Protein AF-A0A2D5YYH2-F1 (afdb_monomer)

pLDDT: mean 70.25, std 17.54, range [35.25, 97.06]

Sequence (377 aa):
MSHDRSPGPSRPSGIATRGNWPSPDDRNKMNWLDHTPHRRPAPARYPSQESLMVQPTHATRDHGFSLIELMVVIMILAALLGIVLPVVSHVRKSADQAASSAQVNSIADACRQYQLTFNAFPGYLSDNVLADDSVKINNRITGTENLLISLLGRIEDENAVTNASDRFGAGFLGTAFRNTGTDDVVDLSKIGDGPMIKSFRTYGAFYAPKDGELGNVTTQDNLWYEDNKMPELLDARTLVPILYYRGNASRRLTASERHVNNQNQNGAFYRAGNAFYTDTILYNQNGDKYEQQGKSLIGVAAGGNLMNNFAYTLINPTLSKLTSGPNAPDGPVLRGSVALFAPGTDGIYFSLDELGDTEINNADELKRFDDIMQFVE

Solvent-accessible surface area (backbone atoms only — not comparable to full-atom values): 23145 Å² total; per-residue (Å²): 137,84,88,80,86,89,87,87,84,84,88,90,90,85,92,84,84,92,83,83,83,86,78,97,76,91,76,90,88,88,86,81,87,84,87,87,89,87,84,85,86,88,88,89,86,89,85,82,89,85,90,77,91,74,80,82,72,82,74,82,74,79,78,73,83,50,73,63,61,54,51,52,50,53,52,51,52,50,55,52,49,67,59,48,57,66,50,53,59,52,54,47,53,54,52,45,51,52,50,41,39,51,49,55,49,50,50,48,50,21,38,50,55,42,22,74,75,65,79,44,68,68,37,75,63,55,65,65,65,38,34,35,74,86,55,44,80,68,64,64,62,34,31,39,46,29,31,43,45,41,29,18,18,24,63,43,53,54,84,74,55,86,47,79,88,36,46,42,57,72,95,80,37,56,77,75,51,48,82,77,84,55,51,47,18,38,34,62,85,40,58,55,58,9,27,51,52,90,92,78,45,77,39,71,36,53,50,79,80,57,95,75,24,58,40,66,68,49,47,78,79,62,86,59,56,91,73,63,79,75,60,39,54,27,35,82,76,64,42,40,61,40,45,44,37,58,28,47,70,79,68,87,69,49,60,68,30,54,53,54,62,79,76,81,61,70,28,49,43,55,60,55,20,49,38,73,73,27,55,33,37,40,25,24,78,87,64,53,79,31,60,15,45,45,39,7,49,66,10,81,55,38,90,66,66,53,48,55,44,46,43,55,76,72,48,61,57,83,57,88,69,92,52,93,49,93,82,31,77,86,67,82,73,69,83,48,21,38,40,39,35,45,46,41,99,83,44,26,44,62,28,44,81,82,58,44,98,60,76,88,79,58,41,67,69,56,59,80,44,57,68,37,48,46,77,44,121

Mean predicted aligned error: 16.24 Å

Radius of gyration: 37.35 Å; Cα contacts (8 Å, |Δi|>4): 551; chains: 1; bounding box: 129×44×101 Å

Secondary structure (DSSP, 8-state):
--------------------PPPS---------------------------------------PPPHHHHHHHHHHHHHHHHHHHHHHHHHHHHHHHHHHHHHHHHHHHHHHHHHHHHSS-S-SS-HHHHT-GGGGGT-PPPHHHHHHHHHT-EEEETTT---TTSEESTTT-TTTS-SSSS-EEEEGGGTTS--EETTTEE---S--PPTTSEE--EESS-TT-SS--PPEEB-TTT-PBPEEEEBP-SSS--TTTTS--SSSS--SB-GGGGHHHHSSEEE-TT--EEEHHHHBTTSTTSSS-HHHHHHHHTS-TT------STT---PPPPSS-EEEE---TTS-TTBHHHH-S----SSSGGGGGTTTEEEE-

Structure (mmCIF, N/CA/C/O backbone):
data_AF-A0A2D5YYH2-F1
#
_entry.id   AF-A0A2D5YYH2-F1
#
loop_
_atom_site.group_PDB
_atom_site.id
_atom_site.type_symbol
_atom_site.label_atom_id
_atom_site.label_alt_id
_atom_site.label_comp_id
_atom_site.label_asym_id
_atom_site.label_entity_id
_atom_site.label_seq_id
_atom_site.pdbx_PDB_ins_code
_atom_site.Cartn_x
_atom_site.Cartn_y
_atom_site.Cartn_z
_atom_site.occupancy
_atom_site.B_iso_or_equiv
_atom_site.auth_seq_id
_atom_site.auth_comp_id
_atom_site.auth_asym_id
_atom_site.auth_atom_id
_atom_site.pdbx_PDB_model_num
ATOM 1 N N . MET A 1 1 ? -34.853 8.305 -70.351 1.00 44.81 1 MET A N 1
ATOM 2 C CA . MET A 1 1 ? -34.768 6.926 -69.830 1.00 44.81 1 MET A CA 1
ATOM 3 C C . MET A 1 1 ? -34.804 7.015 -68.307 1.00 44.81 1 MET A C 1
ATOM 5 O O . MET A 1 1 ? -33.748 7.035 -67.705 1.00 44.81 1 MET A O 1
ATOM 9 N N . SER A 1 2 ? -35.907 7.326 -67.613 1.00 37.56 2 SER A N 1
ATOM 10 C CA . SER A 1 2 ? -37.355 7.058 -67.780 1.00 37.56 2 SER A CA 1
ATOM 11 C C . SER A 1 2 ? -37.797 5.615 -67.493 1.00 37.56 2 SER A C 1
ATOM 13 O O . SER A 1 2 ? -37.319 4.711 -68.168 1.00 37.56 2 SER A O 1
ATOM 15 N N . HIS A 1 3 ? -38.801 5.508 -66.602 1.00 42.25 3 HIS A N 1
ATOM 16 C CA . HIS A 1 3 ? -39.676 4.363 -66.261 1.00 42.25 3 HIS A CA 1
ATOM 17 C C . HIS A 1 3 ? -39.196 3.352 -65.194 1.00 42.25 3 HIS A C 1
ATOM 19 O O . HIS A 1 3 ? -38.014 3.040 -65.145 1.00 42.25 3 HIS A O 1
ATOM 25 N N . ASP A 1 4 ? -40.075 2.756 -64.363 1.00 42.84 4 ASP A N 1
ATOM 26 C CA . ASP A 1 4 ? -41.384 3.195 -63.798 1.00 42.84 4 ASP A CA 1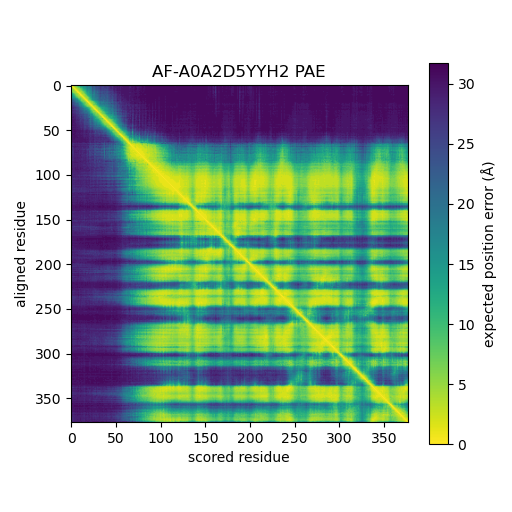
ATOM 27 C C . ASP A 1 4 ? -41.863 2.212 -62.686 1.00 42.84 4 ASP A C 1
ATOM 29 O O . ASP A 1 4 ? -41.386 1.085 -62.641 1.00 42.84 4 ASP A O 1
ATOM 33 N N . ARG A 1 5 ? -42.835 2.645 -61.859 1.00 39.91 5 ARG A N 1
ATOM 34 C CA . ARG A 1 5 ? -43.883 1.918 -61.074 1.00 39.91 5 ARG A CA 1
ATOM 35 C C . ARG A 1 5 ? -43.609 0.544 -60.389 1.00 39.91 5 ARG A C 1
ATOM 37 O O . ARG A 1 5 ? -43.254 -0.414 -61.053 1.00 39.91 5 ARG A O 1
ATOM 44 N N . SER A 1 6 ? -43.786 0.352 -59.062 1.00 50.72 6 SER A N 1
ATOM 45 C CA . SER A 1 6 ? -45.017 0.314 -58.192 1.00 50.72 6 SER A CA 1
ATOM 46 C C . SER A 1 6 ? -45.542 -1.152 -57.904 1.00 50.72 6 SER A C 1
ATOM 48 O O . SER A 1 6 ? -44.806 -2.068 -58.251 1.00 50.72 6 SER A O 1
ATOM 50 N N . PRO A 1 7 ? -46.624 -1.453 -57.116 1.00 57.81 7 PRO A N 1
ATOM 51 C CA . PRO A 1 7 ? -46.446 -2.118 -55.795 1.00 57.81 7 PRO A CA 1
ATOM 52 C C . PRO A 1 7 ? -47.453 -3.247 -55.356 1.00 57.81 7 PRO A C 1
ATOM 54 O O . PRO A 1 7 ? -48.514 -3.424 -55.944 1.00 57.81 7 PRO A O 1
ATOM 57 N N . GLY A 1 8 ? -47.195 -3.904 -54.202 1.00 37.22 8 GLY A N 1
ATOM 58 C CA . GLY A 1 8 ? -48.178 -4.670 -53.375 1.00 37.22 8 GLY A CA 1
ATOM 59 C C . GLY A 1 8 ? -48.463 -6.145 -53.765 1.00 37.22 8 GLY A C 1
ATOM 60 O O . GLY A 1 8 ? -47.914 -6.582 -54.774 1.00 37.22 8 GLY A O 1
ATOM 61 N N . PRO A 1 9 ? -49.318 -6.922 -53.029 1.00 50.22 9 PRO A N 1
ATOM 62 C CA . PRO A 1 9 ? -50.138 -6.555 -51.848 1.00 50.22 9 PRO A CA 1
ATOM 63 C C . PRO A 1 9 ? -50.278 -7.590 -50.662 1.00 50.22 9 PRO A C 1
ATOM 65 O O . PRO A 1 9 ? -49.979 -8.770 -50.777 1.00 50.22 9 PRO A O 1
ATOM 68 N N . SER A 1 10 ? -50.834 -7.103 -49.531 1.00 45.78 10 SER A N 1
ATOM 69 C CA . SER A 1 10 ? -51.777 -7.724 -48.538 1.00 45.78 10 SER A CA 1
ATOM 70 C C . SER A 1 10 ? -51.595 -9.100 -47.820 1.00 45.78 10 SER A C 1
ATOM 72 O O . SER A 1 10 ? -51.805 -10.145 -48.420 1.00 45.78 10 SER A O 1
ATOM 74 N N . ARG A 1 11 ? -51.446 -9.035 -46.470 1.00 41.47 11 ARG A N 1
ATOM 75 C CA . ARG A 1 11 ? -52.327 -9.522 -45.340 1.00 41.47 11 ARG A CA 1
ATOM 76 C C . ARG A 1 11 ? -53.135 -10.844 -45.444 1.00 41.47 11 ARG A C 1
ATOM 78 O O . ARG A 1 11 ? -53.731 -11.083 -46.487 1.00 41.47 11 ARG A O 1
ATOM 85 N N . PRO A 1 12 ? -53.290 -11.631 -44.338 1.00 48.62 12 PRO A N 1
ATOM 86 C CA . PRO A 1 12 ? -54.151 -11.309 -43.152 1.00 48.62 12 PRO A CA 1
ATOM 87 C C . PRO A 1 12 ? -53.598 -11.832 -41.776 1.00 48.62 12 PRO A C 1
ATOM 89 O O . PRO A 1 12 ? -52.423 -12.162 -41.713 1.00 48.62 12 PRO A O 1
ATOM 92 N N . SER A 1 13 ? -54.340 -11.994 -40.651 1.00 42.84 13 SER A N 1
ATOM 93 C CA . SER A 1 13 ? -55.106 -11.020 -39.810 1.00 42.84 13 SER A CA 1
ATOM 94 C C . SER A 1 13 ? -55.521 -11.602 -38.418 1.00 42.84 13 SER A C 1
ATOM 96 O O . SER A 1 13 ? -55.949 -12.750 -38.377 1.00 42.84 13 SER A O 1
ATOM 98 N N . GLY A 1 14 ? -55.520 -10.813 -37.320 1.00 35.25 14 GLY A N 1
ATOM 99 C CA . GLY A 1 14 ? -56.053 -11.176 -35.972 1.00 35.25 14 GLY A CA 1
ATOM 100 C C . GLY A 1 14 ? -55.368 -10.383 -34.834 1.00 35.25 14 GLY A C 1
ATOM 101 O O . GLY A 1 14 ? -54.190 -10.590 -34.589 1.00 35.25 14 GLY A O 1
ATOM 102 N N . ILE A 1 15 ? -55.914 -9.276 -34.309 1.00 45.12 15 ILE A N 1
ATOM 103 C CA . ILE A 1 15 ? -56.978 -9.107 -33.285 1.00 45.12 15 ILE A CA 1
ATOM 104 C C . ILE A 1 15 ? -56.595 -9.605 -31.873 1.00 45.12 15 ILE A C 1
ATOM 106 O O . ILE A 1 15 ? -56.732 -10.781 -31.559 1.00 45.12 15 ILE A O 1
ATOM 110 N N . ALA A 1 16 ? -56.255 -8.649 -31.000 1.00 44.34 16 ALA A N 1
ATOM 111 C CA . ALA A 1 16 ? -56.471 -8.681 -29.549 1.00 44.34 16 ALA A CA 1
ATOM 112 C C . ALA A 1 16 ? -56.748 -7.238 -29.061 1.00 44.34 16 ALA A C 1
ATOM 114 O O . ALA A 1 16 ? -56.322 -6.272 -29.700 1.00 44.34 16 ALA A O 1
ATOM 115 N N . THR A 1 17 ? -57.545 -7.078 -28.004 1.00 47.06 17 THR A N 1
ATOM 116 C CA . THR A 1 17 ? -58.273 -5.834 -27.678 1.00 47.06 17 THR A CA 1
ATOM 117 C C . THR A 1 17 ? -57.567 -4.889 -26.696 1.00 47.06 17 THR A C 1
ATOM 119 O O . THR A 1 17 ? -56.698 -5.277 -25.922 1.00 47.06 17 THR A O 1
ATOM 122 N N . ARG A 1 18 ? -57.965 -3.607 -26.738 1.00 39.38 18 ARG A N 1
ATOM 123 C CA . ARG A 1 18 ? -57.440 -2.511 -25.901 1.00 39.38 18 ARG A CA 1
ATOM 124 C C . ARG A 1 18 ? -57.848 -2.646 -24.427 1.00 39.38 18 ARG A C 1
ATOM 126 O O . ARG A 1 18 ? -59.027 -2.841 -24.147 1.00 39.38 18 ARG A O 1
ATOM 133 N N . GLY A 1 19 ? -56.916 -2.363 -23.516 1.00 41.22 19 GLY A N 1
ATOM 134 C CA . GLY A 1 19 ? -57.194 -1.930 -22.142 1.00 41.22 19 GLY A CA 1
ATOM 135 C C . GLY A 1 19 ? -56.616 -0.529 -21.930 1.00 41.22 19 GLY A C 1
ATOM 136 O O . GLY A 1 19 ? -55.413 -0.343 -22.081 1.00 41.22 19 GLY A O 1
ATOM 137 N N . ASN A 1 20 ? -57.465 0.461 -21.646 1.00 49.16 20 ASN A N 1
ATOM 138 C CA . ASN A 1 20 ? -57.086 1.875 -21.568 1.00 49.16 20 ASN A CA 1
ATOM 139 C C . ASN A 1 20 ? -57.325 2.396 -20.145 1.00 49.16 20 ASN A C 1
ATOM 141 O O . ASN A 1 20 ? -58.476 2.473 -19.718 1.00 49.16 20 ASN A O 1
ATOM 145 N N . TRP A 1 21 ? -56.260 2.745 -19.419 1.00 49.03 21 TRP A N 1
ATOM 146 C CA . TRP A 1 21 ? -56.371 3.335 -18.078 1.00 49.03 21 TRP A CA 1
ATOM 147 C C . TRP A 1 21 ? -56.717 4.840 -18.156 1.00 49.03 21 TRP A C 1
ATOM 149 O O . TRP A 1 21 ? -56.350 5.482 -19.144 1.00 49.03 21 TRP A O 1
ATOM 159 N N . PRO A 1 22 ? -57.440 5.422 -17.175 1.00 53.34 22 PRO A N 1
ATOM 160 C CA . PRO A 1 22 ? -57.966 6.786 -17.297 1.00 53.34 22 PRO A CA 1
ATOM 161 C C . PRO A 1 22 ? -56.924 7.879 -17.019 1.00 53.34 22 PRO A C 1
ATOM 163 O O . PRO A 1 22 ? -56.088 7.745 -16.127 1.00 53.34 22 PRO A O 1
ATOM 166 N N . SER A 1 23 ? -57.040 8.998 -17.741 1.00 57.03 23 SER A N 1
ATOM 167 C CA . SER A 1 23 ? -56.306 10.247 -17.483 1.00 57.03 23 SER A CA 1
ATOM 168 C C . SER A 1 23 ? -57.031 11.097 -16.422 1.00 57.03 23 SER A C 1
ATOM 170 O O . SER A 1 23 ? -58.264 11.091 -16.401 1.00 57.03 23 SER A O 1
ATOM 172 N N . PRO A 1 24 ? -56.325 11.843 -15.552 1.00 50.91 24 PRO A N 1
ATOM 173 C CA . PRO A 1 24 ? -56.948 12.561 -14.441 1.00 50.91 24 PRO A CA 1
ATOM 174 C C . PRO A 1 24 ? -57.419 13.973 -14.833 1.00 50.91 24 PRO A C 1
ATOM 176 O O . PRO A 1 24 ? -56.683 14.926 -14.603 1.00 50.91 24 PRO A O 1
ATOM 179 N N . ASP A 1 25 ? -58.634 14.135 -15.386 1.00 56.56 25 ASP A N 1
ATOM 180 C CA . ASP A 1 25 ? -59.163 15.495 -15.655 1.00 56.56 25 ASP A CA 1
ATOM 181 C C . ASP A 1 25 ? -60.704 15.680 -15.685 1.00 56.56 25 ASP A C 1
ATOM 183 O O . ASP A 1 25 ? -61.213 16.622 -16.285 1.00 56.56 25 ASP A O 1
ATOM 187 N N . ASP A 1 26 ? -61.478 14.836 -14.987 1.00 48.16 26 ASP A N 1
ATOM 188 C CA . ASP A 1 26 ? -62.938 15.020 -14.819 1.00 48.16 26 ASP A CA 1
ATOM 189 C C . ASP A 1 26 ? -63.309 15.594 -13.436 1.00 48.16 26 ASP A C 1
ATOM 191 O O . ASP A 1 26 ? -64.127 15.061 -12.680 1.00 48.16 26 ASP A O 1
ATOM 195 N N . ARG A 1 27 ? -62.701 16.736 -13.089 1.00 48.84 27 ARG A N 1
ATOM 196 C CA . ARG A 1 27 ? -63.204 17.612 -12.019 1.00 48.84 27 ARG A CA 1
ATOM 197 C C . ARG A 1 27 ? -64.135 18.666 -12.622 1.00 48.84 27 ARG A C 1
ATOM 199 O O . ARG A 1 27 ? -63.738 19.415 -13.504 1.00 48.84 27 ARG A O 1
ATOM 206 N N . ASN A 1 28 ? -65.338 18.775 -12.057 1.00 46.72 28 ASN A N 1
ATOM 207 C CA . ASN A 1 28 ? -66.399 19.738 -12.388 1.00 46.72 28 ASN A CA 1
ATOM 208 C C . ASN A 1 28 ? -67.116 19.547 -13.740 1.00 46.72 28 ASN A C 1
ATOM 210 O O . ASN A 1 28 ? -66.774 20.187 -14.732 1.00 46.72 28 ASN A O 1
ATOM 214 N N . LYS A 1 29 ? -68.244 18.821 -13.703 1.00 46.59 29 LYS A N 1
ATOM 215 C CA . LYS A 1 29 ? -69.532 19.215 -14.322 1.00 46.59 29 LYS A CA 1
ATOM 216 C C . LYS A 1 29 ? -70.669 18.331 -13.796 1.00 46.59 29 LYS A C 1
ATOM 218 O O . LYS A 1 29 ? -70.842 17.218 -14.268 1.00 46.59 29 LYS A O 1
ATOM 223 N N . MET A 1 30 ? -71.480 18.861 -12.883 1.00 43.94 30 MET A N 1
ATOM 224 C CA . MET A 1 30 ? -72.923 19.071 -13.100 1.00 43.94 30 MET A CA 1
ATOM 225 C C . MET A 1 30 ? -73.550 19.691 -11.851 1.00 43.94 30 MET A C 1
ATOM 227 O O . MET A 1 30 ? -73.353 19.228 -10.733 1.00 43.94 30 MET A O 1
ATOM 231 N N . ASN A 1 31 ? -74.274 20.784 -12.070 1.00 48.94 31 ASN A N 1
ATOM 232 C CA . ASN A 1 31 ? -74.849 21.642 -11.047 1.00 48.94 31 ASN A CA 1
ATOM 233 C C . ASN A 1 31 ? -76.370 21.617 -11.225 1.00 48.94 31 ASN A C 1
ATOM 235 O O . ASN A 1 31 ? -76.836 21.954 -12.312 1.00 48.94 31 ASN A O 1
ATOM 239 N N . TRP A 1 32 ? -77.125 21.232 -10.194 1.00 42.91 32 TRP A N 1
ATOM 240 C CA . TRP A 1 32 ? -78.591 21.258 -10.217 1.00 42.91 32 TRP A CA 1
ATOM 241 C C . TRP A 1 32 ? -79.150 21.852 -8.916 1.00 42.91 32 TRP A C 1
ATOM 243 O O . TRP A 1 32 ? -79.260 21.195 -7.885 1.00 42.91 32 TRP A O 1
ATOM 253 N N . LEU A 1 33 ? -79.485 23.137 -9.034 1.00 44.72 33 LEU A N 1
ATOM 254 C CA . LEU A 1 33 ? -80.516 23.895 -8.309 1.00 44.72 33 LEU A CA 1
ATOM 255 C C . LEU A 1 33 ? -81.878 23.148 -8.346 1.00 44.72 33 LEU A C 1
ATOM 257 O O . LEU A 1 33 ? -82.088 22.370 -9.273 1.00 44.72 33 LEU A O 1
ATOM 261 N N . ASP A 1 34 ? -82.900 23.359 -7.504 1.00 45.50 34 ASP A N 1
ATOM 262 C CA . ASP A 1 34 ? -83.128 24.058 -6.215 1.00 45.50 34 ASP A CA 1
ATOM 263 C C . ASP A 1 34 ? -84.602 23.721 -5.791 1.00 45.50 34 ASP A C 1
ATOM 265 O O . ASP A 1 34 ? -85.326 23.055 -6.532 1.00 45.50 34 ASP A O 1
ATOM 269 N N . HIS A 1 35 ? -85.068 24.219 -4.641 1.00 49.69 35 HIS A N 1
ATOM 270 C CA . HIS A 1 35 ? -86.465 24.506 -4.257 1.00 49.69 35 HIS A CA 1
ATOM 271 C C . HIS A 1 35 ? -87.388 23.380 -3.714 1.00 49.69 35 HIS A C 1
ATOM 273 O O . HIS A 1 35 ? -88.131 22.738 -4.445 1.00 49.69 35 HIS A O 1
ATOM 279 N N . THR A 1 36 ? -87.484 23.234 -2.380 1.00 52.94 36 THR A N 1
ATOM 280 C CA . THR A 1 36 ? -88.596 23.728 -1.501 1.00 52.94 36 THR A CA 1
ATOM 281 C C . THR A 1 36 ? -89.719 22.673 -1.217 1.00 52.94 36 THR A C 1
ATOM 283 O O . THR A 1 36 ? -89.514 21.516 -1.574 1.00 52.94 36 THR A O 1
ATOM 286 N N . PRO A 1 37 ? -90.752 22.902 -0.361 1.00 66.56 37 PRO A N 1
ATOM 287 C CA . PRO A 1 37 ? -90.818 22.203 0.940 1.00 66.56 37 PRO A CA 1
ATOM 288 C C . PRO A 1 37 ? -92.143 21.437 1.207 1.00 66.56 37 PRO A C 1
ATOM 290 O O . PRO A 1 37 ? -93.091 21.600 0.454 1.00 66.56 37 PRO A O 1
ATOM 293 N N . HIS A 1 38 ? -92.263 20.677 2.322 1.00 52.41 38 HIS A N 1
ATOM 294 C CA . HIS A 1 38 ? -93.435 20.714 3.247 1.00 52.41 38 HIS A CA 1
ATOM 295 C C . HIS A 1 38 ? -93.498 19.632 4.367 1.00 52.41 38 HIS A C 1
ATOM 297 O O . HIS A 1 38 ? -93.256 18.456 4.146 1.00 52.41 38 HIS A O 1
ATOM 303 N N . ARG A 1 39 ? -93.995 20.087 5.538 1.00 39.94 39 ARG A N 1
ATOM 304 C CA . ARG A 1 39 ? -94.895 19.437 6.538 1.00 39.94 39 ARG A CA 1
ATOM 305 C C . ARG A 1 39 ? -94.504 18.145 7.311 1.00 39.94 39 ARG A C 1
ATOM 307 O O . ARG A 1 39 ? -94.452 17.044 6.787 1.00 39.94 39 ARG A O 1
ATOM 314 N N . ARG A 1 40 ? -94.454 18.312 8.647 1.00 48.69 40 ARG A N 1
ATOM 315 C CA . ARG A 1 40 ? -94.787 17.341 9.733 1.00 48.69 40 ARG A CA 1
ATOM 316 C C . ARG A 1 40 ? -96.311 17.000 9.721 1.00 48.69 40 ARG A C 1
ATOM 318 O O . ARG A 1 40 ? -97.019 17.801 9.103 1.00 48.69 40 ARG A O 1
ATOM 325 N N . PRO A 1 41 ? -96.869 15.960 10.416 1.00 56.00 41 PRO A N 1
ATOM 326 C CA . PRO A 1 41 ? -96.434 15.372 11.707 1.00 56.00 41 PRO A CA 1
ATOM 327 C C . PRO A 1 41 ? -96.591 13.825 11.895 1.00 56.00 41 PRO A C 1
ATOM 329 O O . PRO A 1 41 ? -96.852 13.090 10.953 1.00 56.00 41 PRO A O 1
ATOM 332 N N . ALA A 1 42 ? -96.387 13.351 13.138 1.00 50.88 42 ALA A N 1
ATOM 333 C CA . ALA A 1 42 ? -96.524 11.963 13.654 1.00 50.88 42 ALA A CA 1
ATOM 334 C C . ALA A 1 42 ? -97.985 11.646 14.120 1.00 50.88 42 ALA A C 1
ATOM 336 O O . ALA A 1 42 ? -98.841 12.485 13.827 1.00 50.88 42 ALA A O 1
ATOM 337 N N . PRO A 1 43 ? -98.331 10.581 14.910 1.00 68.38 43 PRO A N 1
ATOM 338 C CA . PRO A 1 43 ? -97.600 9.377 15.393 1.00 68.38 43 PRO A CA 1
ATOM 339 C C . PRO A 1 43 ? -98.390 8.025 15.285 1.00 68.38 43 PRO A C 1
ATOM 341 O O . PRO A 1 43 ? -99.550 8.024 14.884 1.00 68.38 43 PRO A O 1
ATOM 344 N N . ALA A 1 44 ? -97.829 6.876 15.726 1.00 48.56 44 ALA A N 1
ATOM 345 C CA . ALA A 1 44 ? -98.584 5.607 15.909 1.00 48.56 44 ALA A CA 1
ATOM 346 C C . ALA A 1 44 ? -97.988 4.613 16.949 1.00 48.56 44 ALA A C 1
ATOM 348 O O . ALA A 1 44 ? -96.879 4.804 17.439 1.00 48.56 44 ALA A O 1
ATOM 349 N N . ARG A 1 45 ? -98.760 3.563 17.299 1.00 49.62 45 ARG A N 1
ATOM 350 C CA . ARG A 1 45 ? -98.645 2.687 18.498 1.00 49.62 45 ARG A CA 1
ATOM 351 C C . ARG A 1 45 ? -99.077 1.221 18.200 1.00 49.62 45 ARG A C 1
ATOM 353 O O . ARG A 1 45 ? -99.682 1.000 17.161 1.00 49.62 45 ARG A O 1
ATOM 360 N N . TYR A 1 46 ? -98.861 0.199 19.054 1.00 48.47 46 TYR A N 1
ATOM 361 C CA . TYR A 1 46 ? -98.309 0.214 20.427 1.00 48.47 46 TYR A CA 1
ATOM 362 C C . TYR A 1 46 ? -97.235 -0.877 20.738 1.00 48.47 46 TYR A C 1
ATOM 364 O O . TYR A 1 46 ? -96.100 -0.442 20.930 1.00 48.47 46 TYR A O 1
ATOM 372 N N . PRO A 1 47 ? -97.512 -2.202 20.911 1.00 61.34 47 PRO A N 1
ATOM 373 C CA . PRO A 1 47 ? -96.862 -2.883 22.049 1.00 61.34 47 PRO A CA 1
ATOM 374 C C . PRO A 1 47 ? -96.259 -4.301 21.845 1.00 61.34 47 PRO A C 1
ATOM 376 O O . PRO A 1 47 ? -96.432 -4.945 20.819 1.00 61.34 47 PRO A O 1
ATOM 379 N N . SER A 1 48 ? -95.654 -4.770 22.951 1.00 51.62 48 SER A N 1
ATOM 380 C CA . SER A 1 48 ? -95.524 -6.158 23.460 1.00 51.62 48 SER A CA 1
ATOM 381 C C . SER A 1 48 ? -94.655 -7.211 22.742 1.00 51.62 48 SER A C 1
ATOM 383 O O . SER A 1 48 ? -94.982 -7.688 21.667 1.00 51.62 48 SER A O 1
ATOM 385 N N . GLN A 1 49 ? -93.614 -7.627 23.484 1.00 56.47 49 GLN A N 1
ATOM 386 C CA . GLN A 1 49 ? -93.090 -8.992 23.705 1.00 56.47 49 GLN A CA 1
ATOM 387 C C . GLN A 1 49 ? -93.394 -10.099 22.677 1.00 56.47 49 GLN A C 1
ATOM 389 O O . GLN A 1 49 ? -94.530 -10.546 22.579 1.00 56.47 49 GLN A O 1
ATOM 394 N N . GLU A 1 50 ? -92.330 -10.736 22.176 1.00 48.25 50 GLU A N 1
ATOM 395 C CA . GLU A 1 50 ? -92.141 -12.174 22.423 1.00 48.25 50 GLU A CA 1
ATOM 396 C C . GLU A 1 50 ? -90.650 -12.556 22.420 1.00 48.25 50 GLU A C 1
ATOM 398 O O . GLU A 1 50 ? -89.819 -11.893 21.796 1.00 48.25 50 GLU A O 1
ATOM 403 N N . SER A 1 51 ? -90.299 -13.587 23.189 1.00 52.03 51 SER A N 1
ATOM 404 C CA . SER A 1 51 ? -88.914 -13.994 23.449 1.00 52.03 51 SER A CA 1
ATOM 405 C C . SER A 1 51 ? -88.486 -15.122 22.513 1.00 52.03 51 SER A C 1
ATOM 407 O O . SER A 1 51 ? -89.096 -16.188 22.542 1.00 52.03 51 SER A O 1
ATOM 409 N N . LEU A 1 52 ? -87.370 -14.964 21.793 1.00 58.00 52 LEU A N 1
ATOM 410 C CA . LEU A 1 52 ? -86.648 -16.101 21.212 1.00 58.00 52 LEU A CA 1
ATOM 411 C C . LEU A 1 52 ? -85.230 -16.188 21.785 1.00 58.00 52 LEU A C 1
ATOM 413 O O . LEU A 1 52 ? -84.453 -15.237 21.715 1.00 58.00 52 LEU A O 1
ATOM 417 N N . MET A 1 53 ? -84.898 -17.352 22.349 1.00 51.59 53 MET A N 1
ATOM 418 C CA . MET A 1 53 ? -83.548 -17.674 22.810 1.00 51.59 53 MET A CA 1
ATOM 419 C C . MET A 1 53 ? -82.567 -17.675 21.633 1.00 51.59 53 MET A C 1
ATOM 421 O O . MET A 1 53 ? -82.613 -18.563 20.783 1.00 51.59 53 MET A O 1
ATOM 425 N N . VAL A 1 54 ? -81.625 -16.734 21.634 1.00 59.97 54 VAL A N 1
ATOM 426 C CA . VAL A 1 54 ? -80.403 -16.826 20.830 1.00 59.97 54 VAL A CA 1
ATOM 427 C C . VAL A 1 54 ? -79.330 -17.473 21.701 1.00 59.97 54 VAL A C 1
ATOM 429 O O . VAL A 1 54 ? -78.999 -16.955 22.768 1.00 59.97 54 VAL A O 1
ATOM 432 N N . GLN A 1 55 ? -78.798 -18.619 21.271 1.00 62.66 55 GLN A N 1
ATOM 433 C CA . GLN A 1 55 ? -77.653 -19.237 21.942 1.00 62.66 55 GLN A CA 1
ATOM 434 C C . GLN A 1 55 ? -76.431 -18.313 21.828 1.00 62.66 55 GLN A C 1
ATOM 436 O O . GLN A 1 55 ? -76.142 -17.838 20.727 1.00 62.66 55 GLN A O 1
ATOM 441 N N . PRO A 1 56 ? -75.681 -18.069 22.917 1.00 56.56 56 PRO A N 1
ATOM 442 C CA . PRO A 1 56 ? -74.436 -17.329 22.827 1.00 56.56 56 PRO A CA 1
ATOM 443 C C . PRO A 1 56 ? -73.398 -18.190 22.102 1.00 56.56 56 PRO A C 1
ATOM 445 O O . PRO A 1 56 ? -72.835 -19.125 22.671 1.00 56.56 56 PRO A O 1
ATOM 448 N N . THR A 1 57 ? -73.119 -17.859 20.841 1.00 60.22 57 THR A N 1
ATOM 449 C CA . THR A 1 57 ? -71.902 -18.320 20.169 1.00 60.22 57 THR A CA 1
ATOM 450 C C . THR A 1 57 ? -70.705 -17.903 21.011 1.00 60.22 57 THR A C 1
ATOM 452 O O . THR A 1 57 ? -70.608 -16.737 21.399 1.00 60.22 57 THR A O 1
ATOM 455 N N . HIS A 1 58 ? -69.808 -18.845 21.299 1.00 59.50 58 HIS A N 1
ATOM 456 C CA . HIS A 1 58 ? -68.616 -18.603 22.106 1.00 59.50 58 HIS A CA 1
ATOM 457 C C . HIS A 1 58 ? -67.819 -17.439 21.501 1.00 59.50 58 HIS A C 1
ATOM 459 O O . HIS A 1 58 ? -67.209 -17.588 20.444 1.00 59.50 58 HIS A O 1
ATOM 465 N N . ALA A 1 59 ? -67.848 -16.272 22.150 1.00 61.97 59 ALA A N 1
ATOM 466 C CA . ALA A 1 59 ? -67.068 -15.131 21.703 1.00 61.97 59 ALA A CA 1
ATOM 467 C C . ALA A 1 59 ? -65.587 -15.514 21.784 1.00 61.97 59 ALA A C 1
ATOM 469 O O . ALA A 1 59 ? -65.073 -15.797 22.873 1.00 61.97 59 ALA A O 1
ATOM 470 N N . THR A 1 60 ? -64.914 -15.538 20.635 1.00 62.88 60 THR A N 1
ATOM 471 C CA . THR A 1 60 ? -63.457 -15.586 20.569 1.00 62.88 60 THR A CA 1
ATOM 472 C C . THR A 1 60 ? -62.946 -14.356 21.299 1.00 62.88 60 THR A C 1
ATOM 474 O O . THR A 1 60 ? -63.103 -13.229 20.833 1.00 62.88 60 THR A O 1
ATOM 477 N N . ARG A 1 61 ? -62.419 -14.564 22.508 1.00 62.75 61 ARG A N 1
ATOM 478 C CA . ARG A 1 61 ? -61.796 -13.498 23.282 1.00 62.75 61 ARG A CA 1
ATOM 479 C C . ARG A 1 61 ? -60.500 -13.133 22.580 1.00 62.75 61 ARG A C 1
ATOM 481 O O . ARG A 1 61 ? -59.503 -13.829 22.747 1.00 62.75 61 ARG A O 1
ATOM 488 N N . ASP A 1 62 ? -60.528 -12.045 21.823 1.00 63.06 62 ASP A N 1
ATOM 489 C CA . ASP A 1 62 ? -59.308 -11.399 21.363 1.00 63.06 62 ASP A CA 1
ATOM 490 C C . ASP A 1 62 ? -58.527 -10.951 22.601 1.00 63.06 62 ASP A C 1
ATOM 492 O O . ASP A 1 62 ? -58.893 -10.006 23.307 1.00 63.06 62 ASP A O 1
ATOM 496 N N . HIS A 1 63 ? -57.479 -11.708 22.918 1.00 68.94 63 HIS A N 1
ATOM 497 C CA . HIS A 1 63 ? -56.593 -11.433 24.035 1.00 68.94 63 HIS A CA 1
ATOM 498 C C . HIS A 1 63 ? -55.716 -10.229 23.679 1.00 68.94 63 HIS A C 1
ATOM 500 O O . HIS A 1 63 ? -54.636 -10.369 23.109 1.00 68.94 63 HIS A O 1
ATOM 506 N N . GLY A 1 64 ? -56.211 -9.031 23.998 1.00 73.69 64 GLY A N 1
ATOM 507 C CA . GLY A 1 64 ? -55.435 -7.800 23.905 1.00 73.69 64 GLY A CA 1
ATOM 508 C C . GLY A 1 64 ? -54.176 -7.885 24.769 1.00 73.69 64 GLY A C 1
ATOM 509 O O . GLY A 1 64 ? -54.251 -8.244 25.944 1.00 73.69 64 GLY A O 1
ATOM 510 N N . PHE A 1 65 ? -53.032 -7.553 24.171 1.00 74.50 65 PHE A N 1
ATOM 511 C CA . PHE A 1 65 ? -51.715 -7.589 24.808 1.00 74.50 65 PHE A CA 1
ATOM 512 C C . PHE A 1 65 ? -51.695 -6.704 26.061 1.00 74.50 65 PHE A C 1
ATOM 514 O O . PHE A 1 65 ? -52.100 -5.538 26.000 1.00 74.50 65 PHE A O 1
ATOM 521 N N . SER A 1 66 ? -51.227 -7.219 27.200 1.00 88.38 66 SER A N 1
ATOM 522 C CA . SER A 1 66 ? -51.141 -6.400 28.407 1.00 88.38 66 SER A CA 1
ATOM 523 C C . SER A 1 66 ? -49.975 -5.411 28.327 1.00 88.38 66 SER A C 1
ATOM 525 O O . SER A 1 66 ? -48.930 -5.664 27.723 1.00 88.38 66 SER A O 1
ATOM 527 N N . LEU A 1 67 ? -50.131 -4.272 29.008 1.00 89.56 67 LEU A N 1
ATOM 528 C CA . LEU A 1 67 ? -49.073 -3.264 29.133 1.00 89.56 67 LEU A CA 1
ATOM 529 C C . LEU A 1 67 ? -47.809 -3.864 29.780 1.00 89.56 67 LEU A C 1
ATOM 531 O O . LEU A 1 67 ? -46.697 -3.499 29.413 1.00 89.56 67 LEU A O 1
ATOM 535 N N . ILE A 1 68 ? -47.979 -4.834 30.687 1.00 93.00 68 ILE A N 1
ATOM 536 C CA . ILE A 1 68 ? -46.886 -5.548 31.360 1.00 93.00 68 ILE A CA 1
ATOM 537 C C . ILE A 1 68 ? -46.120 -6.441 30.376 1.00 93.00 68 ILE A C 1
ATOM 539 O O . ILE A 1 68 ? -44.893 -6.393 30.366 1.00 93.00 68 ILE A O 1
ATOM 543 N N . GLU A 1 69 ? -46.806 -7.209 29.525 1.00 91.69 69 GLU A N 1
ATOM 544 C CA . GLU A 1 69 ? -46.149 -8.033 28.498 1.00 91.69 69 GLU A CA 1
ATOM 545 C C . GLU A 1 69 ? -45.342 -7.163 27.529 1.00 91.69 69 GLU A C 1
ATOM 547 O O . GLU A 1 69 ? -44.182 -7.468 27.251 1.00 91.69 69 GLU A O 1
ATOM 552 N N . LEU A 1 70 ? -45.897 -6.026 27.087 1.00 91.62 70 LEU A N 1
ATOM 553 C CA . LEU A 1 70 ? -45.162 -5.081 26.242 1.00 91.62 70 LEU A CA 1
ATOM 554 C C . LEU A 1 70 ? -43.946 -4.492 26.976 1.00 91.62 70 LEU A C 1
ATOM 556 O O . LEU A 1 70 ? -42.864 -4.402 26.395 1.00 91.62 70 LEU A O 1
ATOM 560 N N . MET A 1 71 ? -44.100 -4.138 28.257 1.00 93.31 71 MET A N 1
ATOM 561 C CA . MET A 1 71 ? -43.026 -3.579 29.082 1.00 93.31 71 MET A CA 1
ATOM 562 C C . MET A 1 71 ? -41.875 -4.575 29.301 1.00 93.31 71 MET A C 1
ATOM 564 O O . MET A 1 71 ? -40.710 -4.191 29.225 1.00 93.31 71 MET A O 1
ATOM 568 N N . VAL A 1 72 ? -42.173 -5.857 29.530 1.00 94.56 72 VAL A N 1
ATOM 569 C CA . VAL A 1 72 ? -41.148 -6.905 29.671 1.00 94.56 72 VAL A CA 1
ATOM 570 C C . VAL A 1 72 ? -40.426 -7.150 28.343 1.00 94.56 72 VAL A C 1
ATOM 572 O O . VAL A 1 72 ? -39.203 -7.278 28.335 1.00 94.56 72 VAL A O 1
ATOM 575 N N . VAL A 1 73 ? -41.140 -7.141 27.212 1.00 94.81 73 VAL A N 1
ATOM 576 C CA . VAL A 1 73 ? -40.519 -7.290 25.884 1.00 94.81 73 VAL A CA 1
ATOM 577 C C . VAL A 1 73 ? -39.540 -6.148 25.594 1.00 94.81 73 VAL A C 1
ATOM 579 O O . VAL A 1 73 ? -38.406 -6.422 25.203 1.00 94.81 73 VAL A O 1
ATOM 582 N N . ILE A 1 74 ? -39.908 -4.884 25.843 1.00 96.19 74 ILE A N 1
ATOM 583 C CA . ILE A 1 74 ? -38.975 -3.760 25.631 1.00 96.19 74 ILE A CA 1
ATOM 584 C C . ILE A 1 74 ? -37.801 -3.769 26.624 1.00 96.19 74 ILE A C 1
ATOM 586 O O . ILE A 1 74 ? -36.693 -3.415 26.230 1.00 96.19 74 ILE A O 1
ATOM 590 N N . MET A 1 75 ? -37.997 -4.231 27.867 1.00 97.06 75 MET A N 1
ATOM 591 C CA . MET A 1 75 ? -36.907 -4.421 28.840 1.00 97.06 75 MET A CA 1
ATOM 592 C C . MET A 1 75 ? -35.881 -5.448 28.338 1.00 97.06 75 MET A C 1
ATOM 594 O O . MET A 1 75 ? -34.677 -5.198 28.391 1.00 97.06 75 MET A O 1
ATOM 598 N N . ILE A 1 76 ? -36.346 -6.584 27.806 1.00 96.25 76 ILE A N 1
ATOM 599 C CA . ILE A 1 76 ? -35.475 -7.634 27.259 1.00 96.25 76 ILE A CA 1
ATOM 600 C C . ILE A 1 76 ? -34.775 -7.145 25.982 1.00 96.25 76 ILE A C 1
ATOM 602 O O . ILE A 1 76 ? -33.567 -7.331 25.848 1.00 96.25 76 ILE A O 1
ATOM 606 N N . LEU A 1 77 ? -35.483 -6.465 25.073 1.00 96.00 77 LEU A N 1
ATOM 607 C CA . LEU A 1 77 ? -34.875 -5.882 23.869 1.00 96.00 77 LEU A CA 1
ATOM 608 C C . LEU A 1 77 ? -33.798 -4.841 24.211 1.00 96.00 77 LEU A C 1
ATOM 610 O O . LEU A 1 77 ? -32.723 -4.866 23.616 1.00 96.00 77 LEU A O 1
ATOM 614 N N . ALA A 1 78 ? -34.044 -3.970 25.194 1.00 96.06 78 ALA A N 1
ATOM 615 C CA . ALA A 1 78 ? -33.057 -2.999 25.663 1.00 96.06 78 ALA A CA 1
ATOM 616 C C . ALA A 1 78 ? -31.818 -3.680 26.272 1.00 96.06 78 ALA A C 1
ATOM 618 O O . ALA A 1 78 ? -30.693 -3.280 25.972 1.00 96.06 78 ALA A O 1
ATOM 619 N N . ALA A 1 79 ? -32.006 -4.741 27.066 1.00 94.50 79 ALA A N 1
ATOM 620 C CA . ALA A 1 79 ? -30.904 -5.520 27.631 1.00 94.50 79 ALA A CA 1
ATOM 621 C C . ALA A 1 79 ? -30.059 -6.216 26.547 1.00 94.50 79 ALA A C 1
ATOM 623 O O . ALA A 1 79 ? -28.831 -6.172 26.604 1.00 94.50 79 ALA A O 1
ATOM 624 N N . LEU A 1 80 ? -30.697 -6.807 25.530 1.00 95.88 80 LEU A N 1
ATOM 625 C CA . LEU A 1 80 ? -30.003 -7.440 24.403 1.00 95.88 80 LEU A CA 1
ATOM 626 C C . LEU A 1 80 ? -29.218 -6.413 23.572 1.00 95.88 80 LEU A C 1
ATOM 628 O O . LEU A 1 80 ? -28.035 -6.619 23.300 1.00 95.88 80 LEU A O 1
ATOM 632 N N . LEU A 1 81 ? -29.835 -5.282 23.216 1.00 94.31 81 LEU A N 1
ATOM 633 C CA . LEU A 1 81 ? -29.168 -4.209 22.467 1.00 94.31 81 LEU A CA 1
ATOM 634 C C . LEU A 1 81 ? -27.986 -3.609 23.244 1.00 94.31 81 LEU A C 1
ATOM 636 O O . LEU A 1 81 ? -26.942 -3.347 22.647 1.00 94.31 81 LEU A O 1
ATOM 640 N N . GLY A 1 82 ? -28.110 -3.463 24.568 1.00 91.88 82 GLY A N 1
ATOM 641 C CA . GLY A 1 82 ? -27.030 -2.985 25.436 1.00 91.88 82 GLY A CA 1
ATOM 642 C C . GLY A 1 82 ? -25.769 -3.858 25.409 1.00 91.88 82 GLY A C 1
ATOM 643 O O . GLY A 1 82 ? -24.670 -3.336 25.576 1.00 91.88 82 GLY A O 1
ATOM 644 N N . ILE A 1 83 ? -25.906 -5.163 25.143 1.00 92.00 83 ILE A N 1
ATOM 645 C CA . ILE A 1 83 ? -24.774 -6.095 25.000 1.00 92.00 83 ILE A CA 1
ATOM 646 C C . ILE A 1 83 ? -24.236 -6.101 23.560 1.00 92.00 83 ILE A C 1
ATOM 648 O O . ILE A 1 83 ? -23.025 -6.162 23.356 1.00 92.00 83 ILE A O 1
ATOM 652 N N . VAL A 1 84 ? -25.109 -6.019 22.550 1.00 90.81 84 VAL A N 1
ATOM 653 C CA . VAL A 1 84 ? -24.714 -6.119 21.131 1.00 90.81 84 VAL A CA 1
ATOM 654 C C . VAL A 1 84 ? -23.927 -4.895 20.649 1.00 90.81 84 VAL A C 1
ATOM 656 O O . VAL A 1 84 ? -22.911 -5.054 19.971 1.00 90.81 84 VAL A O 1
ATOM 659 N N . LEU A 1 85 ? -24.358 -3.679 21.001 1.00 88.69 85 LEU A N 1
ATOM 660 C CA . LEU A 1 85 ? -23.765 -2.431 20.495 1.00 88.69 85 LEU A CA 1
ATOM 661 C C . LEU A 1 85 ? -22.236 -2.303 20.698 1.00 88.69 85 LEU A C 1
ATOM 663 O O . LEU A 1 85 ? -21.551 -2.017 19.712 1.00 88.69 85 LEU A O 1
ATOM 667 N N . PRO A 1 86 ? -21.654 -2.532 21.897 1.00 84.81 86 PRO A N 1
ATOM 668 C CA . PRO A 1 86 ? -20.201 -2.443 22.067 1.00 84.81 86 PRO A CA 1
ATOM 669 C C . PRO A 1 86 ? -19.448 -3.517 21.268 1.00 84.81 86 PRO A C 1
ATOM 671 O O . PRO A 1 86 ? -18.410 -3.220 20.676 1.00 84.81 86 PRO A O 1
ATOM 674 N N . VAL A 1 87 ? -19.985 -4.741 21.184 1.00 89.31 87 VAL A N 1
ATOM 675 C CA . VAL A 1 87 ? -19.345 -5.866 20.478 1.00 89.31 87 VAL A CA 1
ATOM 676 C C . VAL A 1 87 ? -19.243 -5.603 18.974 1.00 89.31 87 VAL A C 1
ATOM 678 O O . VAL A 1 87 ? -18.194 -5.862 18.385 1.00 89.31 87 VAL A O 1
ATOM 681 N N . VAL A 1 88 ? -20.277 -5.018 18.357 1.00 87.94 88 VAL A N 1
ATOM 682 C CA . VAL A 1 88 ? -20.270 -4.671 16.922 1.00 87.94 88 VAL A CA 1
ATOM 683 C C . VAL A 1 88 ? -19.109 -3.734 16.567 1.00 87.94 88 VAL A C 1
ATOM 685 O O . VAL A 1 88 ? -18.494 -3.904 15.516 1.00 87.94 88 VAL A O 1
ATOM 688 N N . SER A 1 89 ? -18.753 -2.791 17.448 1.00 83.19 89 SER A N 1
ATOM 689 C CA . SER A 1 89 ? -17.624 -1.878 17.206 1.00 83.19 89 SER A CA 1
ATOM 690 C C . SER A 1 89 ? -16.269 -2.598 17.153 1.00 83.19 89 SER A C 1
ATOM 692 O O . SER A 1 89 ? -15.416 -2.244 16.341 1.00 83.19 89 SER A O 1
ATOM 694 N N . HIS A 1 90 ? -16.084 -3.640 17.970 1.00 83.00 90 HIS A N 1
ATOM 695 C CA . HIS A 1 90 ? -14.862 -4.443 17.986 1.00 83.00 90 HIS A CA 1
ATOM 696 C C . HIS A 1 90 ? -14.805 -5.385 16.777 1.00 83.00 90 HIS A C 1
ATOM 698 O O . HIS A 1 90 ? -13.803 -5.406 16.067 1.00 83.00 90 HIS A O 1
ATOM 704 N N . VAL A 1 91 ? -15.911 -6.081 16.479 1.00 86.19 91 VAL A N 1
ATOM 705 C CA . VAL A 1 91 ? -16.027 -6.961 15.300 1.00 86.19 91 VAL A CA 1
ATOM 706 C C . VAL A 1 91 ? -15.760 -6.194 14.007 1.00 86.19 91 VAL A C 1
ATOM 708 O O . VAL A 1 91 ? -15.046 -6.703 13.147 1.00 86.19 91 VAL A O 1
ATOM 711 N N . ARG A 1 92 ? -16.273 -4.961 13.882 1.00 85.88 92 ARG A N 1
ATOM 712 C CA . ARG A 1 92 ? -15.981 -4.100 12.732 1.00 85.88 92 ARG A CA 1
ATOM 713 C C . ARG A 1 92 ? -14.485 -3.801 12.618 1.00 85.88 92 ARG A C 1
ATOM 715 O O . ARG A 1 92 ? -13.923 -4.076 11.571 1.00 85.88 92 ARG A O 1
ATOM 722 N N . LYS A 1 93 ? -13.823 -3.343 13.689 1.00 81.31 93 LYS A N 1
ATOM 723 C CA . LYS A 1 93 ? -12.372 -3.072 13.665 1.00 81.31 93 LYS A CA 1
ATOM 724 C C . LYS A 1 93 ? -11.546 -4.289 13.233 1.00 81.31 93 LYS A C 1
ATOM 726 O O . LYS A 1 93 ? -10.649 -4.140 12.410 1.00 81.31 93 LYS A O 1
ATOM 731 N N . SER A 1 94 ? -11.872 -5.483 13.733 1.00 82.50 94 SER A N 1
ATOM 732 C CA . SER A 1 94 ? -11.181 -6.720 13.344 1.00 82.50 94 SER A CA 1
ATOM 733 C C . SER A 1 94 ? -11.470 -7.145 11.900 1.00 82.50 94 SER A C 1
ATOM 735 O O . SER A 1 94 ? -10.567 -7.627 11.221 1.00 82.50 94 SER A O 1
ATOM 737 N N . ALA A 1 95 ? -12.702 -6.964 11.412 1.00 84.94 95 ALA A N 1
ATOM 738 C CA . ALA A 1 95 ? -13.054 -7.227 10.016 1.00 84.94 95 ALA A CA 1
ATOM 739 C C . ALA A 1 95 ? -12.358 -6.243 9.063 1.00 84.94 95 ALA A C 1
ATOM 741 O O . ALA A 1 95 ? -11.815 -6.660 8.042 1.00 84.94 95 ALA A O 1
ATOM 742 N N . ASP A 1 96 ? -12.315 -4.965 9.443 1.00 82.81 96 ASP A N 1
ATOM 743 C CA . ASP A 1 96 ? -11.611 -3.913 8.721 1.00 82.81 96 ASP A CA 1
ATOM 744 C C . ASP A 1 96 ? -10.107 -4.265 8.659 1.00 82.81 96 ASP A C 1
ATOM 746 O O . ASP A 1 96 ? -9.566 -4.383 7.564 1.00 82.81 96 ASP A O 1
ATOM 750 N N . GLN A 1 97 ? -9.434 -4.540 9.792 1.00 81.88 97 GLN A N 1
ATOM 751 C CA . GLN A 1 97 ? -8.033 -5.020 9.822 1.00 81.88 97 GLN A CA 1
ATOM 752 C C . GLN A 1 97 ? -7.796 -6.222 8.894 1.00 81.88 97 GLN A C 1
ATOM 754 O O . GLN A 1 97 ? -6.901 -6.176 8.052 1.00 81.88 97 GLN A O 1
ATOM 759 N N . ALA A 1 98 ? -8.631 -7.262 8.987 1.00 85.88 98 ALA A N 1
ATOM 760 C CA . ALA A 1 98 ? -8.509 -8.449 8.144 1.00 85.88 98 ALA A CA 1
ATOM 761 C C . ALA A 1 98 ? -8.636 -8.136 6.640 1.00 85.88 98 ALA A C 1
ATOM 763 O O . ALA A 1 98 ? -7.983 -8.795 5.832 1.00 85.88 98 ALA A O 1
ATOM 764 N N . ALA A 1 99 ? -9.430 -7.130 6.254 1.00 86.69 99 ALA A N 1
ATOM 765 C CA . ALA A 1 99 ? -9.542 -6.691 4.864 1.00 86.69 99 ALA A CA 1
ATOM 766 C C . ALA A 1 99 ? -8.243 -6.044 4.348 1.00 86.69 99 ALA A C 1
ATOM 768 O O . ALA A 1 99 ? -7.808 -6.375 3.244 1.00 86.69 99 ALA A O 1
ATOM 769 N N . SER A 1 100 ? -7.596 -5.193 5.153 1.00 85.31 100 SER A N 1
ATOM 770 C CA . SER A 1 100 ? -6.307 -4.569 4.806 1.00 85.31 100 SER A CA 1
ATOM 771 C C . SER A 1 100 ? -5.192 -5.608 4.682 1.00 85.31 100 SER A C 1
ATOM 773 O O . SER A 1 100 ? -4.555 -5.715 3.632 1.00 85.31 100 SER A O 1
ATOM 775 N N . SER A 1 101 ? -5.025 -6.477 5.686 1.00 87.12 101 SER A N 1
ATOM 776 C CA . SER A 1 101 ? -4.020 -7.544 5.626 1.00 87.12 101 SER A CA 1
ATOM 777 C C . SER A 1 101 ? -4.281 -8.506 4.455 1.00 87.12 101 SER A C 1
ATOM 779 O O . SER A 1 101 ? -3.333 -8.965 3.819 1.00 87.12 101 SER A O 1
ATOM 781 N N . ALA A 1 102 ? -5.542 -8.792 4.103 1.00 89.75 102 ALA A N 1
ATOM 782 C CA . ALA A 1 102 ? -5.874 -9.589 2.917 1.00 89.75 102 ALA A CA 1
ATOM 783 C C . ALA A 1 102 ? -5.531 -8.871 1.596 1.00 89.75 102 ALA A C 1
ATOM 785 O O . ALA A 1 102 ? -5.050 -9.516 0.663 1.00 89.75 102 ALA A O 1
ATOM 786 N N . GLN A 1 103 ? -5.736 -7.553 1.511 1.00 92.00 103 GLN A N 1
ATOM 787 C CA . GLN A 1 103 ? -5.349 -6.739 0.354 1.00 92.00 103 GLN A CA 1
ATOM 788 C C . GLN A 1 103 ? -3.823 -6.728 0.177 1.00 92.00 103 GLN A C 1
ATOM 790 O O . GLN A 1 103 ? -3.329 -7.073 -0.896 1.00 92.00 103 GLN A O 1
ATOM 795 N N . VAL A 1 104 ? -3.070 -6.440 1.244 1.00 90.19 104 VAL A N 1
ATOM 796 C CA . VAL A 1 104 ? -1.596 -6.463 1.242 1.00 90.19 104 VAL A CA 1
ATOM 797 C C . VAL A 1 104 ? -1.055 -7.841 0.850 1.00 90.19 104 VAL A C 1
ATOM 799 O O . VAL A 1 104 ? -0.146 -7.925 0.023 1.00 90.19 104 VAL A O 1
ATOM 802 N N . ASN A 1 105 ? -1.641 -8.930 1.359 1.00 91.06 105 ASN A N 1
ATOM 803 C CA . ASN A 1 105 ? -1.269 -10.288 0.947 1.00 91.06 105 ASN A CA 1
ATOM 804 C C . ASN A 1 105 ? -1.570 -10.559 -0.537 1.00 91.06 105 ASN A C 1
ATOM 806 O O . ASN A 1 105 ? -0.734 -11.135 -1.231 1.00 91.06 105 ASN A O 1
ATOM 810 N N . SER A 1 106 ? -2.706 -10.087 -1.059 1.00 92.94 106 SER A N 1
ATOM 811 C CA . SER A 1 106 ? -3.030 -10.218 -2.486 1.00 92.94 106 SER A CA 1
ATOM 812 C C . SER A 1 106 ? -2.056 -9.447 -3.388 1.00 92.94 106 SER A C 1
ATOM 814 O O . SER A 1 106 ? -1.740 -9.916 -4.482 1.00 92.94 106 SER A O 1
ATOM 816 N N . ILE A 1 107 ? -1.560 -8.288 -2.943 1.00 93.50 107 ILE A N 1
ATOM 817 C CA . ILE A 1 107 ? -0.519 -7.523 -3.648 1.00 93.50 107 ILE A CA 1
ATOM 818 C C . ILE A 1 107 ? 0.832 -8.251 -3.545 1.00 93.50 107 ILE A C 1
ATOM 820 O O . ILE A 1 107 ? 1.556 -8.355 -4.533 1.00 93.50 107 ILE A O 1
ATOM 824 N N . ALA A 1 108 ? 1.164 -8.812 -2.379 1.00 92.00 108 ALA A N 1
ATOM 825 C CA . ALA A 1 108 ? 2.374 -9.609 -2.184 1.00 92.00 108 ALA A CA 1
ATOM 826 C C . ALA A 1 108 ? 2.414 -10.847 -3.098 1.00 92.00 108 ALA A C 1
ATOM 828 O O . ALA A 1 108 ? 3.454 -11.138 -3.692 1.00 92.00 108 ALA A O 1
ATOM 829 N N . ASP A 1 109 ? 1.289 -11.541 -3.274 1.00 94.31 109 ASP A N 1
ATOM 830 C CA . ASP A 1 109 ? 1.182 -12.664 -4.209 1.00 94.31 109 ASP A CA 1
ATOM 831 C C . ASP A 1 109 ? 1.280 -12.219 -5.675 1.00 94.31 109 ASP A C 1
ATOM 833 O O . ASP A 1 109 ? 1.965 -12.880 -6.459 1.00 94.31 109 ASP A O 1
ATOM 837 N N . ALA A 1 110 ? 0.704 -11.070 -6.043 1.00 94.00 110 ALA A N 1
ATOM 838 C CA . ALA A 1 110 ? 0.911 -10.467 -7.362 1.00 94.00 110 ALA A CA 1
ATOM 839 C C . ALA A 1 110 ? 2.401 -10.156 -7.622 1.00 94.00 110 ALA A C 1
ATOM 841 O O . ALA A 1 110 ? 2.930 -10.479 -8.689 1.00 94.00 110 ALA A O 1
ATOM 842 N N . CYS A 1 111 ? 3.112 -9.615 -6.625 1.00 92.88 111 CYS A N 1
ATOM 843 C CA . CYS A 1 111 ? 4.560 -9.392 -6.676 1.00 92.88 111 CYS A CA 1
ATOM 844 C C . CYS A 1 111 ? 5.348 -10.696 -6.888 1.00 92.88 111 CYS A C 1
ATOM 846 O O . CYS A 1 111 ? 6.247 -10.719 -7.730 1.00 92.88 111 CYS A O 1
ATOM 848 N N . ARG A 1 112 ? 4.995 -11.789 -6.189 1.00 92.56 112 ARG A N 1
ATOM 849 C CA . ARG A 1 112 ? 5.608 -13.122 -6.379 1.00 92.56 112 ARG A CA 1
ATOM 850 C C . ARG A 1 112 ? 5.350 -13.671 -7.784 1.00 92.56 112 ARG A C 1
ATOM 852 O O . ARG A 1 112 ? 6.268 -14.166 -8.429 1.00 92.56 112 ARG A O 1
ATOM 859 N N . GLN A 1 113 ? 4.124 -13.566 -8.298 1.00 92.94 113 GLN A N 1
ATOM 860 C CA . GLN A 1 113 ? 3.783 -14.031 -9.651 1.00 92.94 113 GLN A CA 1
ATOM 861 C C . GLN A 1 113 ? 4.527 -13.242 -10.740 1.00 92.94 113 GLN A C 1
ATOM 863 O O . GLN A 1 113 ? 5.037 -13.827 -11.701 1.00 92.94 113 GLN A O 1
ATOM 868 N N . TYR A 1 114 ? 4.654 -11.925 -10.563 1.00 91.12 114 TYR A N 1
ATOM 869 C CA . TYR A 1 114 ? 5.456 -11.064 -11.429 1.00 91.12 114 TYR A CA 1
ATOM 870 C C . TYR A 1 114 ? 6.945 -11.462 -11.382 1.00 91.12 114 TYR A C 1
ATOM 872 O O . TYR A 1 114 ? 7.560 -11.684 -12.427 1.00 91.12 114 TYR A O 1
ATOM 880 N N . GLN A 1 115 ? 7.506 -11.664 -10.183 1.00 88.62 115 GLN A N 1
ATOM 881 C CA . GLN A 1 115 ? 8.884 -12.134 -9.976 1.00 88.62 115 GLN A CA 1
ATOM 882 C C . GLN A 1 115 ? 9.134 -13.501 -10.635 1.00 88.62 115 GLN A C 1
ATOM 884 O O . GLN A 1 115 ? 10.146 -13.663 -11.313 1.00 88.62 115 GLN A O 1
ATOM 889 N N . LEU A 1 116 ? 8.210 -14.461 -10.523 1.00 90.88 116 LEU A N 1
ATOM 890 C CA . LEU A 1 116 ? 8.307 -15.765 -11.196 1.00 90.88 116 LEU A CA 1
ATOM 891 C C . LEU A 1 116 ? 8.287 -15.650 -12.729 1.00 90.88 116 LEU A C 1
ATOM 893 O O . LEU A 1 116 ? 8.909 -16.461 -13.414 1.00 90.88 116 LEU A O 1
ATOM 897 N N . THR A 1 117 ? 7.589 -14.651 -13.274 1.00 88.94 117 THR A N 1
ATOM 898 C CA . THR A 1 117 ? 7.450 -14.463 -14.728 1.00 88.94 117 THR A CA 1
ATOM 899 C C . THR A 1 117 ? 8.626 -13.687 -15.332 1.00 88.94 117 THR A C 1
ATOM 901 O O . THR A 1 117 ? 9.030 -13.968 -16.463 1.00 88.94 117 THR A O 1
ATOM 904 N N . PHE A 1 118 ? 9.198 -12.730 -14.591 1.00 85.75 118 PHE A N 1
ATOM 905 C CA . PHE A 1 118 ? 10.195 -11.777 -15.106 1.00 85.75 118 PHE A CA 1
ATOM 906 C C . PHE A 1 118 ? 11.553 -11.811 -14.399 1.00 85.75 118 PHE A C 1
ATOM 908 O O . PHE A 1 118 ? 12.468 -11.095 -14.806 1.00 85.75 118 PHE A O 1
ATOM 915 N N . ASN A 1 119 ? 11.710 -12.654 -13.375 1.00 86.06 119 ASN A N 1
ATOM 916 C CA . ASN A 1 119 ? 12.914 -12.787 -12.550 1.00 86.06 119 ASN A CA 1
ATOM 917 C C . ASN A 1 119 ? 13.369 -11.458 -11.902 1.00 86.06 119 ASN A C 1
ATOM 919 O O . ASN A 1 119 ? 14.559 -11.231 -11.675 1.00 86.06 119 ASN A O 1
ATOM 923 N N . ALA A 1 120 ? 12.413 -10.567 -11.631 1.00 83.31 120 ALA A N 1
ATOM 924 C CA . ALA A 1 120 ? 12.597 -9.263 -11.000 1.00 83.31 120 ALA A CA 1
ATOM 925 C C . ALA A 1 120 ? 11.287 -8.831 -10.326 1.00 83.31 120 ALA A C 1
ATOM 927 O O . ALA A 1 120 ? 10.212 -9.126 -10.842 1.00 83.31 120 ALA A O 1
ATOM 928 N N . PHE A 1 121 ? 11.363 -8.116 -9.202 1.00 87.44 121 PHE A N 1
ATOM 929 C CA . PHE A 1 121 ? 10.175 -7.561 -8.546 1.00 87.44 121 PHE A CA 1
ATOM 930 C C . PHE A 1 121 ? 9.581 -6.363 -9.315 1.00 87.44 121 PHE A C 1
ATOM 932 O O . PHE A 1 121 ? 10.335 -5.651 -9.992 1.00 87.44 121 PHE A O 1
ATOM 939 N N . PRO A 1 122 ? 8.260 -6.110 -9.193 1.00 88.56 122 PRO A N 1
ATOM 940 C CA . PRO A 1 122 ? 7.569 -5.023 -9.889 1.00 88.56 122 PRO A CA 1
ATOM 941 C C . PRO A 1 122 ? 8.209 -3.642 -9.707 1.00 88.56 122 PRO A C 1
ATOM 943 O O . PRO A 1 122 ? 8.881 -3.364 -8.714 1.00 88.56 122 PRO A O 1
ATOM 946 N N . GLY A 1 123 ? 7.960 -2.750 -10.657 1.00 83.06 123 GLY A N 1
ATOM 947 C CA . GLY A 1 123 ? 8.420 -1.366 -10.662 1.00 83.06 123 GLY A CA 1
ATOM 948 C C . GLY A 1 123 ? 9.158 -1.070 -11.960 1.00 83.06 123 GLY A C 1
ATOM 949 O O . GLY A 1 123 ? 10.268 -1.564 -12.165 1.00 83.06 123 GLY A O 1
ATOM 950 N N . TYR A 1 124 ? 8.541 -0.279 -12.830 1.00 79.38 124 TYR A N 1
ATOM 951 C CA . TYR A 1 124 ? 9.035 0.008 -14.173 1.00 79.38 124 TYR A CA 1
ATOM 952 C C . TYR A 1 124 ? 10.270 0.916 -14.146 1.00 79.38 124 TYR A C 1
ATOM 954 O O . TYR A 1 124 ? 11.295 0.619 -14.760 1.00 79.38 124 TYR A O 1
ATOM 962 N N . LEU A 1 125 ? 10.187 1.993 -13.366 1.00 77.38 125 LEU A N 1
ATOM 963 C CA . LEU A 1 125 ? 11.298 2.884 -13.061 1.00 77.38 125 LEU A CA 1
ATOM 964 C C . LEU A 1 125 ? 12.213 2.249 -12.013 1.00 77.38 125 LEU A C 1
ATOM 966 O O . LEU A 1 125 ? 11.752 1.527 -11.123 1.00 77.38 125 LEU A O 1
ATOM 970 N N . SER A 1 126 ? 13.508 2.542 -12.096 1.00 75.56 126 SER A N 1
ATOM 971 C CA . SER A 1 126 ? 14.494 2.152 -11.092 1.00 75.56 126 SER A CA 1
ATOM 972 C C . SER A 1 126 ? 14.462 3.095 -9.886 1.00 75.56 126 SER A C 1
ATOM 974 O O . SER A 1 126 ? 14.159 4.283 -9.999 1.00 75.56 126 SER A O 1
ATOM 976 N N . ASP A 1 127 ? 14.792 2.574 -8.706 1.00 72.56 127 ASP A N 1
ATOM 977 C CA . ASP A 1 127 ? 14.526 3.278 -7.443 1.00 72.56 127 ASP A CA 1
ATOM 978 C C . ASP A 1 127 ? 15.400 4.540 -7.253 1.00 72.56 127 ASP A C 1
ATOM 980 O O . ASP A 1 127 ? 15.030 5.446 -6.509 1.00 72.56 127 ASP A O 1
ATOM 984 N N . ASN A 1 128 ? 16.514 4.656 -7.989 1.00 70.50 128 ASN A N 1
ATOM 985 C CA . ASN A 1 128 ? 17.312 5.882 -8.082 1.00 70.50 128 ASN A CA 1
ATOM 986 C C . ASN A 1 128 ? 16.595 7.011 -8.848 1.00 70.50 128 ASN A C 1
ATOM 988 O O . ASN A 1 128 ? 16.769 8.169 -8.489 1.00 70.50 128 ASN A O 1
ATOM 992 N N . VAL A 1 129 ? 15.775 6.691 -9.858 1.00 72.88 129 VAL A N 1
ATOM 993 C CA . VAL A 1 129 ? 14.965 7.676 -10.604 1.00 72.88 129 VAL A CA 1
ATOM 994 C C . VAL A 1 129 ? 13.810 8.172 -9.733 1.00 72.88 129 VAL A C 1
ATOM 996 O O . VAL A 1 129 ? 13.549 9.369 -9.686 1.00 72.88 129 VAL A O 1
ATOM 999 N N . LEU A 1 130 ? 13.183 7.279 -8.956 1.00 73.56 130 LEU A N 1
ATOM 1000 C CA . LEU A 1 130 ? 12.178 7.650 -7.946 1.00 73.56 130 LEU A CA 1
ATOM 1001 C C . LEU A 1 130 ? 12.755 8.502 -6.796 1.00 73.56 130 LEU A C 1
ATOM 1003 O O . LEU A 1 130 ? 12.009 9.167 -6.074 1.00 73.56 130 LEU A O 1
ATOM 1007 N N . ALA A 1 131 ? 14.075 8.456 -6.595 1.00 68.31 131 ALA A N 1
ATOM 1008 C CA . ALA A 1 131 ? 14.782 9.188 -5.550 1.00 68.31 131 ALA A CA 1
ATOM 1009 C C . ALA A 1 131 ? 15.400 10.521 -6.012 1.00 68.31 131 ALA A C 1
ATOM 1011 O O . ALA A 1 131 ? 15.955 11.229 -5.173 1.00 68.31 131 ALA A O 1
ATOM 1012 N N . ASP A 1 132 ? 15.321 10.862 -7.300 1.00 68.88 132 ASP A N 1
ATOM 1013 C CA . ASP A 1 132 ? 15.917 12.069 -7.877 1.00 68.88 132 ASP A CA 1
ATOM 1014 C C . ASP A 1 132 ? 14.982 13.287 -7.725 1.00 68.88 132 ASP A C 1
ATOM 1016 O O . ASP A 1 132 ? 13.835 13.283 -8.177 1.00 68.88 132 ASP A O 1
ATOM 1020 N N . ASP A 1 133 ? 15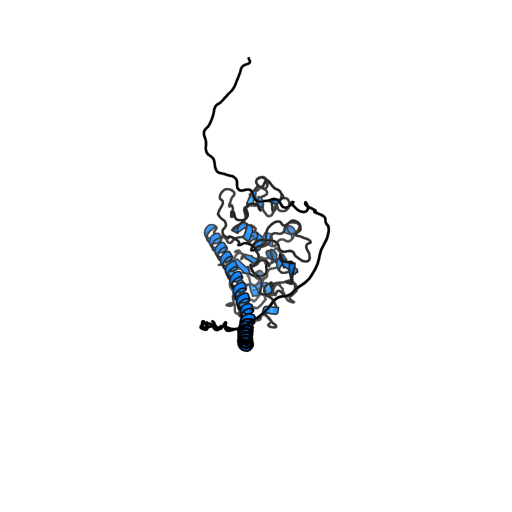.461 14.363 -7.091 1.00 61.78 133 ASP A N 1
ATOM 1021 C CA . ASP A 1 133 ? 14.662 15.579 -6.897 1.00 61.78 133 ASP A CA 1
ATOM 1022 C C . ASP A 1 133 ? 14.507 16.405 -8.175 1.00 61.78 133 ASP A C 1
ATOM 1024 O O . ASP A 1 133 ? 13.549 17.169 -8.286 1.00 61.78 133 ASP A O 1
ATOM 1028 N N . SER A 1 134 ? 15.390 16.235 -9.161 1.00 57.91 134 SER A N 1
ATOM 1029 C CA . SER A 1 134 ? 15.277 16.916 -10.455 1.00 57.91 134 SER A CA 1
ATOM 1030 C C . SER A 1 134 ? 14.115 16.383 -11.305 1.00 57.91 134 SER A C 1
ATOM 1032 O O . SER A 1 134 ? 13.594 17.102 -12.156 1.00 57.91 134 SER A O 1
ATOM 1034 N N . VAL A 1 135 ? 13.629 15.172 -11.008 1.00 54.69 135 VAL A N 1
ATOM 1035 C CA . VAL A 1 135 ? 12.435 14.555 -11.617 1.00 54.69 135 VAL A CA 1
ATOM 1036 C C . VAL A 1 135 ? 11.131 15.142 -11.039 1.00 54.69 135 VAL A C 1
ATOM 1038 O O . VAL A 1 135 ? 10.075 15.058 -11.664 1.00 54.69 135 VAL A O 1
ATOM 1041 N N . LYS A 1 136 ? 11.174 15.802 -9.870 1.00 54.09 136 LYS A N 1
ATOM 1042 C CA . LYS A 1 136 ? 9.977 16.215 -9.105 1.00 54.09 136 LYS A CA 1
ATOM 1043 C C . LYS A 1 136 ? 9.185 17.393 -9.685 1.00 54.09 136 LYS A C 1
ATOM 1045 O O . LYS A 1 136 ? 8.143 17.721 -9.130 1.00 54.09 136 LYS A O 1
ATOM 1050 N N . ILE A 1 137 ? 9.667 18.069 -10.730 1.00 49.78 137 ILE A N 1
ATOM 1051 C CA . ILE A 1 137 ? 9.210 19.441 -11.016 1.00 49.78 137 ILE A CA 1
ATOM 1052 C C . ILE A 1 137 ? 7.819 19.575 -11.663 1.00 49.78 137 ILE A C 1
ATOM 1054 O O . ILE A 1 137 ? 7.250 20.648 -11.517 1.00 49.78 137 ILE A O 1
ATOM 1058 N N . ASN A 1 138 ? 7.259 18.551 -12.332 1.00 50.59 138 ASN A N 1
ATOM 1059 C CA . ASN A 1 138 ? 5.866 18.598 -12.844 1.00 50.59 138 ASN A CA 1
ATOM 1060 C C . ASN A 1 138 ? 5.106 17.249 -12.923 1.00 50.59 138 ASN A C 1
ATOM 1062 O O . ASN A 1 138 ? 3.924 17.273 -13.235 1.00 50.59 138 ASN A O 1
ATOM 1066 N N . ASN A 1 139 ? 5.725 16.079 -12.701 1.00 57.41 139 ASN A N 1
ATOM 1067 C CA . ASN A 1 139 ? 5.014 14.782 -12.705 1.00 57.41 139 ASN A CA 1
ATOM 1068 C C . ASN A 1 139 ? 5.804 13.731 -11.906 1.00 57.41 139 ASN A C 1
ATOM 1070 O O . ASN A 1 139 ? 6.538 12.922 -12.468 1.00 57.41 139 ASN A O 1
ATOM 1074 N N . ARG A 1 140 ? 5.730 13.777 -10.572 1.00 67.88 140 ARG A N 1
ATOM 1075 C CA . ARG A 1 140 ? 6.453 12.830 -9.710 1.00 67.88 140 ARG A CA 1
ATOM 1076 C C . ARG A 1 140 ? 5.673 11.523 -9.586 1.00 67.88 140 ARG A C 1
ATOM 1078 O O . ARG A 1 140 ? 4.554 11.546 -9.092 1.00 67.88 140 ARG A O 1
ATOM 1085 N N . ILE A 1 141 ? 6.323 10.418 -9.948 1.00 75.38 141 ILE A N 1
ATOM 1086 C CA . ILE A 1 141 ? 5.821 9.052 -9.753 1.00 75.38 141 ILE A CA 1
ATOM 1087 C C . ILE A 1 141 ? 6.300 8.520 -8.400 1.00 75.38 141 ILE A C 1
ATOM 1089 O O . ILE A 1 141 ? 7.477 8.673 -8.053 1.00 75.38 141 ILE A O 1
ATOM 1093 N N . THR A 1 142 ? 5.411 7.891 -7.640 1.00 80.88 142 THR A N 1
ATOM 1094 C CA . THR A 1 142 ? 5.720 7.261 -6.353 1.00 80.88 142 THR A CA 1
ATOM 1095 C C . THR A 1 142 ? 6.138 5.799 -6.506 1.00 80.88 142 THR A C 1
ATOM 1097 O O . THR A 1 142 ? 6.054 5.201 -7.581 1.00 80.88 142 THR A O 1
ATOM 1100 N N . GLY A 1 143 ? 6.616 5.181 -5.423 1.00 82.50 143 GLY A N 1
ATOM 1101 C CA . GLY A 1 143 ? 6.907 3.745 -5.415 1.00 82.50 143 GLY A CA 1
ATOM 1102 C C . GLY A 1 143 ? 5.657 2.902 -5.681 1.00 82.50 143 GLY A C 1
ATOM 1103 O O . GLY A 1 143 ? 5.727 1.909 -6.405 1.00 82.50 143 GLY A O 1
ATOM 1104 N N . THR A 1 144 ? 4.510 3.329 -5.154 1.00 87.31 144 THR A N 1
ATOM 1105 C CA . THR A 1 144 ? 3.218 2.646 -5.300 1.00 87.31 144 THR A CA 1
ATOM 1106 C C . THR A 1 144 ? 2.634 2.801 -6.703 1.00 87.31 144 THR A C 1
ATOM 1108 O O . THR A 1 144 ? 2.209 1.813 -7.299 1.00 87.31 144 THR A O 1
ATOM 1111 N N . GLU A 1 145 ? 2.709 3.989 -7.299 1.00 85.69 145 GLU A N 1
ATOM 1112 C CA . GLU A 1 145 ? 2.369 4.178 -8.714 1.00 85.69 145 GLU A CA 1
ATOM 1113 C C . GLU A 1 145 ? 3.282 3.332 -9.617 1.00 85.69 145 GLU A C 1
ATOM 1115 O O . GLU A 1 145 ? 2.815 2.625 -10.509 1.00 85.69 145 GLU A O 1
ATOM 1120 N N . ASN A 1 146 ? 4.590 3.298 -9.341 1.00 85.25 146 ASN A N 1
ATOM 1121 C CA . ASN A 1 146 ? 5.543 2.489 -10.103 1.00 85.25 146 ASN A CA 1
ATOM 1122 C C . ASN A 1 146 ? 5.248 0.972 -10.029 1.00 85.25 146 ASN A C 1
ATOM 1124 O O . ASN A 1 146 ? 5.412 0.250 -11.021 1.00 85.25 146 ASN A O 1
ATOM 1128 N N . LEU A 1 147 ? 4.783 0.489 -8.869 1.00 90.19 147 LEU A N 1
ATOM 1129 C CA . LEU A 1 147 ? 4.237 -0.861 -8.685 1.00 90.19 147 LEU A CA 1
ATOM 1130 C C . LEU A 1 147 ? 3.007 -1.080 -9.579 1.00 90.19 147 LEU A C 1
ATOM 1132 O O . LEU A 1 147 ? 2.968 -2.057 -10.330 1.00 90.19 147 LEU A O 1
ATOM 1136 N N . LEU A 1 148 ? 2.032 -0.166 -9.539 1.00 90.06 148 LEU A N 1
ATOM 1137 C CA . LEU A 1 148 ? 0.807 -0.242 -10.341 1.00 90.06 148 LEU A CA 1
ATOM 1138 C C . LEU A 1 148 ? 1.087 -0.265 -11.850 1.00 90.06 148 LEU A C 1
ATOM 1140 O O . LEU A 1 148 ? 0.486 -1.080 -12.553 1.00 90.06 148 LEU A O 1
ATOM 1144 N N . ILE A 1 149 ? 2.041 0.536 -12.347 1.00 86.75 149 ILE A N 1
ATOM 1145 C CA . ILE A 1 149 ? 2.484 0.498 -13.756 1.00 86.75 149 ILE A CA 1
ATOM 1146 C C . ILE A 1 149 ? 2.904 -0.927 -14.156 1.00 86.75 149 ILE A C 1
ATOM 1148 O O . ILE A 1 149 ? 2.616 -1.370 -15.262 1.00 86.75 149 ILE A O 1
ATOM 1152 N N . SER A 1 150 ? 3.558 -1.663 -13.253 1.00 88.69 150 SER A N 1
ATOM 1153 C CA . SER A 1 150 ? 4.077 -3.007 -13.540 1.00 88.69 150 SER A CA 1
ATOM 1154 C C . SER A 1 150 ? 3.061 -4.131 -13.332 1.00 88.69 150 SER A C 1
ATOM 1156 O O . SER A 1 150 ? 3.157 -5.155 -14.001 1.00 88.69 150 SER A O 1
ATOM 1158 N N . LEU A 1 151 ? 2.107 -3.981 -12.409 1.00 91.56 151 LEU A N 1
ATOM 1159 C CA . LEU A 1 151 ? 1.090 -5.009 -12.152 1.00 91.56 151 LEU A CA 1
ATOM 1160 C C . LEU A 1 151 ? -0.151 -4.863 -13.041 1.00 91.56 151 LEU A C 1
ATOM 1162 O O . LEU A 1 151 ? -0.712 -5.879 -13.454 1.00 91.56 151 LEU A O 1
ATOM 1166 N N . LEU A 1 152 ? -0.579 -3.624 -13.309 1.00 90.19 152 LEU A N 1
ATOM 1167 C CA . LEU A 1 152 ? -1.846 -3.284 -13.973 1.00 90.19 152 LEU A CA 1
ATOM 1168 C C . LEU A 1 152 ? -1.666 -2.473 -15.258 1.00 90.19 152 LEU A C 1
ATOM 1170 O O . LEU A 1 152 ? -2.480 -2.596 -16.173 1.00 90.19 152 LEU A O 1
ATOM 1174 N N . GLY A 1 153 ? -0.675 -1.581 -15.275 1.00 84.31 153 GLY A N 1
ATOM 1175 C CA . GLY A 1 153 ? -0.552 -0.531 -16.278 1.00 84.31 153 GLY A CA 1
ATOM 1176 C C . GLY A 1 153 ? -0.148 -1.038 -17.657 1.00 84.31 153 GLY A C 1
ATOM 1177 O O . GLY A 1 153 ? 0.516 -2.064 -17.810 1.00 84.31 153 GLY A O 1
ATOM 1178 N N . ARG A 1 154 ? -0.510 -0.261 -18.677 1.00 83.75 154 ARG A N 1
ATOM 1179 C CA . ARG A 1 154 ? -0.024 -0.427 -20.043 1.00 83.75 154 ARG A CA 1
ATOM 1180 C C . ARG A 1 154 ? 0.858 0.762 -20.403 1.00 83.75 154 ARG A C 1
ATOM 1182 O O . ARG A 1 154 ? 0.482 1.905 -20.170 1.00 83.75 154 ARG A O 1
ATOM 1189 N N . ILE A 1 155 ? 2.023 0.474 -20.968 1.00 80.75 155 ILE A N 1
ATOM 1190 C CA . ILE A 1 155 ? 2.940 1.475 -21.515 1.00 80.75 155 ILE A CA 1
ATOM 1191 C C . ILE A 1 155 ? 2.905 1.334 -23.029 1.00 80.75 155 ILE A C 1
ATOM 1193 O O . ILE A 1 155 ? 3.045 0.215 -23.524 1.00 80.75 155 ILE A O 1
ATOM 1197 N N . GLU A 1 156 ? 2.704 2.435 -23.743 1.00 79.38 156 GLU A N 1
ATOM 1198 C CA . GLU A 1 156 ? 2.678 2.488 -25.208 1.00 79.38 156 GLU A CA 1
ATOM 1199 C C . GLU A 1 156 ? 3.477 3.699 -25.708 1.00 79.38 156 GLU A C 1
ATOM 1201 O O . GLU A 1 156 ? 3.778 4.613 -24.940 1.00 79.38 156 GLU A O 1
ATOM 1206 N N . ASP A 1 157 ? 3.804 3.726 -27.002 1.00 78.38 157 ASP A N 1
ATOM 1207 C CA . ASP A 1 157 ? 4.367 4.923 -27.629 1.00 78.38 157 ASP A CA 1
ATOM 1208 C C . ASP A 1 157 ? 3.400 6.109 -27.464 1.00 78.38 157 ASP A C 1
ATOM 1210 O O . ASP A 1 157 ? 2.189 5.958 -27.649 1.00 78.38 157 ASP A O 1
ATOM 1214 N N . GLU A 1 158 ? 3.923 7.317 -27.231 1.00 76.44 158 GLU A N 1
ATOM 12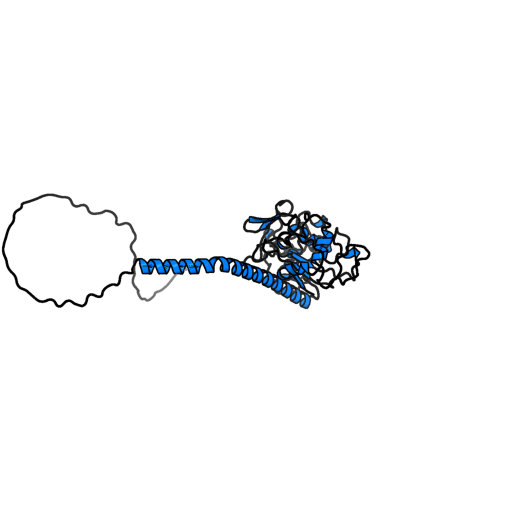15 C CA . GLU A 1 158 ? 3.123 8.544 -27.078 1.00 76.44 158 GLU A CA 1
ATOM 1216 C C . GLU A 1 158 ? 2.050 8.734 -28.178 1.00 76.44 158 GLU A C 1
ATOM 1218 O O . GLU A 1 158 ? 0.954 9.241 -27.922 1.00 76.44 158 GLU A O 1
ATOM 1223 N N . ASN A 1 159 ? 2.359 8.313 -29.409 1.00 80.44 159 ASN A N 1
ATOM 1224 C CA . ASN A 1 159 ? 1.491 8.445 -30.582 1.00 80.44 159 ASN A CA 1
ATOM 1225 C C . ASN A 1 159 ? 0.408 7.354 -30.701 1.00 80.44 159 ASN A C 1
ATOM 1227 O O . ASN A 1 159 ? -0.491 7.496 -31.530 1.00 80.44 159 ASN A O 1
ATOM 1231 N N . ALA A 1 160 ? 0.492 6.269 -29.926 1.00 81.62 160 ALA A N 1
ATOM 1232 C CA . ALA A 1 160 ? -0.511 5.202 -29.911 1.00 81.62 160 ALA A CA 1
ATOM 1233 C C . ALA A 1 160 ? -1.747 5.593 -29.083 1.00 81.62 160 ALA A C 1
ATOM 1235 O O . ALA A 1 160 ? -2.873 5.241 -29.441 1.00 81.62 160 ALA A O 1
ATOM 1236 N N . VAL A 1 161 ? -1.550 6.375 -28.016 1.00 82.19 161 VAL A N 1
ATOM 1237 C CA . VAL A 1 161 ? -2.634 6.854 -27.152 1.00 82.19 161 VAL A CA 1
ATOM 1238 C C . VAL A 1 161 ? -3.228 8.139 -27.738 1.00 82.19 161 VAL A C 1
ATOM 1240 O O . VAL A 1 161 ? -2.618 9.209 -27.707 1.00 82.19 161 VAL A O 1
ATOM 1243 N N . THR A 1 162 ? -4.432 8.042 -28.307 1.00 84.81 162 THR A N 1
ATOM 1244 C CA . THR A 1 162 ? -5.031 9.123 -29.115 1.00 84.81 162 THR A CA 1
ATOM 1245 C C . THR A 1 162 ? -5.540 10.314 -28.304 1.00 84.81 162 THR A C 1
ATOM 1247 O O . THR A 1 162 ? -5.650 11.415 -28.843 1.00 84.81 162 THR A O 1
ATOM 1250 N N . ASN A 1 163 ? -5.869 10.108 -27.027 1.00 85.44 163 ASN A N 1
ATOM 1251 C CA . ASN A 1 163 ? -6.410 11.140 -26.147 1.00 85.44 163 ASN A CA 1
ATOM 1252 C C . ASN A 1 163 ? -5.323 11.651 -25.196 1.00 85.44 163 ASN A C 1
ATOM 1254 O O . ASN A 1 163 ? -4.719 10.878 -24.458 1.00 85.44 163 ASN A O 1
ATOM 1258 N N . ALA A 1 164 ? -5.116 12.968 -25.143 1.00 78.62 164 ALA A N 1
ATOM 1259 C CA . ALA A 1 164 ? -4.165 13.575 -24.207 1.00 78.62 164 ALA A CA 1
ATOM 1260 C C . ALA A 1 164 ? -4.595 13.467 -22.726 1.00 78.62 164 ALA A C 1
ATOM 1262 O O . ALA A 1 164 ? -3.748 13.574 -21.844 1.00 78.62 164 ALA A O 1
ATOM 1263 N N . SER A 1 165 ? -5.885 13.238 -22.448 1.00 80.25 165 SER A N 1
ATOM 1264 C CA . SER A 1 165 ? -6.400 12.930 -21.104 1.00 80.25 165 SER A CA 1
ATOM 1265 C C . SER A 1 165 ? -5.917 11.581 -20.584 1.00 80.25 165 SER A C 1
ATOM 1267 O O . SER A 1 165 ? -5.700 11.435 -19.388 1.00 80.25 165 SER A O 1
ATOM 1269 N N . ASP A 1 166 ? -5.724 10.619 -21.487 1.00 82.75 166 ASP A N 1
ATOM 1270 C CA . ASP A 1 166 ? -5.476 9.216 -21.150 1.00 82.75 166 ASP A CA 1
ATOM 1271 C C . ASP A 1 166 ? -3.961 8.928 -21.102 1.00 82.75 166 ASP A C 1
ATOM 1273 O O . ASP A 1 166 ? -3.530 7.806 -20.861 1.00 82.75 166 ASP A O 1
ATOM 1277 N N . ARG A 1 167 ? -3.142 9.965 -21.320 1.00 80.12 167 ARG A N 1
ATOM 1278 C CA . ARG A 1 167 ? -1.680 9.924 -21.360 1.00 80.12 167 ARG A CA 1
ATOM 1279 C C . ARG A 1 167 ? -1.096 10.457 -20.061 1.00 80.12 167 ARG A C 1
ATOM 1281 O O . ARG A 1 167 ? -1.162 11.658 -19.791 1.00 80.12 167 ARG A O 1
ATOM 1288 N N . PHE A 1 168 ? -0.429 9.585 -19.315 1.00 79.50 168 PHE A N 1
ATOM 1289 C CA . PHE A 1 168 ? 0.423 9.975 -18.195 1.00 79.50 168 PHE A CA 1
ATOM 1290 C C . PHE A 1 168 ? 1.912 9.839 -18.564 1.00 79.50 168 PHE A C 1
ATOM 1292 O O . PHE A 1 168 ? 2.318 8.887 -19.229 1.00 79.50 168 PHE A O 1
ATOM 1299 N N . GLY A 1 169 ? 2.722 10.834 -18.181 1.00 68.75 169 GLY A N 1
ATOM 1300 C CA . GLY A 1 169 ? 4.153 10.942 -18.520 1.00 68.75 169 GLY A CA 1
ATOM 1301 C C . GLY A 1 169 ? 4.489 11.777 -19.770 1.00 68.75 169 GLY A C 1
ATOM 1302 O O . GLY A 1 169 ? 5.629 12.231 -19.911 1.00 68.75 169 GLY A O 1
ATOM 1303 N N . ALA A 1 170 ? 3.511 12.055 -20.640 1.00 52.88 170 ALA A N 1
ATOM 1304 C CA . ALA A 1 170 ? 3.719 12.818 -21.875 1.00 52.88 170 ALA A CA 1
ATOM 1305 C C . ALA A 1 170 ? 4.220 14.255 -21.619 1.00 52.88 170 ALA A C 1
ATOM 1307 O O . ALA A 1 170 ? 3.635 15.003 -20.839 1.00 52.88 170 ALA A O 1
ATOM 1308 N N . GLY A 1 171 ? 5.279 14.668 -22.321 1.00 53.41 171 GLY A N 1
ATOM 1309 C CA . GLY A 1 171 ? 5.735 16.064 -22.377 1.00 53.41 171 GLY A CA 1
ATOM 1310 C C . GLY A 1 171 ? 6.641 16.571 -21.243 1.00 53.41 171 GLY A C 1
ATOM 1311 O O . GLY A 1 171 ? 7.224 17.642 -21.406 1.00 53.41 171 GLY A O 1
ATOM 1312 N N . PHE A 1 172 ? 6.830 15.833 -20.138 1.00 45.62 172 PHE A N 1
ATOM 1313 C CA . PHE A 1 172 ? 7.760 16.246 -19.064 1.00 45.62 172 PHE A CA 1
ATOM 1314 C C . PHE A 1 172 ? 8.825 15.207 -18.677 1.00 45.62 172 PHE A C 1
ATOM 1316 O O . PHE A 1 172 ? 9.870 15.581 -18.148 1.00 45.62 172 PHE A O 1
ATOM 1323 N N . LEU A 1 173 ? 8.614 13.919 -18.969 1.00 46.16 173 LEU A N 1
ATOM 1324 C CA . LEU A 1 173 ? 9.490 12.831 -18.512 1.00 46.16 173 LEU A CA 1
ATOM 1325 C C . LEU A 1 173 ? 10.066 11.963 -19.632 1.00 46.16 173 LEU A C 1
ATOM 1327 O O . LEU A 1 173 ? 10.388 10.793 -19.411 1.00 46.16 173 LEU A O 1
ATOM 1331 N N . GLY A 1 174 ? 10.307 12.564 -20.800 1.00 44.78 174 GLY A N 1
ATOM 1332 C CA . GLY A 1 174 ? 10.987 11.887 -21.903 1.00 44.78 174 GLY A CA 1
ATOM 1333 C C . GLY A 1 174 ? 12.274 11.180 -21.459 1.00 44.78 174 GLY A C 1
ATOM 1334 O O . GLY A 1 174 ? 12.557 10.102 -21.949 1.00 44.78 174 GLY A O 1
ATOM 1335 N N . THR A 1 175 ? 13.028 11.707 -20.484 1.00 45.22 175 THR A N 1
ATOM 1336 C CA . THR A 1 175 ? 14.256 11.079 -19.953 1.00 45.22 175 THR A CA 1
ATOM 1337 C C . THR A 1 175 ? 14.054 9.962 -18.924 1.00 45.22 175 THR A C 1
ATOM 1339 O O . THR A 1 175 ? 14.938 9.116 -18.820 1.00 45.22 175 THR A O 1
ATOM 1342 N N . ALA A 1 176 ? 12.946 9.922 -18.176 1.00 48.16 176 ALA A N 1
ATOM 1343 C CA . ALA A 1 176 ? 12.724 8.909 -17.132 1.00 48.16 176 ALA A CA 1
ATOM 1344 C C . ALA A 1 176 ? 12.089 7.624 -17.688 1.00 48.16 176 ALA A C 1
ATOM 1346 O O . ALA A 1 176 ? 12.425 6.530 -17.242 1.00 48.16 176 ALA A O 1
ATOM 1347 N N . PHE A 1 177 ? 11.236 7.753 -18.708 1.00 53.81 177 PHE A N 1
ATOM 1348 C CA . PHE A 1 177 ? 10.676 6.619 -19.450 1.00 53.81 177 PHE A CA 1
ATOM 1349 C C . PHE A 1 177 ? 11.575 6.150 -20.616 1.00 53.81 177 PHE A C 1
ATOM 1351 O O . PHE A 1 177 ? 11.290 5.124 -21.228 1.00 53.81 177 PHE A O 1
ATOM 1358 N N . ARG A 1 178 ? 12.696 6.842 -20.899 1.00 52.47 178 ARG A N 1
ATOM 1359 C CA . ARG A 1 178 ? 13.631 6.578 -22.018 1.00 52.47 178 ARG A CA 1
ATOM 1360 C C . ARG A 1 178 ? 14.448 5.287 -21.871 1.00 52.47 178 ARG A C 1
ATOM 1362 O O . ARG A 1 178 ? 15.670 5.312 -21.737 1.00 52.47 178 ARG A O 1
ATOM 1369 N N . ASN A 1 179 ? 13.789 4.139 -21.980 1.00 49.09 179 ASN A N 1
ATOM 1370 C CA . ASN A 1 179 ? 14.466 2.856 -22.188 1.00 49.09 179 ASN A CA 1
ATOM 1371 C C . ASN A 1 179 ? 14.642 2.540 -23.690 1.00 49.09 179 ASN A C 1
ATOM 1373 O O . ASN A 1 179 ? 15.528 1.772 -24.063 1.00 49.09 179 ASN A O 1
ATOM 1377 N N . THR A 1 180 ? 13.822 3.155 -24.557 1.00 45.41 180 THR A N 1
ATOM 1378 C CA . THR A 1 180 ? 13.567 2.621 -25.911 1.00 45.41 180 THR A CA 1
ATOM 1379 C C . THR A 1 180 ? 13.753 3.607 -27.074 1.00 45.41 180 THR A C 1
ATOM 1381 O O . THR A 1 180 ? 13.821 3.182 -28.225 1.00 45.41 180 THR A O 1
ATOM 1384 N N . GLY A 1 181 ? 13.932 4.906 -26.806 1.00 47.28 181 GLY A N 1
ATOM 1385 C CA . GLY A 1 181 ? 14.257 5.922 -27.824 1.00 47.28 181 GLY A CA 1
ATOM 1386 C C . GLY A 1 181 ? 13.054 6.599 -28.497 1.00 47.28 181 GLY A C 1
ATOM 1387 O O . GLY A 1 181 ? 13.244 7.601 -29.185 1.00 47.28 181 GLY A O 1
ATOM 1388 N N . THR A 1 182 ? 11.842 6.109 -28.251 1.00 54.72 182 THR A N 1
ATOM 1389 C CA . THR A 1 182 ? 10.587 6.868 -28.336 1.00 54.72 182 THR A CA 1
ATOM 1390 C C . THR A 1 182 ? 10.232 7.429 -26.952 1.00 54.72 182 THR A C 1
ATOM 1392 O O . THR A 1 182 ? 10.807 7.014 -25.942 1.00 54.72 182 THR A O 1
ATOM 1395 N N . ASP A 1 183 ? 9.344 8.425 -26.897 1.00 66.44 183 ASP A N 1
ATOM 1396 C CA . ASP A 1 183 ? 8.765 8.868 -25.627 1.00 66.44 183 ASP A CA 1
ATOM 1397 C C . ASP A 1 183 ? 7.615 7.895 -25.278 1.00 66.44 183 ASP A C 1
ATOM 1399 O O . ASP A 1 183 ? 6.555 7.895 -25.909 1.00 66.44 183 ASP A O 1
ATOM 1403 N N . ASP A 1 184 ? 7.886 6.998 -24.327 1.00 72.94 184 ASP A N 1
ATOM 1404 C CA . ASP A 1 184 ? 6.944 6.003 -23.801 1.00 72.94 184 ASP A CA 1
ATOM 1405 C C . ASP A 1 184 ? 5.999 6.666 -22.774 1.00 72.94 184 ASP A C 1
ATOM 1407 O O . ASP A 1 184 ? 6.450 7.412 -21.898 1.00 72.94 184 ASP A O 1
ATOM 1411 N N . VAL A 1 185 ? 4.693 6.385 -22.850 1.00 77.81 185 VAL A N 1
ATOM 1412 C CA . VAL A 1 185 ? 3.658 6.932 -21.948 1.00 77.81 185 VAL A CA 1
ATOM 1413 C C . VAL A 1 185 ? 2.852 5.818 -21.288 1.00 77.81 185 VAL A C 1
ATOM 1415 O O . VAL A 1 185 ? 2.664 4.747 -21.866 1.00 77.81 185 VAL A O 1
ATOM 1418 N N . VAL A 1 186 ? 2.329 6.073 -20.088 1.00 83.06 186 VAL A N 1
ATOM 1419 C CA . VAL A 1 186 ? 1.335 5.190 -19.463 1.00 83.06 186 VAL A CA 1
ATOM 1420 C C . VAL A 1 186 ? -0.036 5.518 -20.050 1.00 83.06 186 VAL A C 1
ATOM 1422 O O . VAL A 1 186 ? -0.481 6.667 -19.982 1.00 83.06 186 VAL A O 1
ATOM 1425 N N . ASP A 1 187 ? -0.696 4.508 -20.615 1.00 86.12 187 ASP A N 1
ATOM 1426 C CA . ASP A 1 187 ? -2.075 4.594 -21.093 1.00 86.12 187 ASP A CA 1
ATOM 1427 C C . ASP A 1 187 ? -3.042 4.309 -19.936 1.00 86.12 187 ASP A C 1
ATOM 1429 O O . ASP A 1 187 ? -3.259 3.161 -19.531 1.00 86.12 187 ASP A O 1
ATOM 1433 N N . LEU A 1 188 ? -3.625 5.381 -19.406 1.00 85.44 188 LEU A N 1
ATOM 1434 C CA . LEU A 1 188 ? -4.587 5.358 -18.307 1.00 85.44 188 LEU A CA 1
ATOM 1435 C C . LEU A 1 188 ? -5.877 4.615 -18.687 1.00 85.44 188 LEU A C 1
ATOM 1437 O O . LEU A 1 188 ? -6.516 4.025 -17.818 1.00 85.44 188 LEU A O 1
ATOM 1441 N N . SER A 1 189 ? -6.247 4.594 -19.975 1.00 87.12 189 SER A N 1
ATOM 1442 C CA . SER A 1 189 ? -7.454 3.906 -20.457 1.00 87.12 189 SER A CA 1
ATOM 1443 C C . SER A 1 189 ? -7.327 2.377 -20.438 1.00 87.12 189 SER A C 1
ATOM 1445 O O . SER A 1 189 ? -8.338 1.677 -20.491 1.00 87.12 189 SER A O 1
ATOM 1447 N N . LYS A 1 190 ? -6.093 1.862 -20.322 1.00 86.06 190 LYS A N 1
ATOM 1448 C CA . LYS A 1 190 ? -5.752 0.429 -20.314 1.00 86.06 190 LYS A CA 1
ATOM 1449 C C . LYS A 1 190 ? -5.186 -0.055 -18.971 1.00 86.06 190 LYS A C 1
ATOM 1451 O O . LYS A 1 190 ? -4.573 -1.122 -18.901 1.00 86.06 190 LYS A O 1
ATOM 1456 N N . ILE A 1 191 ? -5.380 0.698 -17.883 1.00 86.44 191 ILE A N 1
ATOM 1457 C CA . ILE A 1 191 ? -5.078 0.207 -16.529 1.00 86.44 191 ILE A CA 1
ATOM 1458 C C . ILE A 1 191 ? -5.978 -1.000 -16.234 1.00 86.44 191 ILE A C 1
ATOM 1460 O O . ILE A 1 191 ? -7.200 -0.897 -16.260 1.00 86.44 191 ILE A O 1
ATOM 1464 N N . GLY A 1 192 ? -5.359 -2.147 -15.949 1.00 85.50 192 GLY A N 1
ATOM 1465 C CA . GLY A 1 192 ? -6.042 -3.430 -15.752 1.00 85.50 192 GLY A CA 1
ATOM 1466 C C . GLY A 1 192 ? -5.870 -4.414 -16.915 1.00 85.50 192 GLY A C 1
ATOM 1467 O O . GLY A 1 192 ? -6.057 -5.612 -16.713 1.00 85.50 192 GLY A O 1
ATOM 1468 N N . ASP A 1 193 ? -5.410 -3.963 -18.089 1.00 85.25 193 ASP A N 1
ATOM 1469 C CA . ASP A 1 193 ? -5.032 -4.865 -19.189 1.00 85.25 193 ASP A CA 1
ATOM 1470 C C . ASP A 1 193 ? -3.680 -5.563 -18.943 1.00 85.25 193 ASP A C 1
ATOM 1472 O O . ASP A 1 193 ? -3.340 -6.515 -19.650 1.00 85.25 193 ASP A O 1
ATOM 1476 N N . GLY A 1 194 ? -2.895 -5.085 -17.972 1.00 85.12 194 GLY A N 1
ATOM 1477 C CA . GLY A 1 194 ? -1.612 -5.654 -17.569 1.00 85.12 194 GLY A CA 1
ATOM 1478 C C . GLY A 1 194 ? -0.407 -5.215 -18.413 1.00 85.12 194 GLY A C 1
ATOM 1479 O O . GLY A 1 194 ? -0.553 -4.637 -19.503 1.00 85.12 194 GLY A O 1
ATOM 1480 N N . PRO A 1 195 ? 0.812 -5.497 -17.916 1.00 84.94 195 PRO A N 1
ATOM 1481 C CA . PRO A 1 195 ? 2.047 -4.939 -18.451 1.00 84.94 195 PRO A CA 1
ATOM 1482 C C . PRO A 1 195 ? 2.352 -5.427 -19.869 1.00 84.94 195 PRO A C 1
ATOM 1484 O O . PRO A 1 195 ? 2.160 -6.594 -20.224 1.00 84.94 195 PRO A O 1
ATOM 1487 N N . MET A 1 196 ? 2.913 -4.527 -20.678 1.00 72.50 196 MET A N 1
ATOM 1488 C CA . MET A 1 196 ? 3.577 -4.878 -21.932 1.00 72.50 196 MET A CA 1
ATOM 1489 C C . MET A 1 196 ? 5.091 -4.868 -21.733 1.00 72.50 196 MET A C 1
ATOM 1491 O O . MET A 1 196 ? 5.641 -3.949 -21.133 1.00 72.50 196 MET A O 1
ATOM 1495 N N . ILE A 1 197 ? 5.780 -5.881 -22.264 1.00 65.81 197 ILE A N 1
ATOM 1496 C CA . ILE A 1 197 ? 7.240 -5.985 -22.182 1.00 65.81 197 ILE A CA 1
ATOM 1497 C C . ILE A 1 197 ? 7.849 -5.974 -23.580 1.00 65.81 197 ILE A C 1
ATOM 1499 O O . ILE A 1 197 ? 7.458 -6.753 -24.455 1.00 65.81 197 ILE A O 1
ATOM 1503 N N . LYS A 1 198 ? 8.847 -5.095 -23.759 1.00 59.66 198 LYS A N 1
ATOM 1504 C CA . LYS A 1 198 ? 9.615 -4.909 -25.003 1.00 59.66 198 LYS A CA 1
ATOM 1505 C C . LYS A 1 198 ? 8.721 -4.708 -26.236 1.00 59.66 198 LYS A C 1
ATOM 1507 O O . LYS A 1 198 ? 9.005 -5.284 -27.278 1.00 59.66 198 LYS A O 1
ATOM 1512 N N . SER A 1 199 ? 7.619 -3.972 -26.087 1.00 60.28 199 SER A N 1
ATOM 1513 C CA . SER A 1 199 ? 6.713 -3.548 -27.173 1.00 60.28 199 SER A CA 1
ATOM 1514 C C . SER A 1 199 ? 6.090 -4.658 -28.046 1.00 60.28 199 SER A C 1
ATOM 1516 O O . SER A 1 199 ? 5.494 -4.356 -29.075 1.00 60.28 199 SER A O 1
ATOM 1518 N N . PHE A 1 200 ? 6.196 -5.941 -27.661 1.00 60.88 200 PHE A N 1
ATOM 1519 C CA . PHE A 1 200 ? 5.729 -7.073 -28.487 1.00 60.88 200 PHE A CA 1
ATOM 1520 C C . PHE A 1 200 ? 4.925 -8.148 -27.745 1.00 60.88 200 PHE A C 1
ATOM 1522 O O . PHE A 1 200 ? 4.348 -9.025 -28.392 1.00 60.88 200 PHE A O 1
ATOM 1529 N N . ARG A 1 201 ? 4.885 -8.138 -26.407 1.00 75.62 201 ARG A N 1
ATOM 1530 C CA . ARG A 1 201 ? 4.080 -9.096 -25.635 1.00 75.62 201 ARG A CA 1
ATOM 1531 C C . ARG A 1 201 ? 3.363 -8.413 -24.482 1.00 75.62 201 ARG A C 1
ATOM 1533 O O . ARG A 1 201 ? 4.006 -7.892 -23.572 1.00 75.62 201 ARG A O 1
ATOM 1540 N N . THR A 1 202 ? 2.041 -8.487 -24.520 1.00 80.06 202 THR A N 1
ATOM 1541 C CA . THR A 1 202 ? 1.158 -8.175 -23.402 1.00 80.06 202 THR A CA 1
ATOM 1542 C C . THR A 1 202 ? 1.041 -9.384 -22.477 1.00 80.06 202 THR A C 1
ATOM 1544 O O . THR A 1 202 ? 1.022 -10.537 -22.918 1.00 80.06 202 THR A O 1
ATOM 1547 N N . TYR A 1 203 ? 0.977 -9.110 -21.182 1.00 86.19 203 TYR A N 1
ATOM 1548 C CA . TYR A 1 203 ? 0.612 -10.058 -20.140 1.00 86.19 203 TYR A CA 1
ATOM 1549 C C . TYR A 1 203 ? -0.680 -9.554 -19.499 1.00 86.19 203 TYR A C 1
ATOM 1551 O O . TYR A 1 203 ? -0.881 -8.345 -19.425 1.00 86.19 203 TYR A O 1
ATOM 1559 N N . GLY A 1 204 ? -1.546 -10.463 -19.043 1.00 87.81 204 GLY A N 1
ATOM 1560 C CA . GLY A 1 204 ? -2.692 -10.063 -18.224 1.00 87.81 204 GLY A CA 1
ATOM 1561 C C . GLY A 1 204 ? -2.225 -9.416 -16.919 1.00 87.81 204 GLY A C 1
ATOM 1562 O O . GLY A 1 204 ? -1.094 -9.650 -16.483 1.00 87.81 204 GLY A O 1
ATOM 1563 N N . ALA A 1 205 ? -3.079 -8.600 -16.303 1.00 90.88 205 ALA A N 1
ATOM 1564 C CA . ALA A 1 205 ? -2.741 -7.954 -15.043 1.00 90.88 205 ALA A CA 1
ATOM 1565 C C . ALA A 1 205 ? -2.449 -8.988 -13.942 1.00 90.88 205 ALA A C 1
ATOM 1567 O O . ALA A 1 205 ? -3.153 -9.988 -13.791 1.00 90.88 205 ALA A O 1
ATOM 1568 N N . PHE A 1 206 ? -1.389 -8.732 -13.177 1.00 92.31 206 PHE A N 1
ATOM 1569 C CA . PHE A 1 206 ? -0.940 -9.589 -12.072 1.00 92.31 206 PHE A CA 1
ATOM 1570 C C . PHE A 1 206 ? -1.722 -9.334 -10.781 1.00 92.31 206 PHE A C 1
ATOM 1572 O O . PHE A 1 206 ? -1.717 -10.157 -9.871 1.00 92.31 206 PHE A O 1
ATOM 1579 N N . TYR A 1 207 ? -2.390 -8.186 -10.710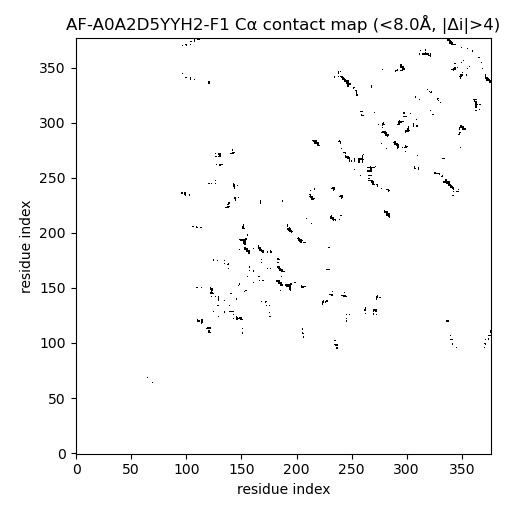 1.00 93.69 207 TYR A N 1
ATOM 1580 C CA . TYR A 1 207 ? -3.292 -7.790 -9.639 1.00 93.69 207 TYR A CA 1
ATOM 1581 C C . TYR A 1 207 ? -4.638 -7.388 -10.257 1.00 93.69 207 TYR A C 1
ATOM 1583 O O . TYR A 1 207 ? -4.706 -7.052 -11.438 1.00 93.69 207 TYR A O 1
ATOM 1591 N N . ALA A 1 208 ? -5.710 -7.424 -9.473 1.00 91.50 208 ALA A N 1
ATOM 1592 C CA . ALA A 1 208 ? -7.030 -6.965 -9.890 1.00 91.50 208 ALA A CA 1
ATOM 1593 C C . ALA A 1 208 ? -7.631 -6.168 -8.722 1.00 91.50 208 ALA A C 1
ATOM 1595 O O . ALA A 1 208 ? -8.113 -6.787 -7.770 1.00 91.50 208 ALA A O 1
ATOM 1596 N N . PRO A 1 209 ? -7.541 -4.824 -8.737 1.00 89.56 209 PRO A N 1
ATOM 1597 C CA . PRO A 1 209 ? -8.063 -4.008 -7.652 1.00 89.56 209 PRO A CA 1
ATOM 1598 C C . PRO A 1 209 ? -9.582 -4.147 -7.569 1.00 89.56 209 PRO A C 1
ATOM 1600 O O . PRO A 1 209 ? -10.267 -4.232 -8.591 1.00 89.56 209 PRO A O 1
ATOM 1603 N N . LYS A 1 210 ? -10.108 -4.164 -6.345 1.00 90.00 210 LYS A N 1
ATOM 1604 C CA . LYS A 1 210 ? -11.558 -4.131 -6.108 1.00 90.00 210 LYS A CA 1
ATOM 1605 C C . LYS A 1 210 ? -12.099 -2.705 -6.240 1.00 90.00 210 LYS A C 1
ATOM 1607 O O . LYS A 1 210 ? -11.344 -1.734 -6.186 1.00 90.00 210 LYS A O 1
ATOM 1612 N N . ASP A 1 211 ? -13.420 -2.585 -6.352 1.00 84.56 211 ASP A N 1
ATOM 1613 C CA . ASP A 1 211 ? -14.114 -1.295 -6.350 1.00 84.56 211 ASP A CA 1
ATOM 1614 C C . ASP A 1 211 ? -13.685 -0.445 -5.136 1.00 84.56 211 ASP A C 1
ATOM 1616 O O . ASP A 1 211 ? -13.841 -0.862 -3.988 1.00 84.56 211 ASP A O 1
ATOM 1620 N N . GLY A 1 212 ? -13.133 0.745 -5.396 1.00 84.69 212 GLY A N 1
ATOM 1621 C CA . GLY A 1 212 ? -12.650 1.681 -4.371 1.00 84.69 212 GLY A CA 1
ATOM 1622 C C . GLY A 1 212 ? -11.190 1.505 -3.924 1.00 84.69 212 GLY A C 1
ATOM 1623 O O . GLY A 1 212 ? -10.678 2.385 -3.239 1.00 84.69 212 GLY A O 1
ATOM 1624 N N . GLU A 1 213 ? -10.491 0.438 -4.334 1.00 90.12 213 GLU A N 1
ATOM 1625 C CA . GLU A 1 213 ? -9.050 0.272 -4.051 1.00 90.12 213 GLU A CA 1
ATOM 1626 C C . GLU A 1 213 ? -8.159 1.155 -4.944 1.00 90.12 213 GLU A C 1
ATOM 1628 O O . GLU A 1 213 ? -6.991 1.357 -4.623 1.00 90.12 213 GLU A O 1
ATOM 1633 N N . LEU A 1 214 ? -8.688 1.684 -6.055 1.00 91.00 214 LEU A N 1
ATOM 1634 C CA . LEU A 1 214 ? -8.024 2.701 -6.873 1.00 91.00 214 LEU A CA 1
ATOM 1635 C C . LEU A 1 214 ? -8.720 4.057 -6.745 1.00 91.00 214 LEU A C 1
ATOM 1637 O O . LEU A 1 214 ? -9.947 4.147 -6.809 1.00 91.00 214 LEU A O 1
ATOM 1641 N N . GLY A 1 215 ? -7.927 5.122 -6.660 1.00 88.56 215 GLY A N 1
ATOM 1642 C CA . GLY A 1 215 ? -8.385 6.497 -6.857 1.00 88.56 215 GLY A CA 1
ATOM 1643 C C . GLY A 1 215 ? -7.418 7.506 -6.255 1.00 88.56 215 GLY A C 1
ATOM 1644 O O . GLY A 1 215 ? -6.232 7.228 -6.166 1.00 88.56 215 GLY A O 1
ATOM 1645 N N . ASN A 1 216 ? -7.891 8.686 -5.858 1.00 85.88 216 ASN A N 1
ATOM 1646 C CA . ASN A 1 216 ? -6.993 9.825 -5.642 1.00 85.88 216 ASN A CA 1
ATOM 1647 C C . ASN A 1 216 ? -6.867 10.205 -4.161 1.00 85.88 216 ASN A C 1
ATOM 1649 O O . ASN A 1 216 ? -7.830 10.124 -3.400 1.00 85.88 216 ASN A O 1
ATOM 1653 N N . VAL A 1 217 ? -5.689 10.687 -3.772 1.00 85.06 217 VAL A N 1
ATOM 1654 C CA . VAL A 1 217 ? -5.406 11.279 -2.456 1.00 85.06 217 VAL A CA 1
ATOM 1655 C C . VAL A 1 217 ? -4.806 12.657 -2.690 1.00 85.06 217 VAL A C 1
ATOM 1657 O O . VAL A 1 217 ? -3.995 12.838 -3.595 1.00 85.06 217 VAL A O 1
ATOM 1660 N N . THR A 1 218 ? -5.224 13.643 -1.899 1.00 83.81 218 THR A N 1
ATOM 1661 C CA . THR A 1 218 ? -4.693 15.014 -1.991 1.00 83.81 218 THR A CA 1
ATOM 1662 C C . THR A 1 218 ? -3.858 15.345 -0.764 1.00 83.81 218 THR A C 1
ATOM 1664 O O . THR A 1 218 ? -3.973 14.693 0.276 1.00 83.81 218 THR A O 1
ATOM 1667 N N . THR A 1 219 ? -2.987 16.346 -0.875 1.00 80.81 219 THR A N 1
ATOM 1668 C CA . THR A 1 219 ? -2.084 16.750 0.210 1.00 80.81 219 THR A CA 1
ATOM 1669 C C . THR A 1 219 ? -2.254 18.225 0.535 1.00 80.81 219 THR A C 1
ATOM 1671 O O . THR A 1 219 ? -2.591 19.013 -0.346 1.00 80.81 219 THR A O 1
ATOM 1674 N N . GLN A 1 220 ? -2.009 18.614 1.790 1.00 77.50 220 GLN A N 1
ATOM 1675 C CA . GLN A 1 220 ? -2.250 19.988 2.261 1.00 77.50 220 GLN A CA 1
ATOM 1676 C C . GLN A 1 220 ? -1.560 21.058 1.405 1.00 77.50 220 GLN A C 1
ATOM 1678 O O . GLN A 1 220 ? -2.176 22.068 1.068 1.00 77.50 220 GLN A O 1
ATOM 1683 N N . ASP A 1 221 ? -0.312 20.810 1.017 1.00 63.59 221 ASP A N 1
ATOM 1684 C CA . ASP A 1 221 ? 0.438 21.670 0.110 1.00 63.59 221 ASP A CA 1
ATOM 1685 C C . ASP A 1 221 ? 0.307 21.124 -1.319 1.00 63.59 221 ASP A C 1
ATOM 1687 O O . ASP A 1 221 ? 1.209 20.471 -1.839 1.00 63.59 221 ASP A O 1
ATOM 1691 N N . ASN A 1 222 ? -0.838 21.361 -1.965 1.00 60.91 222 ASN A N 1
ATOM 1692 C CA . ASN A 1 222 ? -1.211 20.801 -3.279 1.00 60.91 222 ASN A CA 1
ATOM 1693 C C . ASN A 1 222 ? -0.363 21.326 -4.477 1.00 60.91 222 ASN A C 1
ATOM 1695 O O . ASN A 1 222 ? -0.795 21.295 -5.624 1.00 60.91 222 ASN A O 1
ATOM 1699 N N . LEU A 1 223 ? 0.844 21.841 -4.215 1.00 52.59 223 LEU A N 1
ATOM 1700 C CA . LEU A 1 223 ? 1.654 22.713 -5.076 1.00 52.59 223 LEU A CA 1
ATOM 1701 C C . LEU A 1 223 ? 2.485 21.974 -6.151 1.00 52.59 223 LEU A C 1
ATOM 1703 O O . LEU A 1 223 ? 3.281 22.611 -6.840 1.00 52.59 223 LEU A O 1
ATOM 1707 N N . TRP A 1 224 ? 2.342 20.649 -6.283 1.00 51.12 224 TRP A N 1
ATOM 1708 C CA . TRP A 1 224 ? 3.173 19.807 -7.170 1.00 51.12 224 TRP A CA 1
ATOM 1709 C C . TRP A 1 224 ? 2.400 18.738 -7.961 1.00 51.12 224 TRP A C 1
ATOM 1711 O O . TRP A 1 224 ? 3.026 17.884 -8.587 1.00 51.12 224 TRP A O 1
ATOM 1721 N N . TYR A 1 225 ? 1.063 18.731 -7.902 1.00 54.56 225 TYR A N 1
ATOM 1722 C CA . TYR A 1 225 ? 0.262 17.563 -8.305 1.00 54.56 225 TYR A CA 1
ATOM 1723 C C . TYR A 1 225 ? -1.057 17.916 -9.021 1.00 54.56 225 TYR A C 1
ATOM 1725 O O . TYR A 1 225 ? -1.993 17.125 -9.020 1.00 54.56 225 TYR A O 1
ATOM 1733 N N . GLU A 1 226 ? -1.150 19.090 -9.658 1.00 49.00 226 GLU A N 1
ATOM 1734 C CA . GLU A 1 226 ? -2.358 19.479 -10.415 1.00 49.00 226 GLU A CA 1
ATOM 1735 C C . GLU A 1 226 ? -2.560 18.682 -11.726 1.00 49.00 226 GLU A C 1
ATOM 1737 O O . GLU A 1 226 ? -3.644 18.745 -12.300 1.00 49.00 226 GLU A O 1
ATOM 1742 N N . ASP A 1 227 ? -1.555 17.924 -12.194 1.00 49.84 227 ASP A N 1
ATOM 1743 C CA . ASP A 1 227 ? -1.612 17.150 -13.452 1.00 49.84 227 ASP A CA 1
ATOM 1744 C C . ASP A 1 227 ? -1.199 15.667 -13.325 1.00 49.84 227 ASP A C 1
ATOM 1746 O O . ASP A 1 227 ? -1.082 14.982 -14.347 1.00 49.84 227 ASP A O 1
ATOM 1750 N N . ASN A 1 228 ? -1.012 15.127 -12.108 1.00 62.81 228 ASN A N 1
ATOM 1751 C CA . ASN A 1 228 ? -0.871 13.674 -11.990 1.00 62.81 228 ASN A CA 1
ATOM 1752 C C . ASN A 1 228 ? -2.256 13.016 -12.094 1.00 62.81 228 ASN A C 1
ATOM 1754 O O . ASN A 1 228 ? -3.155 13.236 -11.283 1.00 62.81 228 ASN A O 1
ATOM 1758 N N . LYS A 1 229 ? -2.412 12.235 -13.163 1.00 73.50 229 LYS A N 1
ATOM 1759 C CA . LYS A 1 229 ? -3.644 11.559 -13.579 1.00 73.50 229 LYS A CA 1
ATOM 1760 C C . LYS A 1 229 ? -3.657 10.076 -13.201 1.00 73.50 229 LYS A C 1
ATOM 1762 O O . LYS A 1 229 ? -4.635 9.388 -13.491 1.00 73.50 229 LYS A O 1
ATOM 1767 N N . MET A 1 230 ? -2.564 9.563 -12.638 1.00 80.19 230 MET A N 1
ATOM 1768 C CA . MET A 1 230 ? -2.450 8.166 -12.252 1.00 80.19 230 MET A CA 1
ATOM 1769 C C . MET A 1 230 ? -3.214 7.914 -10.938 1.00 80.19 230 MET A C 1
ATOM 1771 O O . MET A 1 230 ? -3.063 8.683 -9.992 1.00 80.19 230 MET A O 1
ATOM 1775 N N . PRO A 1 231 ? -4.061 6.869 -10.862 1.00 86.50 231 PRO A N 1
ATOM 1776 C CA . PRO A 1 231 ? -4.734 6.516 -9.619 1.00 86.50 231 PRO A CA 1
ATOM 1777 C C . PRO A 1 231 ? -3.775 5.838 -8.638 1.00 86.50 231 PRO A C 1
ATOM 1779 O O . PRO A 1 231 ? -2.930 5.027 -9.022 1.00 86.50 231 PRO A O 1
ATOM 1782 N N . GLU A 1 232 ? -3.994 6.106 -7.358 1.00 87.69 232 GLU A N 1
ATOM 1783 C CA . GLU A 1 232 ? -3.282 5.522 -6.228 1.00 87.69 232 GLU A CA 1
ATOM 1784 C C . GLU A 1 232 ? -3.910 4.205 -5.777 1.00 87.69 232 GLU A C 1
ATOM 1786 O O . GLU A 1 232 ? -5.127 4.025 -5.861 1.00 87.69 232 GLU A O 1
ATOM 1791 N N . LEU A 1 233 ? -3.085 3.304 -5.235 1.00 92.38 233 LEU A N 1
ATOM 1792 C CA . LEU A 1 233 ? -3.546 2.071 -4.592 1.00 92.38 233 LEU A CA 1
ATOM 1793 C C . LEU A 1 233 ? -3.834 2.338 -3.116 1.00 92.38 233 LEU A C 1
ATOM 1795 O O . LEU A 1 233 ? -2.908 2.535 -2.327 1.00 92.38 233 LEU A O 1
ATOM 1799 N N . LEU A 1 234 ? -5.110 2.339 -2.751 1.00 92.75 234 LEU A N 1
ATOM 1800 C CA . LEU A 1 234 ? -5.588 2.736 -1.433 1.00 92.75 234 LEU A CA 1
ATOM 1801 C C . LEU A 1 234 ? -5.922 1.530 -0.556 1.00 92.75 234 LEU A C 1
ATOM 1803 O O . LEU A 1 234 ? -6.483 0.539 -1.022 1.00 92.75 234 LEU A O 1
ATOM 1807 N N . ASP A 1 235 ? -5.625 1.649 0.736 1.00 92.38 235 ASP A N 1
ATOM 1808 C CA . ASP A 1 235 ? -6.106 0.739 1.771 1.00 92.38 235 ASP A CA 1
ATOM 1809 C C . ASP A 1 235 ? -7.639 0.735 1.812 1.00 92.38 235 ASP A C 1
ATOM 1811 O O . ASP A 1 235 ? -8.271 1.784 1.968 1.00 92.38 235 ASP A O 1
ATOM 1815 N N . ALA A 1 236 ? -8.231 -0.458 1.743 1.00 85.19 236 ALA A N 1
ATOM 1816 C CA . ALA A 1 236 ? -9.676 -0.672 1.650 1.00 85.19 236 ALA A CA 1
ATOM 1817 C C . ALA A 1 236 ? -10.512 -0.113 2.827 1.00 85.19 236 ALA A C 1
ATOM 1819 O O . ALA A 1 236 ? -11.741 -0.161 2.775 1.00 85.19 236 ALA A O 1
ATOM 1820 N N . ARG A 1 237 ? -9.876 0.382 3.900 1.00 86.50 237 ARG A N 1
ATOM 1821 C CA . ARG A 1 237 ? -10.531 0.871 5.127 1.00 86.50 237 ARG A CA 1
ATOM 1822 C C . ARG A 1 237 ? -10.399 2.382 5.286 1.00 86.50 237 ARG A C 1
ATOM 1824 O O . ARG A 1 237 ? -11.376 3.064 5.578 1.00 86.50 237 ARG A O 1
ATOM 1831 N N . THR A 1 238 ? -9.172 2.880 5.155 1.00 87.62 238 THR A N 1
ATOM 1832 C CA . THR A 1 238 ? -8.791 4.272 5.447 1.00 87.62 238 THR A CA 1
ATOM 1833 C C . THR A 1 238 ? -8.778 5.151 4.198 1.00 87.62 238 THR A C 1
ATOM 1835 O O . THR A 1 238 ? -8.826 6.376 4.308 1.00 87.62 238 THR A O 1
ATOM 1838 N N . LEU A 1 239 ? -8.739 4.535 3.009 1.00 90.88 239 LEU A N 1
ATOM 1839 C CA . LEU A 1 239 ? -8.541 5.207 1.722 1.00 90.88 239 LEU A CA 1
ATOM 1840 C C . LEU A 1 239 ? -7.244 6.045 1.679 1.00 90.88 239 LEU A C 1
ATOM 1842 O O . LEU A 1 239 ? -7.148 7.040 0.961 1.00 90.88 239 LEU A O 1
ATOM 1846 N N . VAL A 1 240 ? -6.245 5.631 2.463 1.00 92.12 240 VAL A N 1
ATOM 1847 C CA . VAL A 1 240 ? -4.869 6.147 2.473 1.00 92.12 240 VAL A CA 1
ATOM 1848 C C . VAL A 1 240 ? -3.986 5.185 1.654 1.00 92.12 240 VAL A C 1
ATOM 1850 O O . VAL A 1 240 ? -4.274 3.985 1.651 1.00 92.12 240 VAL A O 1
ATOM 1853 N N . PRO A 1 241 ? -2.949 5.649 0.927 1.00 92.06 241 PRO A N 1
ATOM 1854 C CA . PRO A 1 241 ? -2.188 4.782 0.026 1.00 92.06 241 PRO A CA 1
ATOM 1855 C C . PRO A 1 241 ? -1.479 3.621 0.737 1.00 92.06 241 PRO A C 1
ATOM 1857 O O . PRO A 1 241 ? -1.056 3.733 1.883 1.00 92.06 241 PRO A O 1
ATOM 1860 N N . ILE A 1 242 ? -1.297 2.499 0.044 1.00 92.81 242 ILE A N 1
ATOM 1861 C CA . ILE A 1 242 ? -0.390 1.430 0.486 1.00 92.81 242 ILE A CA 1
ATOM 1862 C C . ILE A 1 242 ? 1.019 1.798 0.021 1.00 92.81 242 ILE A C 1
ATOM 1864 O O . ILE A 1 242 ? 1.220 2.105 -1.150 1.00 92.81 242 ILE A O 1
ATOM 1868 N N . LEU A 1 243 ? 2.017 1.760 0.903 1.00 90.75 243 LEU A N 1
ATOM 1869 C CA . LEU A 1 243 ? 3.400 2.098 0.559 1.00 90.75 243 LEU A CA 1
ATOM 1870 C C . LEU A 1 243 ? 4.126 0.886 -0.030 1.00 90.75 243 LEU A C 1
ATOM 1872 O O . LEU A 1 243 ? 4.249 -0.140 0.637 1.00 90.75 243 LEU A O 1
ATOM 1876 N N . TYR A 1 244 ? 4.677 1.024 -1.237 1.00 89.88 244 TYR A N 1
ATOM 1877 C CA . TYR A 1 244 ? 5.556 0.020 -1.846 1.00 89.88 244 TYR A CA 1
ATOM 1878 C C . TYR A 1 244 ? 7.023 0.450 -1.835 1.00 89.88 244 TYR A C 1
ATOM 1880 O O . TYR A 1 244 ? 7.379 1.475 -2.423 1.00 89.88 244 TYR A O 1
ATOM 1888 N N . TYR A 1 245 ? 7.891 -0.367 -1.242 1.00 83.25 245 TYR A N 1
ATOM 1889 C CA . TYR A 1 245 ? 9.340 -0.203 -1.308 1.00 83.25 245 TYR A CA 1
ATOM 1890 C C . TYR A 1 245 ? 9.996 -1.456 -1.876 1.00 83.25 245 TYR A C 1
ATOM 1892 O O . TYR A 1 245 ? 9.784 -2.568 -1.394 1.00 83.25 245 TYR A O 1
ATOM 1900 N N . ARG A 1 246 ? 10.865 -1.272 -2.867 1.00 79.81 246 ARG A N 1
ATOM 1901 C CA . ARG A 1 246 ? 11.671 -2.351 -3.435 1.00 79.81 246 ARG A CA 1
ATOM 1902 C C . ARG A 1 246 ? 13.082 -2.346 -2.850 1.00 79.81 246 ARG A C 1
ATOM 1904 O O . ARG A 1 246 ? 13.679 -1.288 -2.638 1.00 79.81 246 ARG A O 1
ATOM 1911 N N . GLY A 1 247 ? 13.583 -3.544 -2.576 1.00 72.38 247 GLY A N 1
ATOM 1912 C CA . GLY A 1 247 ? 14.926 -3.784 -2.078 1.00 72.38 247 GLY A CA 1
ATOM 1913 C C . GLY A 1 247 ? 15.961 -3.668 -3.192 1.00 72.38 247 GLY A C 1
ATOM 1914 O O . GLY A 1 247 ? 15.853 -4.310 -4.239 1.00 72.38 247 GLY A O 1
ATOM 1915 N N . ASN A 1 248 ? 17.005 -2.883 -2.950 1.00 66.31 248 ASN A N 1
ATOM 1916 C CA . ASN A 1 248 ? 18.104 -2.702 -3.885 1.00 66.31 248 ASN A CA 1
ATOM 1917 C C . ASN A 1 248 ? 18.956 -3.980 -3.972 1.00 66.31 248 ASN A C 1
ATOM 1919 O O . ASN A 1 248 ? 19.610 -4.382 -3.010 1.00 66.31 248 ASN A O 1
ATOM 1923 N N . ALA A 1 249 ? 19.006 -4.605 -5.150 1.00 55.47 249 ALA A N 1
ATOM 1924 C CA . ALA A 1 249 ? 19.798 -5.816 -5.389 1.00 55.47 249 ALA A CA 1
ATOM 1925 C C . ALA A 1 249 ? 21.329 -5.573 -5.463 1.00 55.47 249 ALA A C 1
ATOM 1927 O O . ALA A 1 249 ? 22.104 -6.512 -5.682 1.00 55.47 249 ALA A O 1
ATOM 1928 N N . SER A 1 250 ? 21.790 -4.327 -5.299 1.00 52.81 250 SER A N 1
ATOM 1929 C CA . SER A 1 250 ? 23.183 -3.908 -5.499 1.00 52.81 250 SER A CA 1
ATOM 1930 C C . SER A 1 250 ? 24.133 -4.336 -4.372 1.00 52.81 250 SER A C 1
ATOM 1932 O O . SER A 1 250 ? 24.611 -3.523 -3.588 1.00 52.81 250 SER A O 1
ATOM 1934 N N . ARG A 1 251 ? 24.516 -5.620 -4.384 1.00 47.72 251 ARG A N 1
ATOM 1935 C CA . ARG A 1 251 ? 25.567 -6.223 -3.534 1.00 47.72 251 ARG A CA 1
ATOM 1936 C C . ARG A 1 251 ? 25.276 -6.141 -2.023 1.00 47.72 251 ARG A C 1
ATOM 1938 O O . ARG A 1 251 ? 24.167 -5.898 -1.569 1.00 47.72 251 ARG A O 1
ATOM 1945 N N . ARG A 1 252 ? 26.277 -6.531 -1.231 1.00 49.72 252 ARG A N 1
ATOM 1946 C CA . ARG A 1 252 ? 26.231 -6.594 0.230 1.00 49.72 252 ARG A CA 1
ATOM 1947 C C . ARG A 1 252 ? 26.427 -5.170 0.760 1.00 49.72 252 ARG A C 1
ATOM 1949 O O . ARG A 1 252 ? 27.553 -4.685 0.726 1.00 49.72 252 ARG A O 1
ATOM 1956 N N . LEU A 1 253 ? 25.347 -4.523 1.193 1.00 53.50 253 LEU A N 1
ATOM 1957 C CA . LEU A 1 253 ? 25.409 -3.157 1.715 1.00 53.50 253 LEU A CA 1
ATOM 1958 C C . LEU A 1 253 ? 26.157 -3.111 3.050 1.00 53.50 253 LEU A C 1
ATOM 1960 O O . LEU A 1 253 ? 25.965 -3.972 3.914 1.00 53.50 253 LEU A O 1
ATOM 1964 N N . THR A 1 254 ? 26.992 -2.091 3.208 1.00 52.69 254 THR A N 1
ATOM 1965 C CA . THR A 1 254 ? 27.709 -1.779 4.449 1.00 52.69 254 THR A CA 1
ATOM 1966 C C . THR A 1 254 ? 26.783 -1.174 5.509 1.00 52.69 254 THR A C 1
ATOM 1968 O O . THR A 1 254 ? 25.712 -0.651 5.201 1.00 52.69 254 THR A O 1
ATOM 1971 N N . ALA A 1 255 ? 27.217 -1.172 6.774 1.00 51.28 255 ALA A N 1
ATOM 1972 C CA . ALA A 1 255 ? 26.512 -0.491 7.864 1.00 51.28 255 ALA A CA 1
ATOM 1973 C C . ALA A 1 255 ? 26.194 0.991 7.564 1.00 51.28 255 ALA A C 1
ATOM 1975 O O . ALA A 1 255 ? 25.141 1.479 7.967 1.00 51.28 255 ALA A O 1
ATOM 1976 N N . SER A 1 256 ? 27.057 1.696 6.823 1.00 50.28 256 SER A N 1
ATOM 1977 C CA . SER A 1 256 ? 26.803 3.057 6.329 1.00 50.28 256 SER A CA 1
ATOM 1978 C C . SER A 1 256 ? 25.694 3.108 5.274 1.00 50.28 256 SER A C 1
ATOM 1980 O O . SER A 1 256 ? 24.781 3.914 5.407 1.00 50.28 256 SER A O 1
ATOM 1982 N N . GLU A 1 257 ? 25.714 2.207 4.290 1.00 49.88 257 GLU A N 1
ATOM 1983 C CA . GLU A 1 257 ? 24.747 2.135 3.178 1.00 49.88 257 GLU A CA 1
ATOM 1984 C C . GLU A 1 257 ? 23.334 1.687 3.599 1.00 49.88 257 GLU A C 1
ATOM 1986 O O . GLU A 1 257 ? 22.389 1.791 2.822 1.00 49.88 257 GLU A O 1
ATOM 1991 N N . ARG A 1 258 ? 23.130 1.249 4.848 1.00 53.06 258 ARG A N 1
ATOM 1992 C CA . ARG A 1 258 ? 21.774 1.067 5.404 1.00 53.06 258 ARG A CA 1
ATOM 1993 C C . ARG A 1 258 ? 20.989 2.374 5.531 1.00 53.06 258 ARG A C 1
ATOM 1995 O O . ARG A 1 258 ? 19.765 2.337 5.621 1.00 53.06 258 ARG A O 1
ATOM 2002 N N . HIS A 1 259 ? 21.682 3.507 5.580 1.00 51.53 259 HIS A N 1
ATOM 2003 C CA . HIS A 1 259 ? 21.106 4.803 5.900 1.00 51.53 259 HIS A CA 1
ATOM 2004 C C . HIS A 1 259 ? 20.691 5.537 4.609 1.00 51.53 259 HIS A C 1
ATOM 2006 O O . HIS A 1 259 ? 21.503 6.086 3.870 1.00 51.53 259 HIS A O 1
ATOM 2012 N N . VAL A 1 260 ? 19.385 5.532 4.349 1.00 55.75 260 VAL A N 1
ATOM 2013 C CA . VAL A 1 260 ? 18.690 6.147 3.211 1.00 55.75 260 VAL A CA 1
ATOM 2014 C C . VAL A 1 260 ? 18.622 7.691 3.273 1.00 55.75 260 VAL A C 1
ATOM 2016 O O . VAL A 1 260 ? 17.633 8.246 3.759 1.00 55.75 260 VAL A O 1
ATOM 2019 N N . ASN A 1 261 ? 19.584 8.427 2.699 1.00 54.69 261 ASN A N 1
ATOM 2020 C CA . ASN A 1 261 ? 19.308 9.807 2.256 1.00 54.69 261 ASN A CA 1
ATOM 2021 C C . ASN A 1 261 ? 20.011 10.235 0.954 1.00 54.69 261 ASN A C 1
ATOM 2023 O O . ASN A 1 261 ? 21.032 9.693 0.544 1.00 54.69 261 ASN A O 1
ATOM 2027 N N . ASN A 1 262 ? 19.374 11.211 0.298 1.00 50.88 262 ASN A N 1
ATOM 2028 C CA . ASN A 1 262 ? 19.823 12.003 -0.848 1.00 50.88 262 ASN A CA 1
ATOM 2029 C C . ASN A 1 262 ? 20.666 11.300 -1.927 1.00 50.88 262 ASN A C 1
ATOM 2031 O O . ASN A 1 262 ? 21.887 11.439 -1.980 1.00 50.88 262 ASN A O 1
ATOM 2035 N N . GLN A 1 263 ? 19.942 10.720 -2.893 1.00 51.09 263 GLN A N 1
ATOM 2036 C CA . GLN A 1 263 ? 20.242 10.724 -4.340 1.00 51.09 263 GLN A CA 1
ATOM 2037 C C . GLN A 1 263 ? 21.482 9.978 -4.855 1.00 51.09 263 GLN A C 1
ATOM 2039 O O . GLN A 1 263 ? 21.508 9.615 -6.024 1.00 51.09 263 GLN A O 1
ATOM 2044 N N . ASN A 1 264 ? 22.494 9.729 -4.026 1.00 47.56 264 ASN A N 1
ATOM 2045 C CA . ASN A 1 264 ? 23.803 9.229 -4.457 1.00 47.56 264 ASN A CA 1
ATOM 2046 C C . ASN A 1 264 ? 24.372 8.119 -3.551 1.00 47.56 264 ASN A C 1
ATOM 2048 O O . ASN A 1 264 ? 25.535 7.747 -3.698 1.00 47.56 264 ASN A O 1
ATOM 2052 N N . GLN A 1 265 ? 23.582 7.589 -2.610 1.00 52.94 265 GLN A N 1
ATOM 2053 C CA . GLN A 1 265 ? 23.980 6.468 -1.750 1.00 52.94 265 GLN A CA 1
ATOM 2054 C C . GLN A 1 265 ? 23.105 5.235 -2.015 1.00 52.94 265 GLN A C 1
ATOM 2056 O O . GLN A 1 265 ? 21.893 5.338 -2.224 1.00 52.94 265 GLN A O 1
ATOM 2061 N N . ASN A 1 266 ? 23.733 4.057 -2.033 1.00 53.53 266 ASN A N 1
ATOM 2062 C CA . ASN A 1 266 ? 23.073 2.784 -2.321 1.00 53.53 266 ASN A CA 1
ATOM 2063 C C . ASN A 1 266 ? 22.334 2.267 -1.081 1.00 53.53 266 ASN A C 1
ATOM 2065 O O . ASN A 1 266 ? 22.860 1.444 -0.342 1.00 53.53 266 ASN A O 1
ATOM 2069 N N . GLY A 1 267 ? 21.117 2.764 -0.859 1.00 58.47 267 GLY A N 1
ATOM 2070 C CA . GLY A 1 267 ? 20.246 2.318 0.229 1.00 58.47 267 GLY A CA 1
ATOM 2071 C C . GLY A 1 267 ? 19.710 0.897 0.031 1.00 58.47 267 GLY A C 1
ATOM 2072 O O . GLY A 1 267 ? 19.570 0.438 -1.103 1.00 58.47 267 GLY A O 1
ATOM 2073 N N . ALA A 1 268 ? 19.343 0.231 1.134 1.00 62.34 268 ALA A N 1
ATOM 2074 C CA . ALA A 1 268 ? 18.606 -1.040 1.112 1.00 62.34 268 ALA A CA 1
ATOM 2075 C C . ALA A 1 268 ? 17.227 -0.891 0.459 1.00 62.34 268 ALA A C 1
ATOM 2077 O O . ALA A 1 268 ? 16.843 -1.715 -0.361 1.00 62.34 268 ALA A O 1
ATOM 2078 N N . PHE A 1 269 ? 16.525 0.189 0.799 1.00 70.56 269 PHE A N 1
ATOM 2079 C CA . PHE A 1 269 ? 15.224 0.579 0.266 1.00 70.56 269 PHE A CA 1
ATOM 2080 C C . PHE A 1 269 ? 15.225 2.099 0.082 1.00 70.56 269 PHE A C 1
ATOM 2082 O O . PHE A 1 269 ? 15.794 2.814 0.907 1.00 70.56 269 PHE A O 1
ATOM 2089 N N . TYR A 1 270 ? 14.581 2.626 -0.957 1.00 70.62 270 TYR A N 1
ATOM 2090 C CA . TYR A 1 270 ? 14.551 4.072 -1.203 1.00 70.62 270 TYR A CA 1
ATOM 2091 C C . TYR A 1 270 ? 13.264 4.710 -0.665 1.00 70.62 270 TYR A C 1
ATOM 2093 O O . TYR A 1 270 ? 12.238 4.742 -1.341 1.00 70.62 270 TYR A O 1
ATOM 2101 N N . ARG A 1 271 ? 13.337 5.298 0.540 1.00 74.19 271 ARG A N 1
ATOM 2102 C CA . ARG A 1 271 ? 12.240 6.070 1.163 1.00 74.19 271 ARG A CA 1
ATOM 2103 C C . ARG A 1 271 ? 11.685 7.154 0.232 1.00 74.19 271 ARG A C 1
ATOM 2105 O O . ARG A 1 271 ? 10.482 7.400 0.214 1.00 74.19 271 ARG A O 1
ATOM 2112 N N . ALA A 1 272 ? 12.568 7.793 -0.538 1.00 71.50 272 ALA A N 1
ATOM 2113 C CA . ALA A 1 272 ? 12.276 8.967 -1.355 1.00 71.50 272 ALA A CA 1
ATOM 2114 C C . ALA A 1 272 ? 11.107 8.780 -2.341 1.00 71.50 272 ALA A C 1
ATOM 2116 O O . ALA A 1 272 ? 10.356 9.735 -2.532 1.00 71.50 272 ALA A O 1
ATOM 2117 N N . GLY A 1 273 ? 10.885 7.576 -2.883 1.00 73.38 273 GLY A N 1
ATOM 2118 C CA . GLY A 1 273 ? 9.748 7.308 -3.774 1.00 73.38 273 GLY A CA 1
ATOM 2119 C C . GLY A 1 273 ? 8.384 7.569 -3.117 1.00 73.38 273 GLY A C 1
ATOM 2120 O O . GLY A 1 273 ? 7.496 8.116 -3.756 1.00 73.38 273 GLY A O 1
ATOM 2121 N N . ASN A 1 274 ? 8.246 7.291 -1.816 1.00 81.12 274 ASN A N 1
ATOM 2122 C CA . ASN A 1 274 ? 6.987 7.433 -1.065 1.00 81.12 274 ASN A CA 1
ATOM 2123 C C . ASN A 1 274 ? 7.040 8.520 0.025 1.00 81.12 274 ASN A C 1
ATOM 2125 O O . ASN A 1 274 ? 6.116 8.654 0.828 1.00 81.12 274 ASN A O 1
ATOM 2129 N N . ALA A 1 275 ? 8.116 9.312 0.069 1.00 76.75 275 ALA A N 1
ATOM 2130 C CA . ALA A 1 275 ? 8.275 10.413 1.023 1.00 76.75 275 ALA A CA 1
ATOM 2131 C C . ALA A 1 275 ? 7.118 11.430 0.940 1.00 76.75 275 ALA A C 1
ATOM 2133 O O . ALA A 1 275 ? 6.746 12.027 1.943 1.00 76.75 275 ALA A O 1
ATOM 2134 N N . PHE A 1 276 ? 6.504 11.572 -0.242 1.00 76.62 276 PHE A N 1
ATOM 2135 C CA . PHE A 1 276 ? 5.321 12.411 -0.444 1.00 76.62 276 PHE A CA 1
ATOM 2136 C C . PHE A 1 276 ? 4.166 12.033 0.493 1.00 76.62 276 PHE A C 1
ATOM 2138 O O . PHE A 1 276 ? 3.596 12.919 1.117 1.00 76.62 276 PHE A O 1
ATOM 2145 N N . TYR A 1 277 ? 3.881 10.739 0.680 1.00 83.19 277 TYR A N 1
ATOM 2146 C CA . TYR A 1 277 ? 2.783 10.328 1.556 1.00 83.19 277 TYR A CA 1
ATOM 2147 C C . TYR A 1 277 ? 3.098 10.467 3.045 1.00 83.19 277 TYR A C 1
ATOM 2149 O O . TYR A 1 277 ? 2.182 10.485 3.852 1.00 83.19 277 TYR A O 1
ATOM 2157 N N . THR A 1 278 ? 4.375 10.506 3.427 1.00 82.38 278 THR A N 1
ATOM 2158 C CA . THR A 1 278 ? 4.816 10.387 4.830 1.00 82.38 278 THR A CA 1
ATOM 2159 C C . THR A 1 278 ? 5.284 11.717 5.433 1.00 82.38 278 THR A C 1
ATOM 2161 O O . THR A 1 278 ? 5.297 11.856 6.653 1.00 82.38 278 THR A O 1
ATOM 2164 N N . ASP A 1 279 ? 5.604 12.717 4.603 1.00 81.25 279 ASP A N 1
ATOM 2165 C CA . ASP A 1 279 ? 6.140 14.024 5.028 1.00 81.25 279 ASP A CA 1
ATOM 2166 C C . ASP A 1 279 ? 5.129 15.179 4.988 1.00 81.25 279 ASP A C 1
ATOM 2168 O O . ASP A 1 279 ? 5.517 16.341 5.087 1.00 81.25 279 ASP A O 1
ATOM 2172 N N . THR A 1 280 ? 3.836 14.880 4.860 1.00 83.06 280 THR A N 1
ATOM 2173 C CA . THR A 1 280 ? 2.769 15.883 4.730 1.00 83.06 280 THR A CA 1
ATOM 2174 C C . THR A 1 280 ? 1.497 15.465 5.478 1.00 83.06 280 THR A C 1
ATOM 2176 O O . THR A 1 280 ? 1.484 14.497 6.245 1.00 83.06 280 THR A O 1
ATOM 2179 N N . ILE A 1 281 ? 0.418 16.209 5.261 1.00 87.69 281 ILE A N 1
ATOM 2180 C CA . ILE A 1 281 ? -0.938 15.846 5.657 1.00 87.69 281 ILE A CA 1
ATOM 2181 C C . ILE A 1 281 ? -1.686 15.356 4.420 1.00 87.69 281 ILE A C 1
ATOM 2183 O O . ILE A 1 281 ? -1.769 16.075 3.422 1.00 87.69 281 ILE A O 1
ATOM 2187 N N . LEU A 1 282 ? -2.242 14.150 4.509 1.00 89.19 282 LEU A N 1
ATOM 2188 C CA . LEU A 1 282 ? -3.070 13.536 3.476 1.00 89.19 282 LEU A CA 1
ATOM 2189 C C . LEU A 1 282 ? -4.546 13.840 3.717 1.00 89.19 282 LEU A C 1
ATOM 2191 O O . LEU A 1 282 ? -4.997 13.900 4.862 1.00 89.19 282 LEU A O 1
ATOM 2195 N N . TYR A 1 283 ? -5.297 13.934 2.628 1.00 90.00 283 TYR A N 1
ATOM 2196 C CA . TYR A 1 283 ? -6.751 13.906 2.617 1.00 90.00 283 TYR A CA 1
ATOM 2197 C C . TYR A 1 283 ? -7.201 12.776 1.696 1.00 90.00 283 TYR A C 1
ATOM 2199 O O . TYR A 1 283 ? -6.828 12.749 0.518 1.00 90.00 283 TYR A O 1
ATOM 2207 N N . ASN A 1 284 ? -7.985 11.840 2.232 1.00 89.81 284 ASN A N 1
ATOM 2208 C CA . ASN A 1 284 ? -8.558 10.767 1.422 1.00 89.81 284 ASN A CA 1
ATOM 2209 C C . ASN A 1 284 ? -9.690 11.289 0.511 1.00 89.81 284 ASN A C 1
ATOM 2211 O O . ASN A 1 284 ? -10.076 12.459 0.568 1.00 89.81 284 ASN A O 1
ATOM 2215 N N . GLN A 1 285 ? -10.269 10.401 -0.302 1.00 84.94 285 GLN A N 1
ATOM 2216 C CA . GLN A 1 285 ? -11.375 10.733 -1.213 1.00 84.94 285 GLN A CA 1
ATOM 2217 C C . GLN A 1 285 ? -12.631 11.289 -0.515 1.00 84.94 285 GLN A C 1
ATOM 2219 O O . GLN A 1 285 ? -13.401 12.018 -1.139 1.00 84.94 285 GLN A O 1
ATOM 2224 N N . ASN A 1 286 ? -12.841 10.975 0.768 1.00 89.88 286 ASN A N 1
ATOM 2225 C CA . ASN A 1 286 ? -13.964 11.485 1.561 1.00 89.88 286 ASN A CA 1
ATOM 2226 C C . ASN A 1 286 ? -13.680 12.875 2.167 1.00 89.88 286 ASN A C 1
ATOM 2228 O O . ASN A 1 286 ? -14.596 13.512 2.689 1.00 89.88 286 ASN A O 1
ATOM 2232 N N . GLY A 1 287 ? -12.426 13.340 2.120 1.00 86.88 287 GLY A N 1
ATOM 2233 C CA . GLY A 1 287 ? -11.952 14.550 2.794 1.00 86.88 287 GLY A CA 1
ATOM 2234 C C . GLY A 1 287 ? -11.462 14.332 4.232 1.00 86.88 287 GLY A C 1
ATOM 2235 O O . GLY A 1 287 ? -11.186 15.316 4.923 1.00 86.88 287 GLY A O 1
ATOM 2236 N N . ASP A 1 288 ? -11.332 13.084 4.697 1.00 91.44 288 ASP A N 1
ATOM 2237 C CA . ASP A 1 288 ? -10.782 12.777 6.023 1.00 91.44 288 ASP A CA 1
ATOM 2238 C C . ASP A 1 288 ? -9.281 13.113 6.067 1.00 91.44 288 ASP A C 1
ATOM 2240 O O . ASP A 1 288 ? -8.530 12.762 5.154 1.00 91.44 288 ASP A O 1
ATOM 2244 N N . LYS A 1 289 ? -8.844 13.797 7.132 1.00 92.12 289 LYS A N 1
ATOM 2245 C CA . LYS A 1 289 ? -7.479 14.328 7.300 1.00 92.12 289 LYS A CA 1
ATOM 2246 C C . LYS A 1 289 ? -6.578 13.351 8.069 1.00 92.12 289 LYS A C 1
ATOM 2248 O O . LYS A 1 289 ? -6.848 13.072 9.236 1.00 92.12 289 LYS A O 1
ATOM 2253 N N . TYR A 1 290 ? -5.434 12.986 7.489 1.00 91.19 290 TYR A N 1
ATOM 2254 C CA . TYR A 1 290 ? -4.401 12.146 8.108 1.00 91.19 290 TYR A CA 1
ATOM 2255 C C . TYR A 1 290 ? -3.062 12.886 8.184 1.00 91.19 290 TYR A C 1
ATOM 2257 O O . TYR A 1 290 ? -2.412 13.174 7.182 1.00 91.19 290 TYR A O 1
ATOM 2265 N N . GLU A 1 291 ? -2.645 13.223 9.400 1.00 89.75 291 GLU A N 1
ATOM 2266 C CA . GLU A 1 291 ? -1.488 14.077 9.684 1.00 89.75 291 GLU A CA 1
ATOM 2267 C C . GLU A 1 291 ? -0.227 13.228 9.889 1.00 89.75 291 GLU A C 1
ATOM 2269 O O . GLU A 1 291 ? 0.183 12.965 11.014 1.00 89.75 291 GLU A O 1
ATOM 2274 N N . GLN A 1 292 ? 0.364 12.759 8.786 1.00 87.69 292 GLN A N 1
ATOM 2275 C CA . GLN A 1 292 ? 1.522 11.853 8.808 1.00 87.69 292 GLN A CA 1
ATOM 2276 C C . GLN A 1 292 ? 2.765 12.565 9.357 1.00 87.69 292 GLN A C 1
ATOM 2278 O O . GLN A 1 292 ? 3.502 12.017 10.182 1.00 87.69 292 GLN A O 1
ATOM 2283 N N . GLN A 1 293 ? 2.955 13.828 8.964 1.00 82.44 293 GLN A N 1
ATOM 2284 C CA . GLN A 1 293 ? 4.005 14.697 9.485 1.00 82.44 293 GLN A CA 1
ATOM 2285 C C . GLN A 1 293 ? 3.882 14.874 11.013 1.00 82.44 293 GLN A C 1
ATOM 2287 O O . GLN A 1 293 ? 3.075 15.655 11.507 1.00 82.44 293 GLN A O 1
ATOM 2292 N N . GLY A 1 294 ? 4.733 14.169 11.765 1.00 75.81 294 GLY A N 1
ATOM 2293 C CA . GLY A 1 294 ? 4.866 14.313 13.221 1.00 75.81 294 GLY A CA 1
ATOM 2294 C C . GLY A 1 294 ? 4.100 13.293 14.063 1.00 75.81 294 GLY A C 1
ATOM 2295 O O . GLY A 1 294 ? 4.393 13.185 15.249 1.00 75.81 294 GLY A O 1
ATOM 2296 N N . LYS A 1 295 ? 3.187 12.516 13.465 1.00 83.19 295 LYS A N 1
ATOM 2297 C CA . LYS A 1 295 ? 2.516 11.373 14.120 1.00 83.19 295 LYS A CA 1
ATOM 2298 C C . LYS A 1 295 ? 2.930 10.018 13.555 1.00 83.19 295 LYS A C 1
ATOM 2300 O O . LYS A 1 295 ? 2.747 9.008 14.222 1.00 83.19 295 LYS A O 1
ATOM 2305 N N . SER A 1 296 ? 3.510 9.987 12.358 1.00 81.19 296 SER A N 1
ATOM 2306 C CA . SER A 1 296 ? 4.155 8.800 11.803 1.00 81.19 296 SER A CA 1
ATOM 2307 C C . SER A 1 296 ? 5.601 8.700 12.288 1.00 81.19 296 SER A C 1
ATOM 2309 O O . SER A 1 296 ? 6.371 9.652 12.131 1.00 81.19 296 SER A O 1
ATOM 2311 N N . LEU A 1 297 ? 6.012 7.524 12.774 1.00 75.44 297 LEU A N 1
ATOM 2312 C CA . LEU A 1 297 ? 7.418 7.190 13.046 1.00 75.44 297 LEU A CA 1
ATOM 2313 C C . LEU A 1 297 ? 8.325 7.463 11.833 1.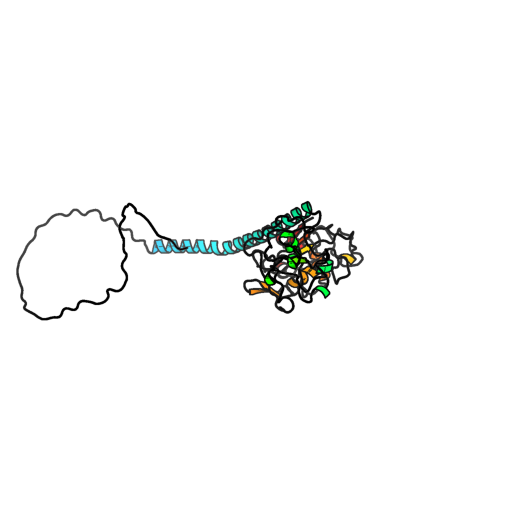00 75.44 297 LEU A C 1
ATOM 2315 O O . LEU A 1 297 ? 9.477 7.877 11.988 1.00 75.44 297 LEU A O 1
ATOM 2319 N N . ILE A 1 298 ? 7.801 7.226 10.626 1.00 75.00 298 ILE A N 1
ATOM 2320 C CA . ILE A 1 298 ? 8.527 7.362 9.363 1.00 75.00 298 ILE A CA 1
ATOM 2321 C C . ILE A 1 298 ? 8.322 8.726 8.688 1.00 75.00 298 ILE A C 1
ATOM 2323 O O . ILE A 1 298 ? 8.774 8.874 7.554 1.00 75.00 298 ILE A O 1
ATOM 2327 N N . GLY A 1 299 ? 7.680 9.706 9.342 1.00 71.69 299 GLY A N 1
ATOM 2328 C CA . GLY A 1 299 ? 7.399 11.052 8.815 1.00 71.69 299 GLY A CA 1
ATOM 2329 C C . GLY A 1 299 ? 8.284 12.169 9.392 1.00 71.69 299 GLY A C 1
ATOM 2330 O O . GLY A 1 299 ? 8.723 12.105 10.539 1.00 71.69 299 GLY A O 1
ATOM 2331 N N . VAL A 1 300 ? 8.522 13.227 8.604 1.00 63.38 300 VAL A N 1
ATOM 2332 C CA . VAL A 1 300 ? 9.572 14.259 8.803 1.00 63.38 300 VAL A CA 1
ATOM 2333 C C . VAL A 1 300 ? 9.658 14.964 10.172 1.00 63.38 300 VAL A C 1
ATOM 2335 O O . VAL A 1 300 ? 10.719 15.500 10.490 1.00 63.38 300 VAL A O 1
ATOM 2338 N N . ALA A 1 301 ? 8.602 14.982 10.992 1.00 54.94 301 ALA A N 1
ATOM 2339 C CA . ALA A 1 301 ? 8.565 15.761 12.241 1.00 54.94 301 ALA A CA 1
ATOM 2340 C C . ALA A 1 301 ? 8.586 14.938 13.550 1.00 54.94 301 ALA A C 1
ATOM 2342 O O . ALA A 1 301 ? 8.571 15.533 14.628 1.00 54.94 301 ALA A O 1
ATOM 2343 N N . ALA A 1 302 ? 8.660 13.602 13.495 1.00 48.91 302 ALA A N 1
ATOM 2344 C CA . ALA A 1 302 ? 8.851 12.777 14.692 1.00 48.91 302 ALA A CA 1
ATOM 2345 C C . ALA A 1 302 ? 10.308 12.906 15.185 1.00 48.91 302 ALA A C 1
ATOM 2347 O O . ALA A 1 302 ? 11.222 12.317 14.607 1.00 48.91 302 ALA A O 1
ATOM 2348 N N . GLY A 1 303 ? 10.525 13.739 16.210 1.00 44.59 303 GLY A N 1
ATOM 2349 C CA . GLY A 1 303 ? 11.832 14.272 16.620 1.00 44.59 303 GLY A CA 1
ATOM 2350 C C . GLY A 1 303 ? 12.952 13.239 16.799 1.00 44.59 303 GLY A C 1
ATOM 2351 O O . GLY A 1 303 ? 13.118 12.662 17.867 1.00 44.59 303 GLY A O 1
ATOM 2352 N N . GLY A 1 304 ? 13.776 13.075 15.764 1.00 54.09 304 GLY A N 1
ATOM 2353 C CA . GLY A 1 304 ? 14.905 12.152 15.732 1.00 54.09 304 GLY A CA 1
ATOM 2354 C C . GLY A 1 304 ? 15.548 12.105 14.346 1.00 54.09 304 GLY A C 1
ATOM 2355 O O . GLY A 1 304 ? 15.100 12.762 13.406 1.00 54.09 304 GLY A O 1
ATOM 2356 N N . ASN A 1 305 ? 16.613 11.315 14.190 1.00 57.00 305 ASN A N 1
ATOM 2357 C CA . ASN A 1 305 ? 17.165 11.039 12.864 1.00 57.00 305 ASN A CA 1
ATOM 2358 C C . ASN A 1 305 ? 16.174 10.155 12.090 1.00 57.00 305 ASN A C 1
ATOM 2360 O O . ASN A 1 305 ? 16.213 8.939 12.239 1.00 57.00 305 ASN A O 1
ATOM 2364 N N . LEU A 1 306 ? 15.333 10.754 11.236 1.00 56.69 306 LEU A N 1
ATOM 2365 C CA . LEU A 1 306 ? 14.338 10.086 10.364 1.00 56.69 306 LEU A CA 1
ATOM 2366 C C . LEU A 1 306 ? 14.876 8.831 9.662 1.00 56.69 306 LEU A C 1
ATOM 2368 O O . LEU A 1 306 ? 14.194 7.820 9.504 1.00 56.69 306 LEU A O 1
ATOM 2372 N N . MET A 1 307 ? 16.147 8.928 9.284 1.00 56.38 307 MET A N 1
ATOM 2373 C CA . MET A 1 307 ? 17.011 7.866 8.802 1.00 56.38 307 MET A CA 1
ATOM 2374 C C . MET A 1 307 ? 16.912 6.565 9.610 1.00 56.38 307 MET A C 1
ATOM 2376 O O . MET A 1 307 ? 16.697 5.488 9.059 1.00 56.38 307 MET A O 1
ATOM 2380 N N . ASN A 1 308 ? 17.102 6.688 10.921 1.00 56.56 308 ASN A N 1
ATOM 2381 C CA . ASN A 1 308 ? 17.145 5.586 11.860 1.00 56.56 308 ASN A CA 1
ATOM 2382 C C . ASN A 1 308 ? 15.741 5.001 12.008 1.00 56.56 308 ASN A C 1
ATOM 2384 O O . ASN A 1 308 ? 15.593 3.794 11.910 1.00 56.56 308 ASN A O 1
ATOM 2388 N N . ASN A 1 309 ? 14.710 5.843 12.133 1.00 61.72 309 ASN A N 1
ATOM 2389 C CA . ASN A 1 309 ? 13.318 5.413 12.284 1.00 61.72 309 ASN A CA 1
ATOM 2390 C C . ASN A 1 309 ? 12.846 4.524 11.115 1.00 61.72 309 ASN A C 1
ATOM 2392 O O . ASN A 1 309 ? 12.323 3.426 11.327 1.00 61.72 309 ASN A O 1
ATOM 2396 N N . PHE A 1 310 ? 13.077 4.962 9.871 1.00 65.19 310 PHE A N 1
ATOM 2397 C CA . PHE A 1 310 ? 12.727 4.175 8.683 1.00 65.19 310 PHE A CA 1
ATOM 2398 C C . PHE A 1 310 ? 13.577 2.901 8.566 1.00 65.19 310 PHE A C 1
ATOM 2400 O O . PHE A 1 310 ? 13.050 1.839 8.242 1.00 65.19 310 PHE A O 1
ATOM 2407 N N . ALA A 1 311 ? 14.874 2.971 8.888 1.00 58.75 311 ALA A N 1
ATOM 2408 C CA . ALA A 1 311 ? 15.738 1.794 8.904 1.00 58.75 311 ALA A CA 1
ATOM 2409 C C . ALA A 1 311 ? 15.325 0.773 9.982 1.00 58.75 311 ALA A C 1
ATOM 2411 O O . ALA A 1 311 ? 15.343 -0.421 9.704 1.00 58.75 311 ALA A O 1
ATOM 2412 N N . TYR A 1 312 ? 14.913 1.215 11.176 1.00 57.66 312 TYR A N 1
ATOM 2413 C CA . TYR A 1 312 ? 14.400 0.346 12.240 1.00 57.66 312 TYR A CA 1
ATOM 2414 C C . TYR A 1 312 ? 13.138 -0.383 11.790 1.00 57.66 312 TYR A C 1
ATOM 2416 O O . TYR A 1 312 ? 13.077 -1.599 11.914 1.00 57.66 312 TYR A O 1
ATOM 2424 N N . THR A 1 313 ? 12.202 0.326 11.158 1.00 61.78 313 THR A N 1
ATOM 2425 C CA . THR A 1 313 ? 10.972 -0.254 10.585 1.00 61.78 313 THR A CA 1
ATOM 2426 C C . THR A 1 313 ? 11.251 -1.370 9.560 1.00 61.78 313 THR A C 1
ATOM 2428 O O . THR A 1 313 ? 10.440 -2.269 9.382 1.00 61.78 313 THR A O 1
ATOM 2431 N N . LEU A 1 314 ? 12.414 -1.349 8.901 1.00 63.78 314 LEU A N 1
ATOM 2432 C CA . LEU A 1 314 ? 12.831 -2.337 7.897 1.00 63.78 314 LEU A CA 1
ATOM 2433 C C . LEU A 1 314 ? 13.715 -3.473 8.452 1.00 63.78 314 LEU A C 1
ATOM 2435 O O . LEU A 1 314 ? 14.194 -4.314 7.686 1.00 63.78 314 LEU A O 1
ATOM 2439 N N . ILE A 1 315 ? 13.981 -3.501 9.761 1.00 56.06 315 ILE A N 1
ATOM 2440 C CA . ILE A 1 315 ? 14.866 -4.480 10.399 1.00 56.06 315 ILE A CA 1
ATOM 2441 C C . ILE A 1 315 ? 14.058 -5.667 10.938 1.00 56.06 315 ILE A C 1
ATOM 2443 O O . ILE A 1 315 ? 13.191 -5.528 11.793 1.00 56.06 315 ILE A O 1
ATOM 2447 N N . ASN A 1 316 ? 14.400 -6.869 10.464 1.00 49.62 316 ASN A N 1
ATOM 2448 C CA . ASN A 1 316 ? 13.817 -8.127 10.931 1.00 49.62 316 ASN A CA 1
ATOM 2449 C C . ASN A 1 316 ? 14.021 -8.307 12.460 1.00 49.62 316 ASN A C 1
ATOM 2451 O O . ASN A 1 316 ? 15.151 -8.123 12.928 1.00 49.62 316 ASN A O 1
ATOM 2455 N N . PRO A 1 317 ? 13.002 -8.751 13.230 1.00 43.19 317 PRO A N 1
ATOM 2456 C CA . PRO A 1 317 ? 13.064 -8.901 14.692 1.00 43.19 317 PRO A CA 1
ATOM 2457 C C . PRO A 1 317 ? 14.197 -9.793 15.229 1.00 43.19 317 PRO A C 1
ATOM 2459 O O . PRO A 1 317 ? 14.553 -9.708 16.402 1.00 43.19 317 PRO A O 1
ATOM 2462 N N . THR A 1 318 ? 14.814 -10.633 14.394 1.00 39.09 318 THR A N 1
ATOM 2463 C CA . THR A 1 318 ? 15.985 -11.447 14.774 1.00 39.09 318 THR A CA 1
ATOM 2464 C C . THR A 1 318 ? 17.294 -10.651 14.909 1.00 39.09 318 THR A C 1
ATOM 2466 O O . THR A 1 318 ? 18.287 -11.181 15.419 1.00 39.09 318 THR A O 1
ATOM 2469 N N . LEU A 1 319 ? 17.333 -9.383 14.484 1.00 43.56 319 LEU A N 1
ATOM 2470 C CA . LEU A 1 319 ? 18.525 -8.533 14.536 1.00 43.56 319 LEU A CA 1
ATOM 2471 C C . LEU A 1 319 ? 18.675 -7.840 15.896 1.00 43.56 319 LEU A C 1
ATOM 2473 O O . LEU A 1 319 ? 18.167 -6.755 16.157 1.00 43.56 319 LEU A O 1
ATOM 2477 N N . SER A 1 320 ? 19.455 -8.481 16.761 1.00 36.41 320 SER A N 1
ATOM 2478 C CA . SER A 1 320 ? 19.481 -8.242 18.206 1.00 36.41 320 SER A CA 1
ATOM 2479 C C . SER A 1 320 ? 20.116 -6.935 18.711 1.00 36.41 320 SER A C 1
ATOM 2481 O O . SER A 1 320 ? 20.162 -6.754 19.928 1.00 36.41 320 SER A O 1
ATOM 2483 N N . LYS A 1 321 ? 20.609 -6.023 17.850 1.00 43.53 321 LYS A N 1
ATOM 2484 C CA . LYS A 1 321 ? 21.135 -4.702 18.274 1.00 43.53 321 LYS A CA 1
ATOM 2485 C C . LYS A 1 321 ? 20.908 -3.573 17.259 1.00 43.53 321 LYS A C 1
ATOM 2487 O O . LYS A 1 321 ? 21.597 -3.493 16.242 1.00 43.53 321 LYS A O 1
ATOM 2492 N N . LEU A 1 322 ? 20.033 -2.633 17.626 1.00 47.94 322 LEU A N 1
ATOM 2493 C CA . LEU A 1 322 ? 19.833 -1.330 16.979 1.00 47.94 322 LEU A CA 1
ATOM 2494 C C . LEU A 1 322 ? 20.961 -0.353 17.373 1.00 47.94 322 LEU A C 1
ATOM 2496 O O . LEU A 1 322 ? 20.772 0.552 18.180 1.00 47.94 322 LEU A O 1
ATOM 2500 N N . THR A 1 323 ? 22.167 -0.528 16.833 1.00 45.31 323 THR A N 1
ATOM 2501 C CA . THR A 1 323 ? 23.250 0.460 17.008 1.00 45.31 323 THR A CA 1
ATOM 2502 C C . THR A 1 323 ? 23.458 1.247 15.720 1.00 45.31 323 THR A C 1
ATOM 2504 O O . THR A 1 323 ? 24.065 0.725 14.787 1.00 45.31 323 THR A O 1
ATOM 2507 N N . SER A 1 324 ? 23.013 2.504 15.657 1.00 47.12 324 SER A N 1
ATOM 2508 C CA . SER A 1 324 ? 23.366 3.408 14.555 1.00 47.12 324 SER A CA 1
ATOM 2509 C C . SER A 1 324 ? 24.828 3.858 14.692 1.00 47.12 324 SER A C 1
ATOM 2511 O O . SER A 1 324 ? 25.159 4.633 15.591 1.00 47.12 324 SER A O 1
ATOM 2513 N N . GLY A 1 325 ? 25.720 3.375 13.825 1.00 44.84 325 GLY A N 1
ATOM 2514 C CA . GLY A 1 325 ? 27.129 3.784 13.813 1.00 44.84 325 GLY A CA 1
ATOM 2515 C C . GLY A 1 325 ? 28.014 2.926 12.899 1.00 44.84 325 GLY A C 1
ATOM 2516 O O . GLY A 1 325 ? 27.582 1.864 12.453 1.00 44.84 325 GLY A O 1
ATOM 2517 N N . PRO A 1 326 ? 29.273 3.332 12.641 1.00 42.69 326 PRO A N 1
ATOM 2518 C CA . PRO A 1 326 ? 30.189 2.607 11.747 1.00 42.69 326 PRO A CA 1
ATOM 2519 C C . PRO A 1 326 ? 30.589 1.209 12.252 1.00 42.69 326 PRO A C 1
ATOM 2521 O O . PRO A 1 326 ? 31.113 0.413 11.483 1.00 42.69 326 PRO A O 1
ATOM 2524 N N . ASN A 1 327 ? 30.316 0.904 13.526 1.00 43.00 327 ASN A N 1
ATOM 2525 C CA . ASN A 1 327 ? 30.554 -0.397 14.156 1.00 43.00 327 ASN A CA 1
ATOM 2526 C C . ASN A 1 327 ? 29.258 -1.219 14.334 1.00 43.00 327 ASN A C 1
ATOM 2528 O O . ASN A 1 327 ? 29.237 -2.162 15.127 1.00 43.00 327 ASN A O 1
ATOM 2532 N N . ALA A 1 328 ? 28.161 -0.845 13.663 1.00 49.69 328 ALA A N 1
ATOM 2533 C CA . ALA A 1 328 ? 26.931 -1.631 13.685 1.00 49.69 328 ALA A CA 1
ATOM 2534 C C . ALA A 1 328 ? 27.186 -3.028 13.097 1.00 49.69 328 ALA A C 1
ATOM 2536 O O . ALA A 1 328 ? 27.850 -3.126 12.065 1.00 49.69 328 ALA A O 1
ATOM 2537 N N . PRO A 1 329 ? 26.657 -4.113 13.690 1.00 43.94 329 PRO A N 1
ATOM 2538 C CA . PRO A 1 329 ? 26.888 -5.451 13.163 1.00 43.94 329 PRO A CA 1
ATOM 2539 C C . PRO A 1 329 ? 26.346 -5.600 11.732 1.00 43.94 329 PRO A C 1
ATOM 2541 O O . PRO A 1 329 ? 25.255 -5.117 11.405 1.00 43.94 329 PRO A O 1
ATOM 2544 N N . ASP A 1 330 ? 27.086 -6.325 10.889 1.00 45.84 330 ASP A N 1
ATOM 2545 C CA . ASP A 1 330 ? 26.734 -6.667 9.502 1.00 45.84 330 ASP A CA 1
ATOM 2546 C C . ASP A 1 330 ? 25.602 -7.719 9.421 1.00 45.84 330 ASP A C 1
ATOM 2548 O O . ASP A 1 330 ? 25.747 -8.794 8.836 1.00 45.84 330 ASP A O 1
ATOM 2552 N N . GLY A 1 331 ? 24.443 -7.405 10.009 1.00 43.97 331 GLY A N 1
ATOM 2553 C CA . GLY A 1 331 ? 23.179 -8.078 9.725 1.00 43.97 331 GLY A CA 1
ATOM 2554 C C . GLY A 1 331 ? 22.845 -8.082 8.224 1.00 43.97 331 GLY A C 1
ATOM 2555 O O . GLY A 1 331 ? 23.190 -7.123 7.516 1.00 43.97 331 GLY A O 1
ATOM 2556 N N . PRO A 1 332 ? 22.199 -9.149 7.717 1.00 42.66 332 PRO A N 1
ATOM 2557 C CA . PRO A 1 332 ? 21.851 -9.258 6.311 1.00 42.66 332 PRO A CA 1
ATOM 2558 C C . PRO A 1 332 ? 20.847 -8.172 5.932 1.00 42.66 332 PRO A C 1
ATOM 2560 O O . PRO A 1 332 ? 19.774 -8.069 6.518 1.00 42.66 332 PRO A O 1
ATOM 2563 N N . VAL A 1 333 ? 21.180 -7.399 4.902 1.00 47.09 333 VAL A N 1
ATOM 2564 C CA . VAL A 1 333 ? 20.147 -6.730 4.114 1.00 47.09 333 VAL A CA 1
ATOM 2565 C C . VAL A 1 333 ? 19.420 -7.812 3.324 1.00 47.09 333 VAL A C 1
ATOM 2567 O O . VAL A 1 333 ? 20.073 -8.647 2.685 1.00 47.09 333 VAL A O 1
ATOM 2570 N N . LEU A 1 334 ? 18.088 -7.810 3.407 1.00 47.47 334 LEU A N 1
ATOM 2571 C CA . LEU A 1 334 ? 17.227 -8.725 2.667 1.00 47.47 334 LEU A CA 1
ATOM 2572 C C . LEU A 1 334 ? 17.555 -8.612 1.174 1.00 47.47 334 LEU A C 1
ATOM 2574 O O . LEU A 1 334 ? 17.563 -7.522 0.596 1.00 47.47 334 LEU A O 1
ATOM 2578 N N . ARG A 1 335 ? 17.927 -9.734 0.553 1.00 41.75 335 ARG A N 1
ATOM 2579 C CA . ARG A 1 335 ? 18.445 -9.725 -0.818 1.00 41.75 335 ARG A CA 1
ATOM 2580 C C . ARG A 1 335 ? 17.299 -9.617 -1.809 1.00 41.75 335 ARG A C 1
ATOM 2582 O O . ARG A 1 335 ? 16.730 -10.628 -2.191 1.00 41.75 335 ARG A O 1
ATOM 2589 N N . GLY A 1 336 ? 17.043 -8.395 -2.266 1.00 53.88 336 GLY A N 1
ATOM 2590 C CA . GLY A 1 336 ? 16.091 -8.131 -3.339 1.00 53.88 336 GLY A CA 1
ATOM 2591 C C . GLY A 1 336 ? 14.639 -8.378 -2.944 1.00 53.88 336 GLY A C 1
ATOM 2592 O O . GLY A 1 336 ? 13.868 -8.761 -3.807 1.00 53.88 336 GLY A O 1
ATOM 2593 N N . SER A 1 337 ? 14.273 -8.172 -1.678 1.00 71.62 337 SER A N 1
ATOM 2594 C CA . SER A 1 337 ? 12.891 -8.289 -1.205 1.00 71.62 337 SER A CA 1
ATOM 2595 C C . SER A 1 337 ? 12.058 -7.039 -1.507 1.00 71.62 337 SER A C 1
ATOM 2597 O O . SER A 1 337 ? 12.592 -5.935 -1.594 1.00 71.62 337 SER A O 1
ATOM 2599 N N . VAL A 1 338 ? 10.738 -7.173 -1.541 1.00 80.94 338 VAL A N 1
ATOM 2600 C CA . VAL A 1 338 ? 9.777 -6.061 -1.462 1.00 80.94 338 VAL A CA 1
ATOM 2601 C C . VAL A 1 338 ? 9.298 -5.877 -0.023 1.00 80.94 338 VAL A C 1
ATOM 2603 O O . VAL A 1 338 ? 9.157 -6.855 0.708 1.00 80.94 338 VAL A O 1
ATOM 2606 N N . ALA A 1 339 ? 9.009 -4.635 0.361 1.00 83.06 339 ALA A N 1
ATOM 2607 C CA . ALA A 1 339 ? 8.257 -4.284 1.560 1.00 83.06 339 ALA A CA 1
ATOM 2608 C C . ALA A 1 339 ? 6.979 -3.523 1.165 1.00 83.06 339 ALA A C 1
ATOM 2610 O O . ALA A 1 339 ? 7.034 -2.544 0.416 1.00 83.06 339 ALA A O 1
ATOM 2611 N N . LEU A 1 340 ? 5.838 -3.985 1.671 1.00 88.12 340 LEU A N 1
ATOM 2612 C CA . LEU A 1 340 ? 4.529 -3.346 1.563 1.00 88.12 340 LEU A CA 1
ATOM 2613 C C . LEU A 1 340 ? 4.100 -2.888 2.957 1.00 88.12 340 LEU A C 1
ATOM 2615 O O . LEU A 1 340 ? 4.095 -3.707 3.878 1.00 88.12 340 LEU A O 1
ATOM 2619 N N . PHE A 1 341 ? 3.722 -1.617 3.107 1.00 88.25 341 PHE A N 1
ATOM 2620 C CA . PHE A 1 341 ? 3.151 -1.094 4.352 1.00 88.25 341 PHE A CA 1
ATOM 2621 C C . PHE A 1 341 ? 1.747 -0.540 4.108 1.00 88.25 341 PHE A C 1
ATOM 2623 O O . PHE A 1 341 ? 1.574 0.405 3.337 1.00 88.25 341 PHE A O 1
ATOM 2630 N N . ALA A 1 342 ? 0.755 -1.103 4.788 1.00 90.69 342 ALA A N 1
ATOM 2631 C CA . ALA A 1 342 ? -0.543 -0.468 4.958 1.00 90.69 342 ALA A CA 1
ATOM 2632 C C . ALA A 1 342 ? -0.465 0.649 6.025 1.00 90.69 342 ALA A C 1
ATOM 2634 O O . ALA A 1 342 ? 0.432 0.646 6.874 1.00 90.69 342 ALA A O 1
ATOM 2635 N N . PRO A 1 343 ? -1.391 1.618 6.001 1.00 89.81 343 PRO A N 1
ATOM 2636 C CA . PRO A 1 343 ? -1.592 2.560 7.097 1.00 89.81 343 PRO A CA 1
ATOM 2637 C C . PRO A 1 343 ? -2.214 1.878 8.333 1.00 89.81 343 PRO A C 1
ATOM 2639 O O . PRO A 1 343 ? -2.968 0.905 8.214 1.00 89.81 343 PRO A O 1
ATOM 2642 N N . GLY A 1 344 ? -1.932 2.426 9.521 1.00 86.56 344 GLY A N 1
ATOM 2643 C CA . GLY A 1 344 ? -2.479 1.993 10.811 1.00 86.56 344 GLY A CA 1
ATOM 2644 C C . GLY A 1 344 ? -4.003 2.121 10.910 1.00 86.56 344 GLY A C 1
ATOM 2645 O O . GLY A 1 344 ? -4.686 2.546 9.974 1.00 86.56 344 GLY A O 1
ATOM 2646 N N . THR A 1 345 ? -4.584 1.725 12.045 1.00 83.81 345 THR A N 1
ATOM 2647 C CA . THR A 1 345 ? -6.051 1.774 12.249 1.00 83.81 345 THR A CA 1
ATOM 2648 C C . THR A 1 345 ? -6.613 3.196 12.313 1.00 83.81 345 THR A C 1
ATOM 2650 O O . THR A 1 345 ? -7.809 3.397 12.100 1.00 83.81 345 TH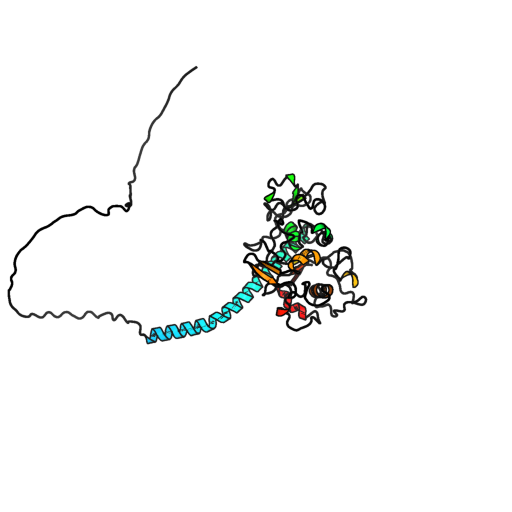R A O 1
ATOM 2653 N N . ASP A 1 346 ? -5.746 4.172 12.560 1.00 86.69 346 ASP A N 1
ATOM 2654 C CA . ASP A 1 346 ? -5.988 5.613 12.516 1.00 86.69 346 ASP A CA 1
ATOM 2655 C C . ASP A 1 346 ? -5.689 6.247 11.141 1.00 86.69 346 ASP A C 1
ATOM 2657 O O . ASP A 1 346 ? -5.875 7.451 10.971 1.00 86.69 346 ASP A O 1
ATOM 2661 N N . GLY A 1 347 ? -5.241 5.456 10.158 1.00 88.81 347 GLY A N 1
ATOM 2662 C CA . GLY A 1 347 ? -4.797 5.926 8.845 1.00 88.81 347 GLY A CA 1
ATOM 2663 C C . GLY A 1 347 ? -3.385 6.522 8.821 1.00 88.81 347 GLY A C 1
ATOM 2664 O O . GLY A 1 347 ? -2.994 7.097 7.805 1.00 88.81 347 GLY A O 1
ATOM 2665 N N . ILE A 1 348 ? -2.607 6.399 9.900 1.00 89.62 348 ILE A N 1
ATOM 2666 C CA . ILE A 1 348 ? -1.238 6.916 10.012 1.00 89.62 348 ILE A CA 1
ATOM 2667 C C . ILE A 1 348 ? -0.245 5.755 9.876 1.00 89.62 348 ILE A C 1
ATOM 2669 O O . ILE A 1 348 ? -0.419 4.691 10.467 1.00 89.62 348 ILE A O 1
ATOM 2673 N N . TYR A 1 349 ? 0.812 5.914 9.077 1.00 87.25 349 TYR A N 1
ATOM 2674 C CA . TYR A 1 349 ? 1.824 4.857 8.940 1.00 87.25 349 TYR A CA 1
ATOM 2675 C C . TYR A 1 349 ? 2.679 4.791 10.204 1.00 87.25 349 TYR A C 1
ATOM 2677 O O . TYR A 1 349 ? 3.315 5.790 10.542 1.00 87.25 349 TYR A O 1
ATOM 2685 N N . PHE A 1 350 ? 2.768 3.630 10.861 1.00 81.94 350 PHE A N 1
ATOM 2686 C CA . PHE A 1 350 ? 3.579 3.451 12.077 1.00 81.94 350 PHE A CA 1
ATOM 2687 C C . PHE A 1 350 ? 3.291 4.549 13.111 1.00 81.94 350 PHE A C 1
ATOM 2689 O O . PHE A 1 350 ? 4.175 5.332 13.478 1.00 81.94 350 PHE A O 1
ATOM 2696 N N . SER A 1 351 ? 2.016 4.664 13.486 1.00 83.56 351 SER A N 1
ATOM 2697 C CA . SER A 1 351 ? 1.522 5.732 14.346 1.00 83.56 351 SER A CA 1
ATOM 2698 C C . SER A 1 351 ? 2.207 5.723 15.712 1.00 83.56 351 SER A C 1
ATOM 2700 O O . SER A 1 351 ? 2.302 4.686 16.374 1.00 83.56 351 SER A O 1
ATOM 2702 N N . LEU A 1 352 ? 2.663 6.896 16.157 1.00 77.38 352 LEU A N 1
ATOM 2703 C CA . LEU A 1 352 ? 3.201 7.088 17.505 1.00 77.38 352 LEU A CA 1
ATOM 2704 C C . LEU A 1 352 ? 2.127 6.836 18.577 1.00 77.38 352 LEU A C 1
ATOM 2706 O O . LEU A 1 352 ? 2.454 6.343 19.654 1.00 77.38 352 LEU A O 1
ATOM 2710 N N . ASP A 1 353 ? 0.851 7.085 18.267 1.00 80.12 353 ASP A N 1
ATOM 2711 C CA . ASP A 1 353 ? -0.264 6.821 19.184 1.00 80.12 353 ASP A CA 1
ATOM 2712 C C . ASP A 1 353 ? -0.532 5.304 19.331 1.00 80.12 353 ASP A C 1
ATOM 2714 O O . ASP A 1 353 ? -0.875 4.838 20.420 1.00 80.12 353 ASP A O 1
ATOM 2718 N N . GLU A 1 354 ? -0.313 4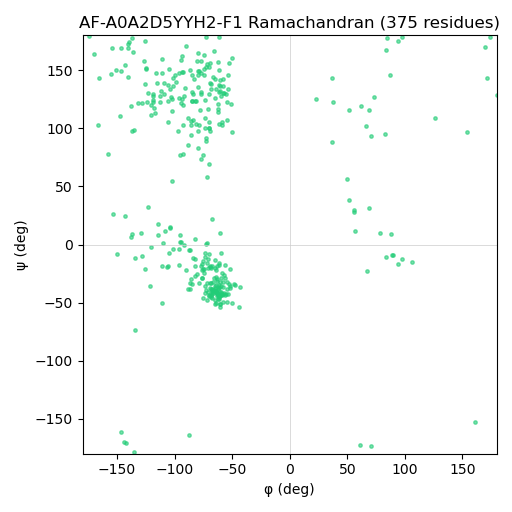.506 18.274 1.00 76.62 354 GLU A N 1
ATOM 2719 C CA . GLU A 1 354 ? -0.374 3.028 18.322 1.00 76.62 354 GLU A CA 1
ATOM 2720 C C . GLU A 1 354 ? 0.878 2.408 18.989 1.00 76.62 354 GLU A C 1
ATOM 2722 O O . GLU A 1 354 ? 0.809 1.349 19.626 1.00 76.62 354 GLU A O 1
ATOM 2727 N N . LEU A 1 355 ? 2.028 3.084 18.897 1.00 70.25 355 LEU A N 1
ATOM 2728 C CA . LEU A 1 355 ? 3.269 2.710 19.585 1.00 70.25 355 LEU A CA 1
ATOM 2729 C C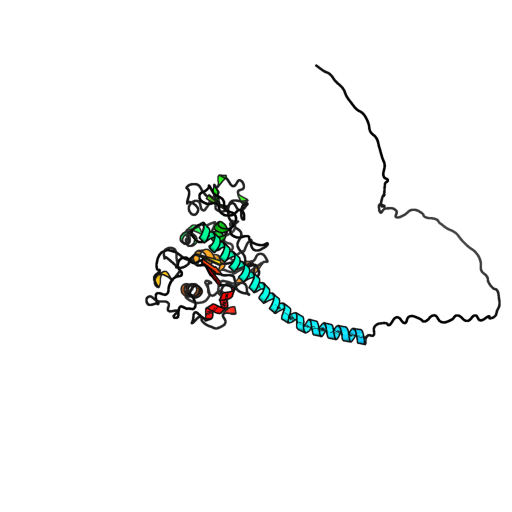 . LEU A 1 355 ? 3.221 3.013 21.099 1.00 70.25 355 LEU A C 1
ATOM 2731 O O . LEU A 1 355 ? 3.756 2.242 21.907 1.00 70.25 355 LEU A O 1
ATOM 2735 N N . GLY A 1 356 ? 2.561 4.107 21.487 1.00 63.72 356 GLY A N 1
ATOM 2736 C CA . GLY A 1 356 ? 2.549 4.656 22.846 1.00 63.72 356 GLY A CA 1
ATOM 2737 C C . GLY A 1 356 ? 3.889 5.281 23.264 1.00 63.72 356 GLY A C 1
ATOM 2738 O O . GLY A 1 356 ? 4.832 5.326 22.481 1.00 63.72 356 GLY A O 1
ATOM 2739 N N . ASP A 1 357 ? 3.998 5.688 24.536 1.00 55.44 357 ASP A N 1
ATOM 2740 C CA . ASP A 1 357 ? 5.183 6.321 25.174 1.00 55.44 357 ASP A CA 1
ATOM 2741 C C . ASP A 1 357 ? 6.480 5.459 25.180 1.00 55.44 357 ASP A C 1
ATOM 2743 O O . ASP A 1 357 ? 7.464 5.783 25.847 1.00 55.44 357 ASP A O 1
ATOM 2747 N N . THR A 1 358 ? 6.500 4.335 24.462 1.00 53.59 358 THR A N 1
ATOM 2748 C CA . THR A 1 358 ? 7.670 3.465 24.300 1.00 53.59 358 THR A CA 1
ATOM 2749 C C . THR A 1 358 ? 8.571 3.972 23.172 1.00 53.59 358 THR A C 1
ATOM 2751 O O . THR A 1 358 ? 8.263 3.793 21.996 1.00 53.59 358 THR A O 1
ATOM 2754 N N . GLU A 1 359 ? 9.730 4.541 23.520 1.00 54.94 359 GLU A N 1
ATOM 2755 C CA . GLU A 1 359 ? 10.852 4.667 22.579 1.00 54.94 359 GLU A CA 1
ATOM 2756 C C . GLU A 1 359 ? 11.189 3.284 21.990 1.00 54.94 359 GLU A C 1
ATOM 2758 O O . GLU A 1 359 ? 11.316 2.318 22.746 1.00 54.94 359 GLU A O 1
ATOM 2763 N N . ILE A 1 360 ? 11.370 3.184 20.666 1.00 55.66 360 ILE A N 1
ATOM 2764 C CA . ILE A 1 360 ? 11.723 1.917 19.999 1.00 55.66 360 ILE A CA 1
ATOM 2765 C C . ILE A 1 360 ? 13.159 1.544 20.362 1.00 55.66 360 ILE A C 1
ATOM 2767 O O . ILE A 1 360 ? 14.125 2.062 19.796 1.00 55.66 360 ILE A O 1
ATOM 2771 N N . ASN A 1 361 ? 13.285 0.631 21.317 1.00 53.50 361 ASN A N 1
ATOM 2772 C CA . ASN A 1 361 ? 14.545 0.179 21.889 1.00 53.50 361 ASN A CA 1
ATOM 2773 C C . ASN A 1 361 ? 14.926 -1.228 21.411 1.00 53.50 361 ASN A C 1
ATOM 2775 O O . ASN A 1 361 ? 16.102 -1.603 21.476 1.00 53.50 361 ASN A O 1
ATOM 2779 N N . ASN A 1 362 ? 13.971 -2.016 20.907 1.00 55.94 362 ASN A N 1
ATOM 2780 C CA . ASN A 1 362 ? 14.254 -3.310 20.291 1.00 55.94 362 ASN A CA 1
ATOM 2781 C C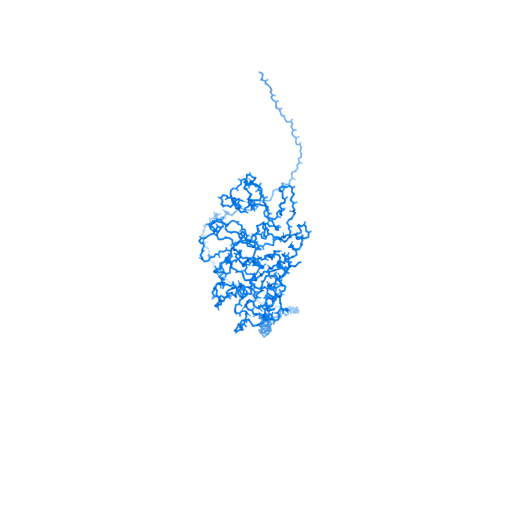 . ASN A 1 362 ? 13.395 -3.581 19.042 1.00 55.94 362 ASN A C 1
ATOM 2783 O O . ASN A 1 362 ? 12.477 -2.840 18.705 1.00 55.94 362 ASN A O 1
ATOM 2787 N N . ALA A 1 363 ? 13.710 -4.672 18.342 1.00 56.56 363 ALA A N 1
ATOM 2788 C CA . ALA A 1 363 ? 12.971 -5.089 17.155 1.00 56.56 363 ALA A CA 1
ATOM 2789 C C . ALA A 1 363 ? 11.750 -5.993 17.462 1.00 56.56 363 ALA A C 1
ATOM 2791 O O . ALA A 1 363 ? 10.984 -6.305 16.557 1.00 56.56 363 ALA A O 1
ATOM 2792 N N . ASP A 1 364 ? 11.527 -6.387 18.723 1.00 60.03 364 ASP A N 1
ATOM 2793 C CA . ASP A 1 364 ? 10.289 -7.052 19.160 1.00 60.03 364 ASP A CA 1
ATOM 2794 C C . ASP A 1 364 ? 9.119 -6.059 19.293 1.00 60.03 364 ASP A C 1
ATOM 2796 O O . ASP A 1 364 ? 7.970 -6.442 19.092 1.00 60.03 364 ASP A O 1
ATOM 2800 N N . GLU A 1 365 ? 9.387 -4.784 19.591 1.00 61.06 365 GLU A N 1
ATOM 2801 C CA . GLU A 1 365 ? 8.383 -3.710 19.672 1.00 61.06 365 GLU A CA 1
ATOM 2802 C C . GLU A 1 365 ? 7.738 -3.415 18.310 1.00 61.06 365 GLU A C 1
ATOM 2804 O O . GLU A 1 365 ? 6.556 -3.076 18.247 1.00 61.06 365 GLU A O 1
ATOM 2809 N N . LEU A 1 366 ? 8.473 -3.644 17.217 1.00 61.75 366 LEU A N 1
ATOM 2810 C CA . LEU A 1 366 ? 7.982 -3.514 15.842 1.00 61.75 366 LEU A CA 1
ATOM 2811 C C . LEU A 1 366 ? 6.953 -4.585 15.449 1.00 61.75 366 LEU A C 1
ATOM 2813 O O . LEU A 1 366 ? 6.159 -4.337 14.547 1.00 61.75 366 LEU A O 1
ATOM 2817 N N . LYS A 1 367 ? 6.878 -5.716 16.171 1.00 67.88 367 LYS A N 1
ATOM 2818 C CA . LYS A 1 367 ? 5.873 -6.776 15.930 1.00 67.88 367 LYS A CA 1
ATOM 2819 C C . LYS A 1 367 ? 4.430 -6.306 16.105 1.00 67.88 367 LYS A C 1
ATOM 2821 O O . LYS A 1 367 ? 3.498 -6.974 15.671 1.00 67.88 367 LYS A O 1
ATOM 2826 N N . ARG A 1 368 ? 4.222 -5.150 16.746 1.00 69.31 368 ARG A N 1
ATOM 2827 C CA . ARG A 1 368 ? 2.904 -4.503 16.829 1.00 69.31 368 ARG A CA 1
ATOM 2828 C C . ARG A 1 368 ? 2.356 -4.078 15.465 1.00 69.31 368 ARG A C 1
ATOM 2830 O O . ARG A 1 368 ? 1.158 -3.861 15.375 1.00 69.31 368 ARG A O 1
ATOM 2837 N N . PHE A 1 369 ? 3.214 -3.981 14.448 1.00 73.88 369 PHE A N 1
ATOM 2838 C CA . PHE A 1 369 ? 2.866 -3.600 13.081 1.00 73.88 369 PHE A CA 1
ATOM 2839 C C . PHE A 1 369 ? 2.939 -4.779 12.089 1.00 73.88 369 PHE A C 1
ATOM 2841 O O . PHE A 1 369 ? 2.869 -4.559 10.880 1.00 73.88 369 PHE A O 1
ATOM 2848 N N . ASP A 1 370 ? 3.066 -6.026 12.569 1.00 72.94 370 ASP A N 1
ATOM 2849 C CA . ASP A 1 370 ? 3.086 -7.238 11.726 1.00 72.94 370 ASP A CA 1
ATOM 2850 C C . ASP A 1 370 ? 1.770 -7.430 10.927 1.00 72.94 370 ASP A C 1
ATOM 2852 O O . ASP A 1 370 ? 1.742 -8.187 9.959 1.00 72.94 370 ASP A O 1
ATOM 2856 N N . ASP A 1 371 ? 0.670 -6.763 11.307 1.00 72.88 371 ASP A N 1
ATOM 2857 C CA . ASP A 1 371 ? -0.622 -6.798 10.602 1.00 72.88 371 ASP A CA 1
ATOM 2858 C C . ASP A 1 371 ? -0.694 -5.843 9.396 1.00 72.88 371 ASP A C 1
ATOM 2860 O O . ASP A 1 371 ? -1.430 -6.118 8.439 1.00 72.88 371 ASP A O 1
ATOM 2864 N N . ILE A 1 372 ? 0.088 -4.757 9.429 1.00 75.50 372 ILE A N 1
ATOM 2865 C CA . ILE A 1 372 ? 0.199 -3.742 8.370 1.00 75.50 372 ILE A CA 1
ATOM 2866 C C . ILE A 1 372 ? 1.499 -3.843 7.555 1.00 75.50 372 ILE A C 1
ATOM 2868 O O . ILE A 1 372 ? 1.640 -3.146 6.551 1.00 75.50 372 ILE A O 1
ATOM 2872 N N . MET A 1 373 ? 2.444 -4.701 7.947 1.00 79.44 373 MET A N 1
ATOM 2873 C CA . MET A 1 373 ? 3.752 -4.862 7.306 1.00 79.44 373 MET A CA 1
ATOM 2874 C C . MET A 1 373 ? 3.896 -6.229 6.629 1.00 79.44 373 MET A C 1
ATOM 2876 O O . MET A 1 373 ? 3.855 -7.264 7.285 1.00 79.44 373 MET A O 1
ATOM 2880 N N . GLN A 1 374 ? 4.181 -6.243 5.324 1.00 81.94 374 GLN A N 1
ATOM 2881 C CA . GLN A 1 374 ? 4.453 -7.479 4.585 1.00 81.94 374 GLN A CA 1
ATOM 2882 C C . GLN A 1 374 ? 5.759 -7.391 3.793 1.00 81.94 374 GLN A C 1
ATOM 2884 O O . GLN A 1 374 ? 5.903 -6.573 2.884 1.00 81.94 374 GLN A O 1
ATOM 2889 N N . PHE A 1 375 ? 6.685 -8.307 4.083 1.00 77.81 375 PHE A N 1
ATOM 2890 C CA . PHE A 1 375 ? 7.863 -8.545 3.249 1.00 77.81 375 PHE A CA 1
ATOM 2891 C C . PHE A 1 375 ? 7.615 -9.665 2.232 1.00 77.81 375 PHE A C 1
ATOM 2893 O O . PHE A 1 375 ? 6.877 -10.621 2.490 1.00 77.81 375 PHE A O 1
ATOM 2900 N N . VAL A 1 376 ? 8.254 -9.558 1.071 1.00 79.44 376 VAL A N 1
ATOM 2901 C CA . VAL A 1 376 ? 8.228 -10.562 0.002 1.00 79.44 376 VAL A CA 1
ATOM 2902 C C . VAL A 1 376 ? 9.662 -10.815 -0.447 1.00 79.44 376 VAL A C 1
ATOM 2904 O O . VAL A 1 376 ? 10.328 -9.870 -0.854 1.00 79.44 376 VAL A O 1
ATOM 2907 N N . GLU A 1 377 ? 10.130 -12.059 -0.359 1.00 73.06 377 GLU A N 1
ATOM 2908 C CA . GLU A 1 377 ? 11.473 -12.512 -0.773 1.00 73.06 377 GLU A CA 1
ATOM 2909 C C . GLU A 1 377 ? 11.383 -13.384 -2.038 1.00 73.06 377 GLU A C 1
ATOM 2911 O O . GLU A 1 377 ? 10.447 -14.215 -2.083 1.00 73.06 377 GLU A O 1
#

Foldseek 3Di:
DDDDDDDDDDDDDDDDDDDDDDDPDPDDDDDDDDDDDDDDDDDDDDYDDDDDDDDDDPPPPPPDDDPVNVVVVVVVVVVVCVVVVVVVVVVVLVVLLVQLLVQLVLLLQLQVVLCVVPVAGFFLFDLLCLQDPVLQAAERAFLQLRRQCAQFWEKDAPVVQPDPLQWDQPPRPQPRNPPDPGRITIGNVRGQCHYDDPRPDGDGGSHDDDVLQWADKAFPCNPRPPPHNGTAGARPRLQQGKHKWKAQLPPQDALVLCFADDNPGNHRTHCSRVLVSQATWMAGPVRDIDGNACFALCYDNVPDRSRLSVSLLQDDQVLFDSDNDNPRDSDGSDRTKMKIFAADSSRHTNGCVLLDPDDCGGSVSSVSRVSGIDMHD